Protein AF-E9F6F6-F1 (afdb_monomer_lite)

pLDDT: mean 88.14, std 13.88, range [38.22, 98.81]

Radius of gyration: 23.33 Å; chains: 1; bounding box: 55×61×56 Å

InterPro domains:
  IPR054550 Mal s 1 allergenic protein-like [PF22701] (100-349)
  IPR054550 Mal s 1 allergenic protein-like [cd12811] (97-408)

Structure (mmCIF, N/CA/C/O backbone):
data_AF-E9F6F6-F1
#
_entry.id   AF-E9F6F6-F1
#
loop_
_atom_site.group_PDB
_atom_site.id
_atom_site.type_symbol
_atom_site.label_atom_id
_atom_site.label_alt_id
_atom_site.label_comp_id
_atom_site.label_asym_id
_atom_site.label_entity_id
_atom_site.label_seq_id
_atom_site.pdbx_PDB_ins_code
_atom_site.Cartn_x
_atom_site.Cartn_y
_atom_site.Cartn_z
_atom_site.occupancy
_atom_site.B_iso_or_equiv
_atom_site.auth_seq_id
_atom_site.auth_comp_id
_atom_site.auth_asym_id
_atom_site.auth_atom_id
_atom_site.pdbx_PDB_model_num
ATOM 1 N N . MET A 1 1 ? -12.227 -16.587 33.122 1.00 48.75 1 MET A N 1
ATOM 2 C CA . MET A 1 1 ? -13.178 -16.520 31.991 1.00 48.75 1 MET A CA 1
ATOM 3 C C . MET A 1 1 ? -14.095 -17.725 32.074 1.00 48.75 1 MET A C 1
ATOM 5 O O . MET A 1 1 ? -13.580 -18.833 32.128 1.00 48.75 1 MET A O 1
ATOM 9 N N . LEU A 1 2 ? -15.411 -17.518 32.134 1.00 44.22 2 LEU A N 1
ATOM 10 C CA . LEU A 1 2 ? -16.389 -18.607 32.111 1.00 44.22 2 LEU A CA 1
ATOM 11 C C . LEU A 1 2 ? -16.631 -19.002 30.642 1.00 44.22 2 LEU A C 1
ATOM 13 O O . LEU A 1 2 ? -17.035 -18.156 29.843 1.00 44.22 2 LEU A O 1
ATOM 17 N N . ARG A 1 3 ? -16.328 -20.250 30.279 1.00 57.50 3 ARG A N 1
ATOM 18 C CA . ARG A 1 3 ? -16.608 -20.839 28.959 1.00 57.50 3 ARG A CA 1
ATOM 19 C C . ARG A 1 3 ? -17.615 -21.967 29.154 1.00 57.50 3 ARG A C 1
ATOM 21 O O . ARG A 1 3 ? -17.467 -22.725 30.111 1.00 57.50 3 ARG A O 1
ATOM 28 N N . ALA A 1 4 ? -18.608 -22.067 28.277 1.00 67.06 4 ALA A N 1
ATOM 29 C CA . ALA A 1 4 ? -19.555 -23.178 28.274 1.00 67.06 4 ALA A CA 1
ATOM 30 C C . ALA A 1 4 ? -19.353 -24.004 27.000 1.00 67.06 4 ALA A C 1
ATOM 32 O O . ALA A 1 4 ? -19.389 -23.461 25.896 1.00 67.06 4 ALA A O 1
ATOM 33 N N . ALA A 1 5 ? -19.130 -25.305 27.164 1.00 62.62 5 ALA A N 1
ATOM 34 C CA . ALA A 1 5 ? -19.071 -26.270 26.075 1.00 62.62 5 ALA A CA 1
ATOM 35 C C . ALA A 1 5 ? -19.982 -27.442 26.438 1.00 62.62 5 ALA A C 1
ATOM 37 O O . ALA A 1 5 ? -19.839 -28.018 27.519 1.00 62.62 5 ALA A O 1
ATOM 38 N N . VAL A 1 6 ? -20.927 -27.762 25.557 1.00 67.50 6 VAL A N 1
ATOM 39 C CA . VAL A 1 6 ? -21.839 -28.897 25.728 1.00 67.50 6 VAL A CA 1
ATOM 40 C C . VAL A 1 6 ? -21.696 -29.817 24.521 1.00 67.50 6 VAL A C 1
ATOM 42 O O . VAL A 1 6 ? -21.694 -29.369 23.3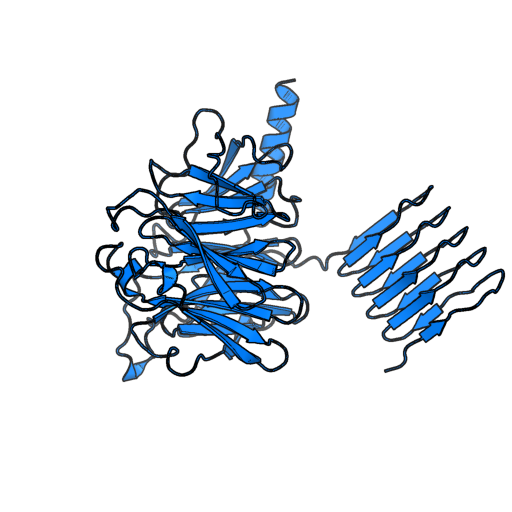77 1.00 67.50 6 VAL A O 1
ATOM 45 N N . THR A 1 7 ? -21.552 -31.113 24.784 1.00 54.53 7 THR A N 1
ATOM 46 C CA . THR A 1 7 ? -21.466 -32.161 23.761 1.00 54.53 7 THR A CA 1
ATOM 47 C C . THR A 1 7 ? -22.188 -33.383 24.310 1.00 54.53 7 THR A C 1
ATOM 49 O O . THR A 1 7 ? -21.662 -34.012 25.224 1.00 54.53 7 THR A O 1
ATOM 52 N N . LEU A 1 8 ? -23.407 -33.683 23.847 1.00 51.84 8 LEU A N 1
ATOM 53 C CA . LEU A 1 8 ? -24.226 -34.787 24.377 1.00 51.84 8 LEU A CA 1
ATOM 54 C C . LEU A 1 8 ? -25.329 -35.231 23.397 1.00 51.84 8 LEU A C 1
ATOM 56 O O . LEU A 1 8 ? -25.921 -34.413 22.704 1.00 51.84 8 LEU A O 1
ATOM 60 N N . LEU A 1 9 ? -25.636 -36.535 23.425 1.00 49.38 9 LEU A N 1
ATOM 61 C CA . LEU A 1 9 ? -26.729 -37.232 22.722 1.00 49.38 9 LEU A CA 1
ATOM 62 C C . LEU A 1 9 ? -28.098 -37.019 23.415 1.00 49.38 9 LEU A C 1
ATOM 64 O O . LEU A 1 9 ? -28.774 -37.990 23.765 1.00 49.38 9 LEU A O 1
ATOM 68 N N . SER A 1 10 ? -28.499 -35.778 23.708 1.00 56.69 10 SER A N 1
ATOM 69 C CA . SER A 1 10 ? -29.866 -35.498 24.179 1.00 56.69 10 SER A CA 1
ATOM 70 C C . SER A 1 10 ? -30.781 -35.153 23.005 1.00 56.69 10 SER A C 1
ATOM 72 O O . SER A 1 10 ? -30.360 -34.519 22.044 1.00 56.69 10 SER A O 1
ATOM 74 N N . ALA A 1 11 ? -32.048 -35.577 23.077 1.00 63.53 11 ALA A N 1
ATOM 75 C CA . ALA A 1 11 ? -33.022 -35.333 22.011 1.00 63.53 11 ALA A CA 1
ATOM 76 C C . ALA A 1 11 ? -33.283 -33.833 21.780 1.00 63.53 11 ALA A C 1
ATOM 78 O O . ALA A 1 11 ? -33.572 -33.442 20.659 1.00 63.53 11 ALA A O 1
ATOM 79 N N . SER A 1 12 ? -33.133 -32.996 22.808 1.00 75.12 12 SER A N 1
ATOM 80 C CA . SER A 1 12 ? -33.189 -31.538 22.704 1.00 75.12 12 SER A CA 1
ATOM 81 C C . SER A 1 12 ? -32.145 -30.890 23.615 1.00 75.12 12 SER A C 1
ATOM 83 O O . SER A 1 12 ? -31.816 -31.425 24.684 1.00 75.12 12 SER A O 1
ATOM 85 N N . LEU A 1 13 ? -31.603 -29.751 23.185 1.00 75.25 13 LEU A N 1
ATOM 86 C CA . LEU A 1 13 ? -30.800 -28.848 24.006 1.00 75.25 13 LEU A CA 1
ATOM 87 C C . LEU A 1 13 ? -31.536 -27.512 24.145 1.00 75.25 13 LEU A C 1
ATOM 89 O O . LEU A 1 13 ? -31.931 -26.908 23.155 1.00 75.25 13 LEU A O 1
ATOM 93 N N . GLY A 1 14 ? -31.672 -27.035 25.383 1.00 80.00 14 GLY A N 1
ATOM 94 C CA . GLY A 1 14 ? -32.138 -25.672 25.640 1.00 80.00 14 GLY A CA 1
ATOM 95 C C . GLY A 1 14 ? -31.056 -24.622 25.360 1.00 80.00 14 GLY A C 1
ATOM 96 O O . GLY A 1 14 ? -29.954 -24.939 24.908 1.00 80.00 14 GLY A O 1
ATOM 97 N N . ALA A 1 15 ? -31.348 -23.365 25.698 1.00 84.25 15 ALA A N 1
ATOM 98 C CA . ALA A 1 15 ? -30.427 -22.251 25.480 1.00 84.25 15 ALA A CA 1
ATOM 99 C C . ALA A 1 15 ? -29.072 -22.416 26.205 1.00 84.25 15 ALA A C 1
ATOM 101 O O . ALA A 1 15 ? -29.011 -22.639 27.419 1.00 84.25 15 ALA A O 1
ATOM 102 N N . ILE A 1 16 ? -27.975 -22.233 25.467 1.00 82.12 16 ILE A N 1
ATOM 103 C CA . ILE A 1 16 ? -26.608 -22.180 25.990 1.00 82.12 16 ILE A CA 1
ATOM 104 C C . ILE A 1 16 ? -26.165 -20.722 26.057 1.00 82.12 16 ILE A C 1
ATOM 106 O O . ILE A 1 16 ? -26.031 -20.056 25.031 1.00 82.12 16 ILE A O 1
ATOM 110 N N . THR A 1 17 ? -25.850 -20.248 27.261 1.00 83.44 17 THR A N 1
ATOM 111 C CA . THR A 1 17 ? -25.396 -18.870 27.481 1.00 83.44 17 THR A CA 1
ATOM 112 C C . THR A 1 17 ? -24.042 -18.852 28.174 1.00 83.44 17 THR A C 1
ATOM 114 O O . THR A 1 17 ? -23.860 -19.481 29.218 1.00 83.44 17 THR A O 1
ATOM 117 N N . ALA A 1 18 ? -23.089 -18.094 27.631 1.00 79.69 18 ALA A N 1
ATOM 118 C CA . ALA A 1 18 ? -21.776 -17.903 28.242 1.00 79.69 18 ALA A CA 1
ATOM 119 C C . ALA A 1 18 ? -21.298 -16.453 28.150 1.00 79.69 18 ALA A C 1
ATOM 121 O O . ALA A 1 18 ? -21.588 -15.728 27.207 1.00 79.69 18 ALA A O 1
ATOM 122 N N . THR A 1 19 ? -20.485 -16.021 29.113 1.00 75.94 19 THR A N 1
ATOM 123 C CA . THR A 1 19 ? -19.996 -14.633 29.156 1.00 75.94 19 THR A CA 1
ATOM 124 C C . THR A 1 19 ? -18.895 -14.347 28.129 1.00 75.94 19 THR A C 1
ATOM 126 O O . THR A 1 19 ? -18.644 -13.188 27.825 1.00 75.94 19 THR A O 1
ATOM 129 N N . ALA A 1 20 ? -18.217 -15.367 27.598 1.00 78.31 20 ALA A N 1
ATOM 130 C CA . ALA A 1 20 ? -17.134 -15.190 26.627 1.00 78.31 20 ALA A CA 1
ATOM 131 C C . ALA A 1 20 ? -17.331 -16.066 25.388 1.00 78.31 20 ALA A C 1
ATOM 133 O O . ALA A 1 20 ? -17.474 -15.541 24.289 1.00 78.31 20 ALA A O 1
ATOM 134 N N . GLN A 1 21 ? -17.366 -17.386 25.572 1.00 85.69 21 GLN A N 1
ATOM 135 C CA . GLN A 1 21 ? -17.502 -18.350 24.482 1.00 85.69 21 GLN A CA 1
ATOM 136 C C . GLN A 1 21 ? -18.554 -19.399 24.829 1.00 85.69 21 GLN A C 1
ATOM 138 O O . GLN A 1 21 ? -18.494 -19.980 25.921 1.00 85.69 21 GLN A O 1
ATOM 143 N N . ALA A 1 22 ? -19.478 -19.631 23.900 1.00 84.12 22 ALA A N 1
ATOM 144 C CA . ALA A 1 22 ? -20.459 -20.706 23.959 1.00 84.12 22 ALA A CA 1
ATOM 145 C C . ALA A 1 22 ? -20.315 -21.586 22.716 1.00 84.12 22 ALA A C 1
ATOM 147 O O . ALA A 1 22 ? -20.350 -21.089 21.589 1.00 84.12 22 ALA A O 1
ATOM 148 N N . THR A 1 23 ? -20.164 -22.889 22.931 1.00 83.00 23 THR A N 1
ATOM 149 C CA . THR A 1 23 ? -20.076 -23.866 21.845 1.00 83.00 23 THR A CA 1
ATOM 150 C C . THR A 1 23 ? -21.035 -25.020 22.102 1.00 83.00 23 THR A C 1
ATOM 152 O O . THR A 1 23 ? -20.982 -25.645 23.166 1.00 83.00 23 THR A O 1
ATOM 155 N N . ALA A 1 24 ? -21.887 -25.308 21.120 1.00 79.12 24 ALA A N 1
ATOM 156 C CA . ALA A 1 24 ? -22.664 -26.540 21.048 1.00 79.12 24 ALA A CA 1
ATOM 157 C C . ALA A 1 24 ? -22.054 -27.454 19.983 1.00 79.12 24 ALA A C 1
ATOM 159 O O . ALA A 1 24 ? -21.703 -26.978 18.905 1.00 79.12 24 ALA A O 1
ATOM 160 N N . GLY A 1 25 ? -21.927 -28.744 20.285 1.00 73.06 25 GLY A N 1
ATOM 161 C CA . GLY A 1 25 ? -21.537 -29.769 19.318 1.00 73.06 25 GLY A CA 1
ATOM 162 C C . GLY A 1 25 ? -22.438 -31.002 19.406 1.00 73.06 25 GLY A C 1
ATOM 163 O O . GLY A 1 25 ? -22.877 -31.357 20.504 1.00 73.06 25 GLY A O 1
ATOM 164 N N . GLY A 1 26 ? -22.649 -31.675 18.273 1.00 71.81 26 GLY A N 1
ATOM 165 C CA . GLY A 1 26 ? -23.478 -32.882 18.134 1.00 71.81 26 GLY A CA 1
ATOM 166 C C . GLY A 1 26 ? -24.773 -32.622 17.357 1.00 71.81 26 GLY A C 1
ATOM 167 O O . GLY A 1 26 ? -25.033 -31.486 16.979 1.00 71.81 26 GLY A O 1
ATOM 168 N N . ASP A 1 27 ? -25.588 -33.666 17.168 1.00 77.12 27 ASP A N 1
ATOM 169 C CA . ASP A 1 27 ? -26.780 -33.634 16.298 1.00 77.12 27 ASP A CA 1
ATOM 170 C C . ASP A 1 27 ? -28.083 -33.807 17.118 1.00 77.12 27 ASP A C 1
ATOM 172 O O . ASP A 1 27 ? -28.735 -34.857 17.050 1.00 77.12 27 ASP A O 1
ATOM 176 N N . PRO A 1 28 ? -28.457 -32.848 17.992 1.00 75.50 28 PRO A N 1
ATOM 177 C CA . PRO A 1 28 ? -29.723 -32.919 18.716 1.00 75.50 28 PRO A CA 1
ATOM 178 C C . PRO A 1 28 ? -30.908 -32.728 17.758 1.00 75.50 28 PRO A C 1
ATOM 180 O O . PRO A 1 28 ? -30.782 -32.112 16.703 1.00 75.50 28 PRO A O 1
ATOM 183 N N . ALA A 1 29 ? -32.103 -33.196 18.133 1.00 77.81 29 ALA A N 1
ATOM 184 C CA . ALA A 1 29 ? -33.287 -32.944 17.309 1.00 77.81 29 ALA A CA 1
ATOM 185 C C . ALA A 1 29 ? -33.685 -31.456 17.316 1.00 77.81 29 ALA A C 1
ATOM 187 O O . ALA A 1 29 ? -34.233 -30.979 16.331 1.00 77.81 29 ALA A O 1
ATOM 188 N N . SER A 1 30 ? -33.389 -30.720 18.392 1.00 80.56 30 SER A N 1
ATOM 189 C CA . SER A 1 30 ? -33.552 -29.263 18.444 1.00 80.56 30 SER A CA 1
ATOM 190 C C . SER A 1 30 ? -32.517 -28.596 19.351 1.00 80.56 30 SER A C 1
ATOM 192 O O . SER A 1 30 ? -32.107 -29.169 20.370 1.00 80.56 30 SER A O 1
ATOM 194 N N . LEU A 1 31 ? -32.125 -27.372 18.994 1.00 80.06 31 LEU A N 1
ATOM 195 C CA . LEU A 1 31 ? -31.310 -26.476 19.811 1.00 80.06 31 LEU A CA 1
ATOM 196 C C . LEU A 1 31 ? -31.924 -25.067 19.812 1.00 80.06 31 LEU A C 1
ATOM 198 O O . LEU A 1 31 ? -31.931 -24.411 18.779 1.00 80.06 31 LEU A O 1
ATOM 202 N N . ASP A 1 32 ? -32.391 -24.595 20.972 1.00 84.25 32 ASP A N 1
ATOM 203 C CA . ASP A 1 32 ? -33.121 -23.317 21.059 1.00 84.25 32 ASP A CA 1
ATOM 204 C C . ASP A 1 32 ? -32.215 -22.116 20.709 1.00 84.25 32 ASP A C 1
ATOM 206 O O . ASP A 1 32 ? -32.428 -21.404 19.736 1.00 84.25 32 ASP A O 1
ATOM 210 N N . ALA A 1 33 ? -31.158 -21.862 21.491 1.00 84.44 33 ALA A N 1
ATOM 211 C CA . ALA A 1 33 ? -30.282 -20.717 21.239 1.00 84.44 33 ALA A CA 1
ATOM 212 C C . ALA A 1 33 ? -28.857 -20.905 21.762 1.00 84.44 33 ALA A C 1
ATOM 214 O O . ALA A 1 33 ? -28.635 -21.500 22.817 1.00 84.44 33 ALA A O 1
ATOM 215 N N . ILE A 1 34 ? -27.885 -20.298 21.082 1.00 82.94 34 ILE A N 1
ATOM 216 C CA . ILE A 1 34 ? -26.521 -20.114 21.591 1.00 82.94 34 ILE A CA 1
ATOM 217 C C . ILE A 1 34 ? -26.243 -18.621 21.708 1.00 82.94 34 ILE A C 1
ATOM 219 O O . ILE A 1 34 ? -26.286 -17.898 20.716 1.00 82.94 34 ILE A O 1
ATOM 223 N N . THR A 1 35 ? -25.924 -18.153 22.913 1.00 84.06 35 THR A N 1
ATOM 224 C CA . THR A 1 35 ? -25.607 -16.745 23.171 1.00 84.06 35 THR A CA 1
ATOM 225 C C . THR A 1 35 ? -24.263 -16.598 23.872 1.00 84.06 35 THR A C 1
ATOM 227 O O . THR A 1 35 ? -24.026 -17.182 24.934 1.00 84.06 35 THR A O 1
ATOM 230 N N . ALA A 1 36 ? -23.380 -15.769 23.317 1.00 83.31 36 ALA A N 1
ATOM 231 C CA . ALA A 1 36 ? -22.125 -15.414 23.970 1.00 83.31 36 ALA A CA 1
ATOM 232 C C . ALA A 1 36 ? -21.677 -13.989 23.669 1.00 83.31 36 ALA A C 1
ATOM 234 O O . ALA A 1 36 ? -21.892 -13.479 22.582 1.00 83.31 36 ALA A O 1
ATOM 235 N N . THR A 1 37 ? -20.980 -13.340 24.600 1.00 79.81 37 THR A N 1
ATOM 236 C CA . THR A 1 37 ? -20.514 -11.966 24.354 1.00 79.81 37 THR A CA 1
ATOM 237 C C . THR A 1 37 ? -19.426 -11.905 23.274 1.00 79.81 37 THR A C 1
ATOM 239 O O . THR A 1 37 ? -19.459 -11.010 22.444 1.00 79.81 37 THR A O 1
ATOM 242 N N . ALA A 1 38 ? -18.469 -12.842 23.227 1.00 79.12 38 ALA A N 1
ATOM 243 C CA . ALA A 1 38 ? -17.412 -12.811 22.207 1.00 79.12 38 ALA A CA 1
ATOM 244 C C . ALA A 1 38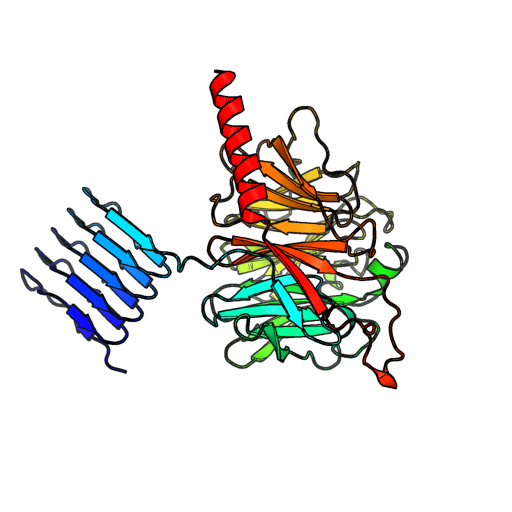 ? -17.712 -13.755 21.038 1.00 79.12 38 ALA A C 1
ATOM 246 O O . ALA A 1 38 ? -17.857 -13.289 19.912 1.00 79.12 38 ALA A O 1
ATOM 247 N N . GLN A 1 39 ? -17.822 -15.063 21.288 1.00 84.00 39 GLN A N 1
ATOM 248 C CA . GLN A 1 39 ? -18.003 -16.050 20.217 1.00 84.00 39 GLN A CA 1
ATOM 249 C C . GLN A 1 39 ? -19.086 -17.076 20.553 1.00 84.00 39 GLN A C 1
ATOM 251 O O . GLN A 1 39 ? -19.024 -17.724 21.601 1.00 84.00 39 GLN A O 1
ATOM 256 N N . ALA A 1 40 ? -20.044 -17.244 19.644 1.00 83.75 40 ALA A N 1
ATOM 257 C CA . ALA A 1 40 ? -21.061 -18.287 19.699 1.00 83.75 40 ALA A CA 1
ATOM 258 C C . ALA A 1 40 ? -20.912 -19.207 18.485 1.00 83.75 40 ALA A C 1
ATOM 260 O O . ALA A 1 40 ? -20.908 -18.744 17.343 1.00 83.75 40 ALA A O 1
ATOM 261 N N . THR A 1 41 ? -20.788 -20.509 18.731 1.00 83.75 41 THR A N 1
ATOM 262 C CA . THR A 1 41 ? -20.594 -21.502 17.671 1.00 83.75 41 THR A CA 1
ATOM 263 C C . THR A 1 41 ? -21.536 -22.682 17.859 1.00 83.75 41 THR A C 1
ATOM 265 O O . THR A 1 41 ? -21.500 -23.339 18.900 1.00 83.75 41 THR A O 1
ATOM 268 N N . ALA A 1 42 ? -22.340 -22.973 16.840 1.00 78.12 42 ALA A N 1
ATOM 269 C CA . ALA A 1 42 ? -23.050 -24.242 16.713 1.00 78.12 42 ALA A CA 1
ATOM 270 C C . ALA A 1 42 ? -22.290 -25.129 15.722 1.00 78.12 42 ALA A C 1
ATOM 272 O O . ALA A 1 42 ? -22.065 -24.719 14.585 1.00 78.12 42 ALA A O 1
ATOM 273 N N . GLY A 1 43 ? -21.875 -26.319 16.146 1.00 70.50 43 GLY A N 1
ATOM 274 C CA . GLY A 1 43 ? -21.383 -27.378 15.265 1.00 70.50 43 GLY A CA 1
ATOM 275 C C . GLY A 1 43 ? -22.277 -28.618 15.343 1.00 70.50 43 GLY A C 1
ATOM 276 O O . GLY A 1 43 ? -22.901 -28.848 16.378 1.00 70.50 43 GLY A O 1
ATOM 277 N N . GLY A 1 44 ? -22.290 -29.422 14.277 1.00 71.19 44 GLY A N 1
ATOM 278 C CA . GLY A 1 44 ? -23.211 -30.557 14.099 1.00 71.19 44 GLY A CA 1
ATOM 279 C C . GLY A 1 44 ? -24.463 -30.183 13.299 1.00 71.19 44 GLY A C 1
ATOM 280 O O . GLY A 1 44 ? -24.642 -29.013 12.958 1.00 71.19 44 GLY A O 1
ATOM 281 N N . ASP A 1 45 ? -25.316 -31.171 13.030 1.00 73.94 45 ASP A N 1
ATOM 282 C CA . ASP A 1 45 ? -26.448 -31.085 12.096 1.00 73.94 45 ASP A CA 1
ATOM 283 C C . ASP A 1 45 ? -27.793 -31.242 12.837 1.00 73.94 45 ASP A C 1
ATOM 285 O O . ASP A 1 45 ? -28.473 -32.268 12.707 1.00 73.94 45 ASP A O 1
ATOM 289 N N . PRO A 1 46 ? -28.200 -30.273 13.682 1.00 72.06 46 PRO A N 1
ATOM 290 C CA . PRO A 1 46 ? -29.476 -30.368 14.371 1.00 72.06 46 PRO A CA 1
ATOM 291 C C . PRO A 1 46 ? -30.643 -30.253 13.386 1.00 72.06 46 PRO A C 1
ATOM 293 O O . PRO A 1 46 ? -30.579 -29.516 12.402 1.00 72.06 46 PRO A O 1
ATOM 296 N N . ALA A 1 47 ? -31.761 -30.925 13.665 1.00 76.12 47 ALA A N 1
ATOM 297 C CA . ALA A 1 47 ? -32.932 -30.790 12.794 1.00 76.12 47 ALA A CA 1
ATOM 298 C C . ALA A 1 47 ? -33.538 -29.369 12.849 1.00 76.12 47 ALA A C 1
ATOM 300 O O . ALA A 1 47 ? -34.057 -28.896 11.840 1.00 76.12 47 ALA A O 1
ATOM 301 N N . SER A 1 48 ? -33.430 -28.665 13.982 1.00 78.94 48 SER A N 1
ATOM 302 C CA . SER A 1 48 ? -33.745 -27.234 14.080 1.00 78.94 48 SER A CA 1
ATOM 303 C C . SER A 1 48 ? -32.791 -26.483 15.012 1.00 78.94 48 SER A C 1
ATOM 305 O O . SER A 1 48 ? -32.405 -26.994 16.070 1.00 78.94 48 SER A O 1
ATOM 307 N N . LEU A 1 49 ? -32.443 -25.257 14.621 1.00 77.94 49 LEU A N 1
ATOM 308 C CA . LEU A 1 49 ? -31.678 -24.303 15.419 1.00 77.94 49 LEU A CA 1
ATOM 309 C C . LEU A 1 49 ? -32.333 -22.917 15.350 1.00 77.94 49 LEU A C 1
ATOM 311 O O . LEU A 1 49 ? -32.322 -22.311 14.282 1.00 77.94 49 LEU A O 1
ATOM 315 N N . ASP A 1 50 ? -32.852 -22.389 16.463 1.00 84.31 50 ASP A N 1
ATOM 316 C CA . ASP A 1 50 ? -33.591 -21.117 16.394 1.00 84.31 50 ASP A CA 1
ATOM 317 C C . ASP A 1 50 ? -32.616 -19.931 16.261 1.00 84.31 50 ASP A C 1
ATOM 319 O O . ASP A 1 50 ? -32.704 -19.150 15.318 1.00 84.31 50 ASP A O 1
ATOM 323 N N . ALA A 1 51 ? -31.632 -19.774 17.161 1.00 83.31 51 ALA A N 1
ATOM 324 C CA . ALA A 1 51 ? -30.742 -18.605 17.096 1.00 83.31 51 ALA A CA 1
ATOM 325 C C . ALA A 1 51 ? -29.287 -18.821 17.540 1.00 83.31 51 ALA A C 1
ATOM 327 O O . ALA A 1 51 ? -28.995 -19.413 18.580 1.00 83.31 51 ALA A O 1
ATOM 328 N N . ILE A 1 52 ? -28.351 -18.193 16.820 1.00 80.62 52 ILE A N 1
ATOM 329 C CA . ILE A 1 52 ? -26.969 -17.975 17.274 1.00 80.62 52 ILE A CA 1
ATOM 330 C C . ILE A 1 52 ? -26.725 -16.475 17.402 1.00 80.62 52 ILE A C 1
ATOM 332 O O . ILE A 1 52 ? -26.801 -15.744 16.419 1.00 80.62 52 ILE A O 1
ATOM 336 N N . THR A 1 53 ? -26.393 -16.007 18.604 1.00 81.69 53 THR A N 1
ATOM 337 C CA . THR A 1 53 ? -26.134 -14.589 18.875 1.00 81.69 53 THR A CA 1
ATOM 338 C C . THR A 1 53 ? -24.778 -14.387 19.539 1.00 81.69 53 THR A C 1
ATOM 340 O O . THR A 1 53 ? -24.496 -14.963 20.593 1.00 81.69 53 THR A O 1
ATOM 343 N N . ALA A 1 54 ? -23.949 -13.512 18.970 1.00 80.69 54 ALA A N 1
ATOM 344 C CA . ALA A 1 54 ? -22.753 -13.034 19.653 1.00 80.69 54 ALA A CA 1
ATOM 345 C C . ALA A 1 54 ? -22.408 -11.583 19.345 1.00 80.69 54 ALA A C 1
ATOM 347 O O . ALA A 1 54 ? -22.726 -11.088 18.277 1.00 80.69 54 ALA A O 1
ATOM 348 N N . THR A 1 55 ? -21.717 -10.878 20.242 1.00 76.06 55 THR A N 1
ATOM 349 C CA . THR A 1 55 ? -21.290 -9.506 19.920 1.00 76.06 55 THR A CA 1
ATOM 350 C C . THR A 1 55 ? -20.167 -9.515 18.879 1.00 76.06 55 THR A C 1
ATOM 352 O O . THR A 1 55 ? -20.274 -8.811 17.884 1.00 76.06 55 THR A O 1
ATOM 355 N N . ALA A 1 56 ? -19.116 -10.333 19.023 1.00 73.31 56 ALA A N 1
ATOM 356 C CA . ALA A 1 56 ? -18.044 -10.357 18.019 1.00 73.31 56 ALA A CA 1
ATOM 357 C C . ALA A 1 56 ? -18.346 -11.324 16.860 1.00 73.31 56 ALA A C 1
ATOM 359 O O . ALA A 1 56 ? -18.565 -10.869 15.739 1.00 73.31 56 ALA A O 1
ATOM 360 N N . GLN A 1 57 ? -18.389 -12.638 17.102 1.00 77.44 57 GLN A N 1
ATOM 361 C CA . GLN A 1 57 ? -18.552 -13.629 16.029 1.00 77.44 57 GLN A CA 1
ATOM 362 C C . GLN A 1 57 ? -19.615 -14.683 16.342 1.00 77.44 57 GLN A C 1
ATOM 364 O O . GLN A 1 57 ? -19.553 -15.351 17.375 1.00 77.44 57 GLN A O 1
ATOM 369 N N . ALA A 1 58 ? -20.551 -14.872 15.415 1.00 78.50 58 ALA A N 1
ATOM 370 C CA . ALA A 1 58 ? -21.528 -15.957 15.442 1.00 78.50 58 ALA A CA 1
ATOM 371 C C . ALA A 1 58 ? -21.302 -16.883 14.241 1.00 78.50 58 ALA A C 1
ATOM 373 O O . ALA A 1 58 ? -21.173 -16.419 13.104 1.00 78.50 58 ALA A O 1
ATOM 374 N N . THR A 1 59 ? -21.224 -18.191 14.482 1.00 80.00 59 THR A N 1
ATOM 375 C CA . THR A 1 59 ? -20.945 -19.183 13.434 1.00 80.00 59 THR A CA 1
ATOM 376 C C . THR A 1 59 ? -21.844 -20.406 13.566 1.00 80.00 59 THR A C 1
ATOM 378 O O . THR A 1 59 ? -21.845 -21.058 14.610 1.00 80.00 59 THR A O 1
ATOM 381 N N . ALA A 1 60 ? -22.558 -20.743 12.492 1.00 76.62 60 ALA A N 1
ATOM 382 C CA . ALA A 1 60 ? -23.194 -22.047 12.305 1.00 76.62 60 ALA A CA 1
ATOM 383 C C . ALA A 1 60 ? -22.300 -22.886 11.384 1.00 76.62 60 ALA A C 1
ATOM 385 O O . ALA A 1 60 ? -22.068 -22.490 10.247 1.00 76.62 60 ALA A O 1
ATOM 386 N N . GLY A 1 61 ? -21.736 -23.985 11.882 1.00 65.62 61 GLY A N 1
ATOM 387 C CA . GLY A 1 61 ? -20.741 -24.788 11.164 1.00 65.62 61 GLY A CA 1
ATOM 388 C C . GLY A 1 61 ? -21.232 -26.122 10.593 1.00 65.62 61 GLY A C 1
ATOM 389 O O . GLY A 1 61 ? -20.418 -26.802 9.979 1.00 65.62 61 GLY A O 1
ATOM 390 N N . GLY A 1 62 ? -22.487 -26.516 10.825 1.00 67.38 62 GLY A N 1
ATOM 391 C CA . GLY A 1 62 ? -23.099 -27.721 10.236 1.00 67.38 62 GLY A CA 1
ATOM 392 C C . GLY A 1 62 ? -24.281 -27.400 9.318 1.00 67.38 62 GLY A C 1
ATOM 393 O O . GLY A 1 62 ? -24.527 -26.223 9.041 1.00 67.38 62 GLY A O 1
ATOM 394 N N . ASP A 1 63 ? -25.005 -28.437 8.891 1.00 68.25 63 ASP A N 1
ATOM 395 C CA . ASP A 1 63 ? -26.128 -28.403 7.941 1.00 68.25 63 ASP A CA 1
ATOM 396 C C . ASP A 1 63 ? -27.476 -28.627 8.660 1.00 68.25 63 ASP A C 1
ATOM 398 O O . ASP A 1 63 ? -28.100 -29.687 8.520 1.00 68.25 63 ASP A O 1
ATOM 402 N N . PRO A 1 64 ? -27.967 -27.670 9.473 1.00 65.81 64 PRO A N 1
ATOM 403 C CA . PRO A 1 64 ? -29.263 -27.830 10.102 1.00 65.81 64 PRO A CA 1
ATOM 404 C C . PRO A 1 64 ? -30.377 -27.827 9.054 1.00 65.81 64 PRO A C 1
ATOM 406 O O . PRO A 1 64 ? -30.342 -27.069 8.083 1.00 65.81 64 PRO A O 1
ATOM 409 N N . ALA A 1 65 ? -31.421 -28.631 9.267 1.00 69.94 65 ALA A N 1
ATOM 410 C CA . ALA A 1 65 ? -32.561 -28.628 8.348 1.00 69.94 65 ALA A CA 1
ATOM 411 C C . ALA A 1 65 ? -33.342 -27.295 8.393 1.00 69.94 65 ALA A C 1
ATOM 413 O O . ALA A 1 65 ? -33.945 -26.912 7.392 1.00 69.94 65 ALA A O 1
ATOM 414 N N . SER A 1 66 ? -33.301 -26.575 9.521 1.00 72.81 66 SER A N 1
ATOM 415 C CA . SER A 1 66 ? -33.843 -25.218 9.673 1.00 72.81 66 SER A CA 1
ATOM 416 C C . SER A 1 66 ? -32.968 -24.373 10.596 1.00 72.81 66 SER A C 1
ATOM 418 O O . SER A 1 66 ? -32.604 -24.835 11.683 1.00 72.81 66 SER A O 1
ATOM 420 N N . LEU A 1 67 ? -32.671 -23.141 10.174 1.00 71.75 67 LEU A N 1
ATOM 421 C CA . LEU A 1 67 ? -31.964 -22.130 10.961 1.00 71.75 67 LEU A CA 1
ATOM 422 C C . LEU A 1 67 ? -32.693 -20.780 10.900 1.00 71.75 67 LEU A C 1
ATOM 424 O O . LEU A 1 67 ? -32.725 -20.159 9.837 1.00 71.75 67 LEU A O 1
ATOM 428 N N . ASP A 1 68 ? -33.225 -20.290 12.025 1.00 80.44 68 ASP A N 1
ATOM 429 C CA . ASP A 1 68 ? -34.022 -19.052 11.988 1.00 80.44 68 ASP A CA 1
ATOM 430 C C . ASP A 1 68 ? -33.115 -17.805 11.941 1.00 80.44 68 ASP A C 1
ATOM 432 O O . ASP A 1 68 ? -33.286 -16.937 11.083 1.00 80.44 68 ASP A O 1
ATOM 436 N N . ALA A 1 69 ? -32.109 -17.693 12.823 1.00 77.81 69 ALA A N 1
ATOM 437 C CA . ALA A 1 69 ? -31.252 -16.502 12.857 1.00 77.81 69 ALA A CA 1
ATOM 438 C C . ALA A 1 69 ? -29.779 -16.732 13.240 1.00 77.81 69 ALA A C 1
ATOM 440 O O . ALA A 1 69 ? -29.451 -17.372 14.242 1.00 77.81 69 ALA A O 1
ATOM 441 N N . ILE A 1 70 ? -28.873 -16.066 12.512 1.00 72.94 70 ILE A N 1
ATOM 442 C CA . ILE A 1 70 ? -27.501 -15.787 12.970 1.00 72.94 70 ILE A CA 1
ATOM 443 C C . ILE A 1 70 ? -27.330 -14.276 13.128 1.00 72.94 70 ILE A C 1
ATOM 445 O O . ILE A 1 70 ? -27.437 -13.529 12.152 1.00 72.94 70 ILE A O 1
ATOM 449 N N . THR A 1 71 ? -26.999 -13.828 14.338 1.00 76.50 71 THR A N 1
ATOM 450 C CA . THR A 1 71 ? -26.799 -12.411 14.651 1.00 76.50 71 THR A CA 1
ATOM 451 C C . THR A 1 71 ? -25.423 -12.159 15.254 1.00 76.50 71 THR A C 1
ATOM 453 O O . THR A 1 71 ? -25.066 -12.738 16.284 1.00 76.50 71 THR A O 1
ATOM 456 N N . ALA A 1 72 ? -24.658 -11.246 14.647 1.00 72.00 72 ALA A N 1
ATOM 457 C CA . ALA A 1 72 ? -23.438 -10.733 15.263 1.00 72.00 72 ALA A CA 1
ATOM 458 C C . ALA A 1 72 ? -23.134 -9.268 14.957 1.00 72.00 72 ALA A C 1
ATOM 460 O O . ALA A 1 72 ? -23.518 -8.745 13.918 1.00 72.00 72 ALA A O 1
ATOM 461 N N . THR A 1 73 ? -22.413 -8.583 15.846 1.00 66.31 73 THR A N 1
ATOM 462 C CA . THR A 1 73 ? -22.020 -7.184 15.601 1.00 66.31 73 THR A CA 1
ATOM 463 C C . THR A 1 73 ? -20.805 -7.087 14.675 1.00 66.31 73 THR A C 1
ATOM 465 O O . THR A 1 73 ? -20.773 -6.203 13.827 1.00 66.31 73 THR A O 1
ATOM 468 N N . ALA A 1 74 ? -19.819 -7.989 14.773 1.00 59.97 74 ALA A N 1
ATOM 469 C CA . ALA A 1 74 ? -18.658 -7.948 13.872 1.00 59.97 74 ALA A CA 1
ATOM 470 C C . ALA A 1 74 ? -18.790 -8.908 12.678 1.00 59.97 74 ALA A C 1
ATOM 472 O O . ALA A 1 74 ? -18.624 -8.482 11.538 1.00 59.97 74 ALA A O 1
ATOM 473 N N . GLN A 1 75 ? -19.105 -10.189 12.907 1.00 61.16 75 GLN A N 1
ATOM 474 C CA . GLN A 1 75 ? -19.164 -11.184 11.830 1.00 61.16 75 GLN A CA 1
ATOM 475 C C . GLN A 1 75 ? -20.165 -12.308 12.122 1.00 61.16 75 GLN A C 1
ATOM 477 O O . GLN A 1 75 ? -20.052 -13.015 13.123 1.00 61.16 75 GLN A O 1
ATOM 482 N N . ALA A 1 76 ? -21.116 -12.512 11.211 1.00 67.75 76 ALA A N 1
ATOM 483 C CA . ALA A 1 76 ? -22.055 -13.631 11.221 1.00 67.75 76 ALA A CA 1
ATOM 484 C C . ALA A 1 76 ? -21.751 -14.539 10.021 1.00 67.75 76 ALA A C 1
ATOM 486 O O . ALA A 1 76 ? -21.652 -14.049 8.899 1.00 67.75 76 ALA A O 1
ATOM 487 N N . THR A 1 77 ? -21.544 -15.837 10.252 1.00 69.06 77 THR A N 1
ATOM 488 C CA . THR A 1 77 ? -21.180 -16.803 9.198 1.00 69.06 77 THR A CA 1
ATOM 489 C C . THR A 1 77 ? -22.052 -18.054 9.291 1.00 69.06 77 THR A C 1
ATOM 491 O O . THR A 1 77 ? -22.129 -18.666 10.356 1.00 69.06 77 THR A O 1
ATOM 494 N N . ALA A 1 78 ? -22.660 -18.458 8.176 1.00 68.06 78 ALA A N 1
ATOM 495 C CA . ALA A 1 78 ? -23.225 -19.792 7.987 1.00 68.06 78 ALA A CA 1
ATOM 496 C C . ALA A 1 78 ? -22.258 -20.587 7.096 1.00 68.06 78 ALA A C 1
ATOM 498 O O . ALA A 1 78 ? -21.956 -20.157 5.986 1.00 68.06 78 ALA A O 1
ATOM 499 N N . GLY A 1 79 ? -21.696 -21.673 7.621 1.00 51.38 79 GLY A N 1
ATOM 500 C CA . GLY A 1 79 ? -20.719 -22.520 6.934 1.00 51.38 79 GLY A CA 1
ATOM 501 C C . GLY A 1 79 ? -21.310 -23.762 6.260 1.00 51.38 79 GLY A C 1
ATOM 502 O O . GLY A 1 79 ? -20.583 -24.406 5.509 1.00 51.38 79 GLY A O 1
ATOM 503 N N . GLY A 1 80 ? -22.580 -24.085 6.526 1.00 58.78 80 GLY A N 1
ATOM 504 C CA . GLY A 1 80 ? -23.322 -25.194 5.913 1.00 58.78 80 GLY A CA 1
ATOM 505 C C . GLY A 1 80 ? -24.364 -24.748 4.877 1.00 58.78 80 GLY A C 1
ATOM 506 O O . GLY A 1 80 ? -24.534 -23.548 4.649 1.00 58.78 80 GLY A O 1
ATOM 507 N N . ASP A 1 81 ? -25.067 -25.712 4.276 1.00 54.78 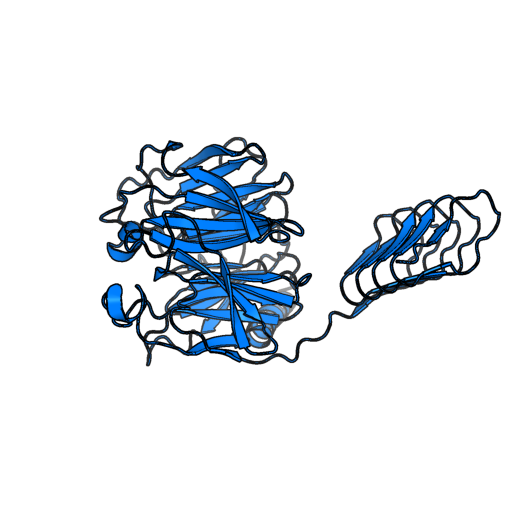81 ASP A N 1
ATOM 508 C CA . ASP A 1 81 ? -26.177 -25.545 3.319 1.00 54.78 81 ASP A CA 1
ATOM 509 C C . ASP A 1 81 ? -27.524 -25.897 3.989 1.00 54.78 81 ASP A C 1
ATOM 511 O O . ASP A 1 81 ? -28.082 -26.977 3.762 1.00 54.78 81 ASP A O 1
ATOM 515 N N . PRO A 1 82 ? -28.045 -25.041 4.893 1.00 57.97 82 PRO A N 1
ATOM 516 C CA . PRO A 1 82 ? -29.311 -25.313 5.553 1.00 57.97 82 PRO A CA 1
ATOM 517 C C . PRO A 1 82 ? -30.454 -25.314 4.536 1.00 57.97 82 PRO A C 1
ATOM 519 O O . PRO A 1 82 ? -30.555 -24.431 3.684 1.00 57.97 82 PRO A O 1
ATOM 522 N N . ALA A 1 83 ? -31.380 -26.267 4.671 1.00 59.44 83 ALA A N 1
ATOM 523 C CA . ALA A 1 83 ? -32.529 -26.360 3.767 1.00 59.44 83 ALA A CA 1
ATOM 524 C C . ALA A 1 83 ? -33.481 -25.147 3.875 1.00 59.44 83 ALA A C 1
ATOM 526 O O . ALA A 1 83 ? -34.234 -24.877 2.937 1.00 59.44 83 ALA A O 1
ATOM 527 N N . SER A 1 84 ? -33.445 -24.418 4.998 1.00 56.41 84 SER A N 1
ATOM 528 C CA . SER A 1 84 ? -34.157 -23.155 5.216 1.00 56.41 84 SER A CA 1
ATOM 529 C C . SER A 1 84 ? -33.354 -22.230 6.132 1.00 56.41 84 SER A C 1
ATOM 531 O O . SER A 1 84 ? -32.908 -22.656 7.200 1.00 56.41 84 SER A O 1
ATOM 533 N N . LEU A 1 85 ? -33.198 -20.968 5.720 1.00 50.38 85 LEU A N 1
ATOM 534 C CA . LEU A 1 85 ? -32.513 -19.913 6.468 1.00 50.38 85 LEU A CA 1
ATOM 535 C C . LEU A 1 85 ? -33.319 -18.611 6.399 1.00 50.38 85 LEU A C 1
ATOM 537 O O . LEU A 1 85 ? -33.457 -18.038 5.316 1.00 50.38 85 LEU A O 1
ATOM 541 N N . ASP A 1 86 ? -33.803 -18.130 7.547 1.00 67.12 86 ASP A N 1
ATOM 542 C CA . ASP A 1 86 ? -34.687 -16.956 7.596 1.00 67.12 86 ASP A CA 1
ATOM 543 C C . ASP A 1 86 ? -33.910 -15.627 7.634 1.00 67.12 86 ASP A C 1
ATOM 545 O O . ASP A 1 86 ? -34.260 -14.689 6.911 1.00 67.12 86 ASP A O 1
ATOM 549 N N . ALA A 1 87 ? -32.843 -15.513 8.442 1.00 56.44 87 ALA A N 1
ATOM 550 C CA . ALA A 1 87 ? -32.053 -14.280 8.521 1.00 56.44 87 ALA A CA 1
ATOM 551 C C . ALA A 1 87 ? -30.584 -14.465 8.954 1.00 56.44 87 ALA A C 1
ATOM 553 O O . ALA A 1 87 ? -30.273 -15.045 9.994 1.00 56.44 87 ALA A O 1
ATOM 554 N N . ILE A 1 88 ? -29.662 -13.825 8.226 1.00 52.66 88 ILE A N 1
ATOM 555 C CA . ILE A 1 88 ? -28.308 -13.517 8.716 1.00 52.66 88 ILE A CA 1
ATOM 556 C C . ILE A 1 88 ? -28.220 -12.008 8.892 1.00 52.66 88 ILE A C 1
ATOM 558 O O . ILE A 1 88 ? -28.317 -11.250 7.929 1.00 52.66 88 ILE A O 1
ATOM 562 N N . THR A 1 89 ? -28.036 -11.565 10.132 1.00 50.16 89 THR A N 1
ATOM 563 C CA . THR A 1 89 ? -27.928 -10.146 10.471 1.00 50.16 89 THR A CA 1
ATOM 564 C C . THR A 1 89 ? -26.574 -9.873 11.101 1.00 50.16 89 THR A C 1
ATOM 566 O O . THR A 1 89 ? -26.330 -10.173 12.268 1.00 50.16 89 THR A O 1
ATOM 569 N N . SER A 1 90 ? -25.674 -9.269 10.326 1.00 45.03 90 SER A N 1
ATOM 570 C CA . SER A 1 90 ? -24.580 -8.514 10.916 1.00 45.03 90 SER A CA 1
ATOM 571 C C . SER A 1 90 ? -25.005 -7.057 11.050 1.00 45.03 90 SER A C 1
ATOM 573 O O . SER A 1 90 ? -25.533 -6.467 10.109 1.00 45.03 90 SER A O 1
ATOM 575 N N . THR A 1 91 ? -24.809 -6.464 12.224 1.00 41.44 91 THR A N 1
ATOM 576 C CA . THR A 1 91 ? -24.857 -5.004 12.367 1.00 41.44 91 THR A CA 1
ATOM 577 C C . THR A 1 91 ? -23.420 -4.525 12.492 1.00 41.44 91 THR A C 1
ATOM 579 O O . THR A 1 91 ? -22.950 -4.419 13.630 1.00 41.44 91 THR A O 1
ATOM 582 N N . PRO A 1 92 ? -22.702 -4.255 11.378 1.00 46.59 92 PRO A N 1
ATOM 583 C CA . PRO A 1 92 ? -21.436 -3.547 11.465 1.00 46.59 92 PRO A CA 1
ATOM 584 C C . PRO A 1 92 ? -21.659 -2.334 12.356 1.00 46.59 92 PRO A C 1
ATOM 586 O O . PRO A 1 92 ? -22.664 -1.632 12.209 1.00 46.59 92 PRO A O 1
ATOM 589 N N . GLN A 1 93 ? -20.775 -2.127 13.325 1.00 39.78 93 GLN A N 1
ATOM 590 C CA . GLN A 1 93 ? -20.779 -0.907 14.112 1.00 39.78 93 GLN A CA 1
ATOM 591 C C . GLN A 1 93 ? -20.670 0.253 13.120 1.00 39.78 93 GLN A C 1
ATOM 593 O O . GLN A 1 93 ? -19.586 0.494 12.596 1.00 39.78 93 GLN A O 1
ATOM 598 N N . ALA A 1 94 ? -21.798 0.906 12.817 1.00 38.22 94 ALA A N 1
ATOM 599 C CA . ALA A 1 94 ? -21.851 2.027 11.895 1.00 38.22 94 ALA A CA 1
ATOM 600 C C . ALA A 1 94 ? -20.847 3.057 12.401 1.00 38.22 94 ALA A C 1
ATOM 602 O O . ALA A 1 94 ? -21.027 3.650 13.472 1.00 38.22 94 ALA A O 1
ATOM 603 N N . THR A 1 95 ? -19.736 3.200 11.687 1.00 52.72 95 THR A N 1
ATOM 604 C CA . THR A 1 95 ? -18.790 4.252 12.017 1.00 52.72 95 THR A CA 1
ATOM 605 C C . THR A 1 95 ? -19.456 5.559 11.614 1.00 52.72 95 THR A C 1
ATOM 607 O O . THR A 1 95 ? -20.032 5.675 10.534 1.00 52.72 95 THR A O 1
ATOM 610 N N . THR A 1 96 ? -19.466 6.550 12.507 1.00 55.59 96 THR A N 1
ATOM 611 C CA . THR A 1 96 ? -19.872 7.899 12.111 1.00 55.59 96 THR A CA 1
ATOM 612 C C . THR A 1 96 ? -18.868 8.352 11.058 1.00 55.59 96 THR A C 1
ATOM 614 O O . THR A 1 96 ? -17.716 8.624 11.402 1.00 55.59 96 THR A O 1
ATOM 617 N N . GLY A 1 97 ? -19.284 8.327 9.791 1.00 70.19 97 GLY A N 1
ATOM 618 C CA . GLY A 1 97 ? -18.461 8.746 8.666 1.00 70.19 97 GLY A CA 1
ATOM 619 C C . GLY A 1 97 ? -17.997 10.195 8.800 1.00 70.19 97 GLY A C 1
ATOM 620 O O . GLY A 1 97 ? -18.489 10.957 9.638 1.00 70.19 97 GLY A O 1
ATOM 621 N N . GLY A 1 98 ? -17.051 10.567 7.951 1.00 86.69 98 GLY A N 1
ATOM 622 C CA . GLY A 1 98 ? -16.486 11.905 7.870 1.00 86.69 98 GLY A CA 1
ATOM 623 C C . GLY A 1 98 ? -14.972 11.922 8.012 1.00 86.69 98 GLY A C 1
ATOM 624 O O . GLY A 1 98 ? -14.359 11.012 8.580 1.00 86.69 98 GLY A O 1
ATOM 625 N N . ASP A 1 99 ? -14.395 12.994 7.484 1.00 92.38 99 ASP A N 1
ATOM 626 C CA . ASP A 1 99 ? -12.962 13.244 7.490 1.00 92.38 99 ASP A CA 1
ATOM 627 C C . ASP A 1 99 ? -12.417 13.315 8.922 1.00 92.38 99 ASP A C 1
ATOM 629 O O . ASP A 1 99 ? -13.096 13.725 9.875 1.00 92.38 99 ASP A O 1
ATOM 633 N N . PHE A 1 100 ? -11.157 12.934 9.085 1.00 92.12 100 PHE A N 1
ATOM 634 C CA . PHE A 1 100 ? -10.460 13.088 10.349 1.00 92.12 100 PHE A CA 1
ATOM 635 C C . PHE A 1 100 ? -8.988 13.401 10.138 1.00 92.12 100 PHE A C 1
ATOM 637 O O . PHE A 1 100 ? -8.373 12.942 9.186 1.00 92.12 100 PHE A O 1
ATOM 644 N N . ASP A 1 101 ? -8.411 14.115 11.095 1.00 94.19 101 ASP A N 1
ATOM 645 C CA . ASP A 1 101 ? -6.981 14.385 11.112 1.00 94.19 101 ASP A CA 1
ATOM 646 C C . ASP A 1 101 ? -6.303 13.532 12.171 1.00 94.19 101 ASP A C 1
ATOM 648 O O . ASP A 1 101 ? -6.820 13.403 13.284 1.00 94.19 101 ASP A O 1
ATOM 652 N N . ILE A 1 102 ? -5.123 13.009 11.855 1.00 95.00 102 ILE A N 1
ATOM 653 C CA . ILE A 1 102 ? -4.213 12.447 12.848 1.00 95.00 102 ILE A CA 1
ATOM 654 C C . ILE A 1 102 ? -3.181 13.499 13.218 1.00 95.00 102 ILE A C 1
ATOM 656 O O . ILE A 1 102 ? -2.510 14.068 12.355 1.00 95.00 102 ILE A O 1
ATOM 660 N N . THR A 1 103 ? -3.044 13.743 14.522 1.00 89.94 103 THR A N 1
ATOM 661 C CA . THR A 1 103 ? -1.979 14.595 15.051 1.00 89.94 103 THR A CA 1
ATOM 662 C C . THR A 1 103 ? -0.796 13.731 15.476 1.00 89.94 103 THR A C 1
ATOM 664 O O . THR A 1 103 ? -0.900 12.915 16.395 1.00 89.94 103 THR A O 1
ATOM 667 N N . GLY A 1 104 ? 0.339 13.923 14.815 1.00 84.31 104 GLY A N 1
ATOM 668 C CA . GLY A 1 104 ? 1.579 13.202 15.068 1.00 84.31 104 GLY A CA 1
ATOM 669 C C . GLY A 1 104 ? 2.723 13.855 14.309 1.00 84.31 104 GLY A C 1
ATOM 670 O O . GLY A 1 104 ? 2.644 14.020 13.096 1.00 84.31 104 GLY A O 1
ATOM 671 N N . ALA A 1 105 ? 3.780 14.259 15.013 1.00 83.06 105 ALA A N 1
ATOM 672 C CA . ALA A 1 105 ? 5.012 14.644 14.333 1.00 83.06 105 ALA A CA 1
ATOM 673 C C . ALA A 1 105 ? 5.566 13.419 13.592 1.00 83.06 105 ALA A C 1
ATOM 675 O O . ALA A 1 105 ? 5.407 12.305 14.080 1.00 83.06 105 ALA A O 1
ATOM 676 N N . GLN A 1 106 ? 6.221 13.635 12.451 1.00 89.12 106 GLN A N 1
ATOM 677 C CA . GLN A 1 106 ? 6.920 12.581 11.700 1.00 89.12 106 GLN A CA 1
ATOM 678 C C . GLN A 1 106 ? 6.028 11.492 11.077 1.00 89.12 106 GLN A C 1
ATOM 680 O O . GLN A 1 106 ? 6.570 10.562 10.492 1.00 89.12 106 GLN A O 1
ATOM 685 N N . LEU A 1 107 ? 4.691 11.618 11.132 1.00 94.12 107 LEU A N 1
ATOM 686 C CA . LEU A 1 107 ? 3.811 10.547 10.660 1.00 94.12 107 LEU A CA 1
ATOM 687 C C . LEU A 1 107 ? 4.019 10.214 9.187 1.00 94.12 107 LEU A C 1
ATOM 689 O O . LEU A 1 107 ? 4.173 9.042 8.930 1.00 94.12 107 LEU A O 1
ATOM 693 N N . TYR A 1 108 ? 3.993 11.185 8.264 1.00 95.75 108 TYR A N 1
ATOM 694 C CA . TYR A 1 108 ? 4.237 10.976 6.822 1.00 95.75 108 TYR A CA 1
ATOM 695 C C . TYR A 1 108 ? 3.767 9.574 6.350 1.00 95.75 108 TYR A C 1
ATOM 697 O O . TYR A 1 108 ? 4.593 8.665 6.175 1.00 95.75 108 TYR A O 1
ATOM 705 N N . PRO A 1 109 ? 2.433 9.359 6.275 1.00 96.00 109 PRO A N 1
ATOM 706 C CA . PRO A 1 109 ? 1.867 8.041 6.049 1.00 96.00 109 PRO A CA 1
ATOM 707 C C . PRO A 1 109 ? 1.794 7.702 4.557 1.00 96.00 109 PRO A C 1
ATOM 709 O O . PRO A 1 109 ? 0.896 8.143 3.837 1.00 96.00 109 PRO A O 1
ATOM 712 N N . GLU A 1 110 ? 2.678 6.809 4.121 1.00 95.75 110 GLU A N 1
ATOM 713 C CA . GLU A 1 110 ? 2.600 6.211 2.783 1.00 95.75 110 GLU A CA 1
ATOM 714 C C . GLU A 1 110 ? 1.481 5.166 2.697 1.00 95.75 110 GLU A C 1
ATOM 716 O O . GLU A 1 110 ? 0.738 5.104 1.718 1.00 95.75 110 GLU A O 1
ATOM 721 N N . LYS A 1 111 ? 1.339 4.342 3.742 1.00 96.31 111 LYS A N 1
ATOM 722 C CA . LYS A 1 111 ? 0.396 3.223 3.774 1.00 96.31 111 LYS A CA 1
ATOM 723 C C . LYS A 1 111 ? -0.146 3.006 5.176 1.00 96.31 111 LYS A C 1
ATOM 725 O O . LYS A 1 111 ? 0.609 2.976 6.148 1.00 96.31 111 LYS A O 1
ATOM 730 N N . CYS A 1 112 ? -1.450 2.769 5.269 1.00 96.56 112 CYS A N 1
ATOM 731 C CA . CYS A 1 112 ? -2.135 2.461 6.517 1.00 96.56 112 CYS A CA 1
ATOM 732 C C . CYS A 1 112 ? -3.065 1.254 6.384 1.00 96.56 112 CYS A C 1
ATOM 734 O O . CYS A 1 112 ? -3.625 0.978 5.323 1.00 96.56 112 CYS A O 1
ATOM 736 N N . VAL A 1 113 ? -3.277 0.560 7.501 1.00 95.62 113 VAL A N 1
ATOM 737 C CA . VAL A 1 113 ? -4.251 -0.528 7.629 1.00 95.62 113 VAL A CA 1
ATOM 738 C C . VAL A 1 113 ? -4.961 -0.449 8.978 1.00 95.62 113 VAL A C 1
ATOM 740 O O . VAL A 1 113 ? -4.342 -0.157 10.004 1.00 95.62 113 VAL A O 1
ATOM 743 N N . PHE A 1 114 ? -6.269 -0.700 8.982 1.00 94.75 114 PHE A N 1
ATOM 744 C CA . PHE A 1 114 ? -7.077 -0.732 10.197 1.00 94.75 114 PHE A CA 1
ATOM 745 C C . PHE A 1 114 ? -7.139 -2.147 10.780 1.00 94.75 114 PHE A C 1
ATOM 747 O O . PHE A 1 114 ? -7.428 -3.109 10.071 1.00 94.75 114 PHE A O 1
ATOM 754 N N . ASP A 1 115 ? -6.898 -2.265 12.084 1.00 94.25 115 ASP A N 1
ATOM 755 C CA . ASP A 1 115 ? -7.069 -3.495 12.850 1.00 94.25 115 ASP A CA 1
ATOM 756 C C . ASP A 1 115 ? -8.371 -3.423 13.650 1.00 94.25 115 ASP A C 1
ATOM 758 O O . ASP A 1 115 ? -8.444 -2.776 14.697 1.00 94.25 115 ASP A O 1
ATOM 762 N N . SER A 1 116 ? -9.401 -4.128 13.187 1.00 88.94 116 SER A N 1
ATOM 763 C CA . SER A 1 116 ? -10.693 -4.181 13.873 1.00 88.94 116 SER A CA 1
ATOM 764 C C . SER A 1 116 ? -10.655 -4.947 15.199 1.00 88.94 116 SER A C 1
ATOM 766 O O . SER A 1 116 ? -11.488 -4.686 16.062 1.00 88.94 116 SER A O 1
ATOM 768 N N . LYS A 1 117 ? -9.713 -5.885 15.391 1.00 89.19 117 LYS A N 1
ATOM 769 C CA . LYS A 1 117 ? -9.559 -6.648 16.646 1.00 89.19 117 LYS A CA 1
ATOM 770 C C . LYS A 1 117 ? -9.034 -5.742 17.755 1.00 89.19 117 LYS A C 1
ATOM 772 O O . LYS A 1 117 ? -9.452 -5.872 18.905 1.00 89.19 117 LYS A O 1
ATOM 777 N N . ARG A 1 118 ? -8.111 -4.841 17.415 1.00 91.00 118 ARG A N 1
ATOM 778 C CA . ARG A 1 118 ? -7.452 -3.933 18.368 1.00 91.00 118 ARG A CA 1
ATOM 779 C C . ARG A 1 118 ? -8.024 -2.515 18.376 1.00 91.00 118 ARG A C 1
ATOM 781 O O . ARG A 1 118 ? -7.702 -1.768 19.293 1.00 91.00 118 ARG A O 1
ATOM 788 N N . ASP A 1 119 ? -8.868 -2.172 17.402 1.00 89.75 119 ASP A N 1
ATOM 789 C CA . ASP A 1 119 ? -9.441 -0.833 17.192 1.00 89.75 119 ASP A CA 1
ATOM 790 C C . ASP A 1 119 ? -8.355 0.253 17.066 1.00 89.75 119 ASP A C 1
ATOM 792 O O . ASP A 1 119 ? -8.440 1.335 17.646 1.00 89.75 119 ASP A O 1
ATOM 796 N N . VAL A 1 120 ? -7.300 -0.064 16.310 1.00 93.81 120 VAL A N 1
ATOM 797 C CA . VAL A 1 120 ? -6.178 0.840 16.015 1.00 93.81 120 VAL A CA 1
ATOM 798 C C . VAL A 1 120 ? -5.875 0.841 14.524 1.00 93.81 120 VAL A C 1
ATOM 800 O O . VAL A 1 120 ? -6.217 -0.092 13.798 1.00 93.81 120 VAL A O 1
ATOM 803 N N . MET A 1 121 ? -5.198 1.885 14.066 1.00 96.00 121 MET A N 1
ATOM 804 C CA . MET A 1 121 ? -4.637 1.953 12.723 1.00 96.00 121 MET A CA 1
ATOM 805 C C . MET A 1 121 ? -3.116 1.815 12.794 1.00 96.00 121 MET A C 1
ATOM 807 O O . MET A 1 121 ? -2.473 2.441 13.635 1.00 96.00 121 MET A O 1
ATOM 811 N N . TYR A 1 122 ? -2.547 1.000 11.911 1.00 97.69 122 TYR A N 1
ATOM 812 C CA . TYR A 1 122 ? -1.108 0.908 11.702 1.00 97.69 122 TYR A CA 1
ATOM 813 C C . TYR A 1 122 ? -0.762 1.681 10.440 1.00 97.69 122 TYR A C 1
ATOM 815 O O . TYR A 1 122 ? -1.229 1.307 9.367 1.00 97.69 122 TYR A O 1
ATOM 823 N N . CYS A 1 123 ? 0.039 2.732 10.563 1.00 97.75 123 CYS A N 1
ATOM 824 C CA . CYS A 1 123 ? 0.512 3.528 9.434 1.00 97.75 123 CYS A CA 1
ATOM 825 C C . CYS A 1 123 ? 2.027 3.477 9.360 1.00 97.75 123 CYS A C 1
ATOM 827 O O . CYS A 1 123 ? 2.688 3.454 10.397 1.00 97.75 123 CYS A O 1
ATOM 829 N N . SER A 1 124 ? 2.589 3.480 8.160 1.00 97.25 124 SER A N 1
ATOM 830 C CA . SER A 1 124 ? 4.012 3.743 8.020 1.00 97.25 124 SER A CA 1
ATOM 831 C C . SER A 1 124 ? 4.351 5.154 8.500 1.00 97.25 124 SER A C 1
ATOM 833 O O . SER A 1 124 ? 3.580 6.085 8.300 1.00 97.25 124 SER A O 1
ATOM 835 N N . GLU A 1 125 ? 5.511 5.285 9.141 1.00 96.69 125 GLU A N 1
ATOM 836 C CA . GLU A 1 125 ? 6.226 6.550 9.279 1.00 96.69 125 GLU A CA 1
ATOM 837 C C . GLU A 1 125 ? 7.320 6.561 8.223 1.00 96.69 125 GLU A C 1
ATOM 839 O O . GLU A 1 125 ? 8.406 6.013 8.454 1.00 96.69 125 GLU A O 1
ATOM 844 N N . LEU A 1 126 ? 7.000 7.099 7.039 1.00 96.25 126 LEU A N 1
ATOM 845 C CA . LEU A 1 126 ? 7.779 6.888 5.818 1.00 96.25 126 LEU A CA 1
ATOM 846 C C . LEU A 1 126 ? 9.264 7.151 6.052 1.00 96.25 126 LEU A C 1
ATOM 848 O O . LEU A 1 126 ? 10.072 6.250 5.857 1.00 96.25 126 LEU A O 1
ATOM 852 N N . TYR A 1 127 ? 9.617 8.349 6.517 1.00 95.25 127 TYR A N 1
ATOM 853 C CA . TYR A 1 127 ? 11.015 8.763 6.652 1.00 95.25 127 TYR A CA 1
ATOM 854 C C . TYR A 1 127 ? 11.695 8.273 7.928 1.00 95.25 127 TYR A C 1
ATOM 856 O O . TYR A 1 127 ? 12.917 8.207 7.966 1.00 95.25 127 TYR A O 1
ATOM 864 N N . GLU A 1 128 ? 10.943 7.924 8.974 1.00 94.75 128 GLU A N 1
ATOM 865 C CA . GLU A 1 128 ? 11.536 7.371 10.199 1.00 94.75 128 GLU A CA 1
ATOM 866 C C . GLU A 1 128 ? 11.786 5.862 10.091 1.00 94.75 128 GLU A C 1
ATOM 868 O O . GLU A 1 128 ? 12.460 5.290 10.952 1.00 94.75 128 GLU A O 1
ATOM 873 N N . SER A 1 129 ? 11.256 5.215 9.045 1.00 96.00 129 SER A N 1
ATOM 874 C CA . SER A 1 129 ? 11.320 3.770 8.835 1.00 96.00 129 SER A CA 1
ATOM 875 C C . SER A 1 129 ? 10.755 2.999 10.035 1.00 96.00 129 SER A C 1
ATOM 877 O O . SER A 1 129 ? 11.389 2.114 10.615 1.00 96.00 129 SER A O 1
ATOM 879 N N . LYS A 1 130 ? 9.553 3.398 10.463 1.00 95.88 130 LYS A N 1
ATOM 880 C CA . LYS A 1 130 ? 8.804 2.835 11.599 1.00 95.88 130 LYS A CA 1
ATOM 881 C C . LYS A 1 130 ? 7.352 2.610 11.211 1.00 95.88 130 LYS A C 1
ATOM 883 O O . LYS A 1 130 ? 6.905 3.069 10.163 1.00 95.88 130 LYS A O 1
ATOM 888 N N . ILE A 1 131 ? 6.606 1.934 12.082 1.00 97.62 131 ILE A N 1
ATOM 889 C CA . ILE A 1 131 ? 5.143 1.885 12.001 1.00 97.62 131 ILE A CA 1
ATOM 890 C C . ILE A 1 131 ? 4.537 2.623 13.194 1.00 97.62 131 ILE A C 1
ATOM 892 O O . ILE A 1 131 ? 4.750 2.222 14.341 1.00 97.62 131 ILE A O 1
ATOM 896 N N . ALA A 1 132 ? 3.737 3.649 12.931 1.00 97.31 132 ALA A N 1
ATOM 897 C CA . ALA A 1 132 ? 2.885 4.302 13.911 1.00 97.31 132 ALA A CA 1
ATOM 898 C C . ALA A 1 132 ? 1.676 3.421 14.251 1.00 97.31 132 ALA A C 1
ATOM 900 O O . ALA A 1 132 ? 0.989 2.906 13.369 1.00 97.31 132 ALA A O 1
ATOM 901 N N . VAL A 1 133 ? 1.381 3.291 15.542 1.00 97.00 133 VAL A N 1
ATOM 902 C CA . VAL A 1 133 ? 0.135 2.728 16.067 1.00 97.00 133 VAL A CA 1
ATOM 903 C C . VAL A 1 133 ? -0.738 3.890 16.513 1.00 97.00 133 VAL A C 1
ATOM 905 O O . VAL A 1 133 ? -0.376 4.629 17.431 1.00 97.00 133 VAL A O 1
ATOM 908 N N . ILE A 1 134 ? -1.879 4.059 15.858 1.00 96.12 134 ILE A N 1
ATOM 909 C CA . ILE A 1 134 ? -2.772 5.202 16.029 1.00 96.12 134 ILE A CA 1
ATOM 910 C C . ILE A 1 134 ? -4.069 4.736 16.682 1.00 96.12 134 ILE A C 1
ATOM 912 O O . ILE A 1 134 ? -4.748 3.843 16.175 1.00 96.12 134 ILE A O 1
ATOM 916 N N . ASP A 1 135 ? -4.432 5.385 17.785 1.00 91.69 135 ASP A N 1
ATOM 917 C CA . ASP A 1 135 ? -5.767 5.261 18.366 1.00 91.69 135 ASP A CA 1
ATOM 918 C C . ASP A 1 135 ? -6.704 6.237 17.644 1.00 91.69 135 ASP A C 1
ATOM 920 O O . ASP A 1 135 ? -6.512 7.454 17.684 1.00 91.69 135 ASP A O 1
ATOM 924 N N . LEU A 1 136 ? -7.724 5.710 16.964 1.00 86.06 136 LEU A N 1
ATOM 925 C CA . LEU A 1 136 ? -8.679 6.523 16.207 1.00 86.06 136 LEU A CA 1
ATOM 926 C C . LEU A 1 136 ? -9.676 7.279 17.099 1.00 86.06 136 LEU A C 1
ATOM 928 O O . LEU A 1 136 ? -10.318 8.217 16.625 1.00 86.06 136 LEU A O 1
ATOM 932 N N . LYS A 1 137 ? -9.812 6.917 18.382 1.00 86.19 137 LYS A N 1
ATOM 933 C CA . LYS A 1 137 ? -10.647 7.660 19.341 1.00 86.19 137 LYS A CA 1
ATOM 934 C C . LYS A 1 137 ? -9.977 8.962 19.743 1.00 86.19 137 LYS A C 1
ATOM 936 O O . LYS A 1 137 ? -10.635 9.998 19.793 1.00 86.19 137 LYS A O 1
ATOM 941 N N . THR A 1 138 ? -8.676 8.911 20.019 1.00 88.00 138 THR A N 1
ATOM 942 C CA . THR A 1 138 ? -7.889 10.097 20.384 1.00 88.00 138 THR A CA 1
ATOM 943 C C . THR A 1 138 ? -7.279 10.794 19.172 1.00 88.00 138 THR A C 1
ATOM 945 O O . THR A 1 138 ? -6.905 11.957 19.286 1.00 88.00 138 THR A O 1
ATOM 948 N N . LYS A 1 139 ? -7.219 10.116 18.018 1.00 90.12 139 LYS A N 1
ATOM 949 C CA . LYS A 1 139 ? -6.622 10.586 16.757 1.00 90.12 139 LYS A CA 1
ATOM 950 C C . LYS A 1 139 ? -5.136 10.937 16.892 1.00 90.12 139 LYS A C 1
ATOM 952 O O . LYS A 1 139 ? -4.645 11.911 16.319 1.00 90.12 139 LYS A O 1
ATOM 957 N N . THR A 1 140 ? -4.418 10.136 17.674 1.00 91.50 140 THR A N 1
ATOM 958 C CA . THR A 1 140 ? -3.002 10.352 18.001 1.00 91.50 140 THR A CA 1
ATOM 959 C C . THR A 1 140 ? -2.202 9.065 17.892 1.00 91.50 140 THR A C 1
ATOM 961 O O . THR A 1 140 ? -2.724 7.973 18.125 1.00 91.50 140 THR A O 1
ATOM 964 N N . ILE A 1 141 ? -0.905 9.204 17.627 1.00 94.50 141 ILE A N 1
ATOM 965 C CA . ILE A 1 141 ? 0.057 8.104 17.724 1.00 94.50 141 ILE A CA 1
ATOM 966 C C . ILE A 1 141 ? 0.219 7.731 19.203 1.00 94.50 141 ILE A C 1
ATOM 968 O O . ILE A 1 141 ? 0.605 8.564 20.022 1.00 94.50 141 ILE A O 1
ATOM 972 N N . VAL A 1 142 ? -0.094 6.484 19.555 1.00 94.50 142 VAL A N 1
ATOM 973 C CA . VAL A 1 142 ? 0.006 5.968 20.934 1.00 94.50 142 VAL A CA 1
ATOM 974 C C . VAL A 1 142 ? 1.263 5.132 21.162 1.00 94.50 142 VAL A C 1
ATOM 976 O O . VAL A 1 142 ? 1.682 4.942 22.304 1.00 94.50 142 VAL A O 1
ATOM 979 N N . LYS A 1 143 ? 1.868 4.620 20.086 1.00 94.19 143 LYS A N 1
ATOM 980 C CA . LYS A 1 143 ? 3.098 3.823 20.104 1.00 94.19 143 LYS A CA 1
ATOM 981 C C . LYS A 1 143 ? 3.708 3.777 18.701 1.00 94.19 143 LYS A C 1
ATOM 983 O O . LYS A 1 143 ? 2.975 3.870 17.725 1.00 94.19 143 LYS A O 1
ATOM 988 N N . THR A 1 144 ? 5.012 3.533 18.606 1.00 95.12 144 THR A N 1
ATOM 989 C CA . THR A 1 144 ? 5.682 3.119 17.365 1.00 95.12 144 THR A CA 1
ATOM 990 C C . THR A 1 144 ? 6.187 1.675 17.452 1.00 95.12 144 THR A C 1
ATOM 992 O O . THR A 1 144 ? 6.394 1.115 18.537 1.00 95.12 144 THR A O 1
ATOM 995 N N . ILE A 1 145 ? 6.354 1.043 16.294 1.00 96.44 145 ILE A N 1
ATOM 996 C CA . ILE A 1 145 ? 7.079 -0.215 16.120 1.00 96.44 145 ILE A CA 1
ATOM 997 C C . ILE A 1 145 ? 8.382 0.129 15.406 1.00 96.44 145 ILE A C 1
ATOM 999 O O . ILE A 1 145 ? 8.361 0.550 14.249 1.00 96.44 145 ILE A O 1
ATOM 1003 N N . ASP A 1 146 ? 9.491 -0.058 16.117 1.00 95.62 146 ASP A N 1
ATOM 1004 C CA . ASP A 1 146 ? 10.835 0.182 15.604 1.00 95.62 146 ASP A CA 1
ATOM 1005 C C . ASP A 1 146 ? 11.475 -1.123 15.110 1.00 95.62 146 ASP A C 1
ATOM 1007 O O . ASP A 1 146 ? 11.276 -2.204 15.674 1.00 95.62 146 ASP A O 1
ATOM 1011 N N . PHE A 1 147 ? 12.319 -0.997 14.094 1.00 96.38 147 PHE A N 1
ATOM 1012 C CA . PHE A 1 147 ? 13.066 -2.067 13.455 1.00 96.38 147 PHE A CA 1
ATOM 1013 C C . PHE A 1 147 ? 14.565 -1.845 13.682 1.00 96.38 147 PHE A C 1
ATOM 1015 O O . PHE A 1 147 ? 15.161 -0.949 13.074 1.00 96.38 147 PHE A O 1
ATOM 1022 N N . PRO A 1 148 ? 15.219 -2.639 14.551 1.00 95.12 148 PRO A N 1
ATOM 1023 C CA . PRO A 1 148 ? 16.627 -2.446 14.875 1.00 95.12 148 PRO A CA 1
ATOM 1024 C C . PRO A 1 148 ? 17.522 -2.411 13.630 1.00 95.12 148 PRO A C 1
ATOM 1026 O O . PRO A 1 148 ? 17.480 -3.319 12.790 1.00 95.12 148 PRO A O 1
ATOM 1029 N N . GLY A 1 149 ? 18.331 -1.351 13.539 1.00 94.94 149 GLY A N 1
ATOM 1030 C CA . GLY A 1 149 ? 19.249 -1.096 12.427 1.00 94.94 149 GLY A CA 1
ATOM 1031 C C . GLY A 1 149 ? 18.599 -0.575 11.142 1.00 94.94 149 GLY A C 1
ATOM 1032 O O . GLY A 1 149 ? 19.311 -0.478 10.153 1.00 94.94 149 GLY A O 1
ATOM 1033 N N . LEU A 1 150 ? 17.291 -0.288 11.142 1.00 96.69 150 LEU A N 1
ATOM 1034 C CA . LEU A 1 150 ? 16.566 0.302 10.006 1.00 96.69 150 LEU A CA 1
ATOM 1035 C C . LEU A 1 150 ? 15.821 1.581 10.419 1.00 96.69 150 LEU A C 1
ATOM 1037 O O . LEU A 1 150 ? 15.885 2.584 9.720 1.00 96.69 150 LEU A O 1
ATOM 1041 N N . SER A 1 151 ? 15.141 1.576 11.570 1.00 95.44 151 SER A N 1
ATOM 1042 C CA . SER A 1 151 ? 14.447 2.769 12.065 1.00 95.44 151 SER A CA 1
ATOM 1043 C C . SER A 1 151 ? 15.422 3.886 12.426 1.00 95.44 151 SER A C 1
ATOM 1045 O O . SER A 1 151 ? 16.390 3.661 13.157 1.00 95.44 151 SER A O 1
ATOM 1047 N N . GLY A 1 152 ? 15.131 5.098 11.952 1.00 92.50 152 GLY A N 1
ATOM 1048 C CA . GLY A 1 152 ? 15.990 6.275 12.100 1.00 92.50 152 GLY A CA 1
ATOM 1049 C C . GLY A 1 152 ? 17.233 6.277 11.203 1.00 92.50 152 GLY A C 1
ATOM 1050 O O . GLY A 1 152 ? 18.074 7.165 11.352 1.00 92.50 152 GLY A O 1
ATOM 1051 N N . ASP A 1 153 ? 17.368 5.310 10.292 1.00 93.56 153 ASP A N 1
ATOM 1052 C CA . ASP A 1 153 ? 18.395 5.318 9.253 1.00 93.56 153 ASP A CA 1
ATOM 1053 C C . ASP A 1 153 ? 17.865 6.073 8.013 1.00 93.56 153 ASP A C 1
ATOM 1055 O O . ASP A 1 153 ? 16.828 5.682 7.472 1.00 93.56 153 ASP A O 1
ATOM 1059 N N . PRO A 1 154 ? 18.544 7.147 7.558 1.00 92.31 154 PRO A N 1
ATOM 1060 C CA . PRO A 1 154 ? 18.089 7.973 6.438 1.00 92.31 154 PRO A CA 1
ATOM 1061 C C . PRO A 1 154 ? 18.012 7.242 5.096 1.00 92.31 154 PRO A C 1
ATOM 1063 O O . PRO A 1 154 ? 17.371 7.758 4.181 1.00 92.31 154 PRO A O 1
ATOM 1066 N N . ASP A 1 155 ? 18.656 6.082 4.950 1.00 94.44 155 ASP A N 1
ATOM 1067 C CA . ASP A 1 155 ? 18.617 5.325 3.700 1.00 94.44 155 ASP A CA 1
ATOM 1068 C C . ASP A 1 155 ? 17.297 4.561 3.524 1.00 94.44 155 ASP A C 1
ATOM 1070 O O . ASP A 1 155 ? 16.950 4.195 2.395 1.00 94.44 155 ASP A O 1
ATOM 1074 N N . TYR A 1 156 ? 16.563 4.301 4.611 1.00 97.06 156 TYR A N 1
ATOM 1075 C CA . TYR A 1 156 ? 15.385 3.440 4.595 1.00 97.06 156 TYR A CA 1
ATOM 1076 C C . TYR A 1 156 ? 14.082 4.208 4.748 1.00 97.06 156 TYR A C 1
ATOM 1078 O O . TYR A 1 156 ? 13.970 5.106 5.576 1.00 97.06 156 TYR A O 1
ATOM 1086 N N . HIS A 1 157 ? 13.059 3.764 4.021 1.00 97.19 157 HIS A N 1
ATOM 1087 C CA . HIS A 1 157 ? 11.687 4.195 4.226 1.00 97.19 157 HIS A CA 1
ATOM 1088 C C . HIS A 1 157 ? 10.768 3.035 4.616 1.00 97.19 157 HIS A C 1
ATOM 1090 O O . HIS A 1 157 ? 10.986 1.895 4.202 1.00 97.19 157 HIS A O 1
ATOM 1096 N N . ALA A 1 158 ? 9.698 3.338 5.353 1.00 97.44 158 ALA A N 1
ATOM 1097 C CA . ALA A 1 158 ? 8.563 2.434 5.537 1.00 97.44 158 ALA A CA 1
ATOM 1098 C C . ALA A 1 158 ? 7.470 2.738 4.503 1.00 97.44 158 ALA A C 1
ATOM 1100 O O . ALA A 1 158 ? 6.784 3.750 4.602 1.00 97.44 158 ALA A O 1
ATOM 1101 N N . SER A 1 159 ? 7.301 1.872 3.504 1.00 93.44 159 SER A N 1
ATOM 1102 C CA . SER A 1 159 ? 6.401 2.128 2.367 1.00 93.44 159 SER A CA 1
ATOM 1103 C C . SER A 1 159 ? 5.099 1.338 2.419 1.00 93.44 159 SER A C 1
ATOM 1105 O O . SER A 1 159 ? 4.049 1.856 2.063 1.00 93.44 159 SER A O 1
ATOM 1107 N N . GLY A 1 160 ? 5.151 0.087 2.880 1.00 92.88 160 GLY A N 1
ATOM 1108 C CA . GLY A 1 160 ? 4.012 -0.825 2.845 1.00 92.88 160 GLY A CA 1
ATOM 1109 C C . GLY A 1 160 ? 3.694 -1.428 4.207 1.00 92.88 160 GLY A C 1
ATOM 1110 O O . GLY A 1 160 ? 4.593 -1.740 4.988 1.00 92.88 160 GLY A O 1
ATOM 1111 N N . VAL A 1 161 ? 2.404 -1.637 4.470 1.00 96.62 161 VAL A N 1
ATOM 1112 C CA . VAL A 1 161 ? 1.835 -2.175 5.713 1.00 96.62 161 VAL A CA 1
ATOM 1113 C C . VAL A 1 161 ? 0.601 -3.022 5.379 1.00 96.62 161 VAL A C 1
ATOM 1115 O O . VAL A 1 161 ? -0.283 -2.572 4.650 1.00 96.62 161 VAL A O 1
ATOM 1118 N N . LEU A 1 162 ? 0.522 -4.240 5.920 1.00 95.69 162 LEU A N 1
ATOM 1119 C CA . LEU A 1 162 ? -0.651 -5.119 5.809 1.00 95.69 162 LEU A CA 1
ATOM 1120 C C . LEU A 1 162 ? -0.793 -5.969 7.068 1.00 95.69 162 LEU A C 1
ATOM 1122 O O . LEU A 1 162 ? 0.202 -6.436 7.623 1.00 95.69 162 LEU A O 1
ATOM 1126 N N . ILE A 1 163 ? -2.028 -6.250 7.468 1.00 95.00 163 ILE A N 1
ATOM 1127 C CA . ILE A 1 163 ? -2.331 -7.274 8.470 1.00 95.00 163 ILE A CA 1
ATOM 1128 C C . ILE A 1 163 ? -2.667 -8.583 7.748 1.00 95.00 163 ILE A C 1
ATOM 1130 O O . ILE A 1 163 ? -3.507 -8.605 6.852 1.00 95.00 163 ILE A O 1
ATOM 1134 N N . GLN A 1 164 ? -2.021 -9.681 8.142 1.00 91.94 164 GLN A N 1
ATOM 1135 C CA . GLN A 1 164 ? -2.321 -11.025 7.647 1.00 91.94 164 GLN A CA 1
ATOM 1136 C C . GLN A 1 164 ? -2.809 -11.914 8.798 1.00 91.94 164 GLN A C 1
ATOM 1138 O O . GLN A 1 164 ? -2.036 -12.294 9.674 1.00 91.94 164 GLN A O 1
ATOM 1143 N N . GLY A 1 165 ? -4.080 -12.310 8.777 1.00 88.12 165 GLY A N 1
ATOM 1144 C CA . GLY A 1 165 ? -4.678 -13.019 9.914 1.00 88.12 165 GLY A CA 1
ATOM 1145 C C . GLY A 1 165 ? -4.802 -12.109 11.141 1.00 88.12 165 GLY A C 1
ATOM 1146 O O . GLY A 1 165 ? -4.890 -10.896 11.001 1.00 88.12 165 GLY A O 1
ATOM 1147 N N . GLU A 1 166 ? -4.830 -12.676 12.348 1.00 86.31 166 GLU A N 1
ATOM 1148 C CA . GLU A 1 166 ? -5.175 -11.892 13.545 1.00 86.31 166 GLU A CA 1
ATOM 1149 C C . GLU A 1 166 ? -4.020 -11.075 14.142 1.00 86.31 166 GLU A C 1
ATOM 1151 O O . GLU A 1 166 ? -4.244 -10.003 14.707 1.00 86.31 166 GLU A O 1
ATOM 1156 N N . ASP A 1 167 ? -2.789 -11.590 14.069 1.00 93.81 167 ASP A N 1
ATOM 1157 C CA . ASP A 1 167 ? -1.687 -11.110 14.917 1.00 93.81 167 ASP A CA 1
ATOM 1158 C C . ASP A 1 167 ? -0.367 -10.919 14.157 1.00 93.81 167 ASP A C 1
ATOM 1160 O O . ASP A 1 167 ? 0.708 -10.872 14.761 1.00 93.81 167 ASP A O 1
ATOM 1164 N N . ARG A 1 168 ? -0.422 -10.823 12.825 1.00 95.62 168 ARG A N 1
ATOM 1165 C CA . ARG A 1 168 ? 0.763 -10.656 11.979 1.00 95.62 168 ARG A CA 1
ATOM 1166 C C . ARG A 1 168 ? 0.666 -9.365 11.180 1.00 95.62 168 ARG A C 1
ATOM 1168 O O . ARG A 1 168 ? -0.155 -9.252 10.276 1.00 95.62 168 ARG A O 1
ATOM 1175 N N . LEU A 1 169 ? 1.564 -8.435 11.478 1.00 97.81 169 LEU A N 1
ATOM 1176 C CA . LEU A 1 169 ? 1.784 -7.236 10.681 1.00 97.81 169 LEU A CA 1
ATOM 1177 C C . LEU A 1 169 ? 2.960 -7.478 9.740 1.00 97.81 169 LEU A C 1
ATOM 1179 O O . LEU A 1 169 ? 4.024 -7.923 10.170 1.00 97.81 169 LEU A O 1
ATOM 1183 N N . ILE A 1 170 ? 2.764 -7.205 8.461 1.00 98.06 170 ILE A N 1
ATOM 1184 C CA . ILE A 1 170 ? 3.808 -7.242 7.444 1.00 98.06 170 ILE A CA 1
ATOM 1185 C C . ILE A 1 170 ? 4.163 -5.795 7.109 1.00 98.06 170 ILE A C 1
ATOM 1187 O O . ILE A 1 170 ? 3.265 -4.969 6.939 1.00 98.06 170 ILE A O 1
ATOM 1191 N N . SER A 1 171 ? 5.457 -5.500 7.019 1.00 98.00 171 SER A N 1
ATOM 1192 C CA . SER A 1 171 ? 5.971 -4.170 6.688 1.00 98.00 171 SER A CA 1
ATOM 1193 C C . SER A 1 171 ? 7.020 -4.264 5.586 1.00 98.00 171 SER A C 1
ATOM 1195 O O . SER A 1 171 ? 7.905 -5.117 5.665 1.00 98.00 171 SER A O 1
ATOM 1197 N N . SER A 1 172 ? 6.939 -3.386 4.586 1.00 97.62 172 SER A N 1
ATOM 1198 C CA . SER A 1 172 ? 8.022 -3.194 3.615 1.00 97.62 172 SER A CA 1
ATOM 1199 C C . SER A 1 172 ? 8.899 -2.042 4.073 1.00 97.62 172 SER A C 1
ATOM 1201 O O . SER A 1 172 ? 8.413 -0.930 4.295 1.00 97.62 172 SER A O 1
ATOM 1203 N N . ILE A 1 173 ? 10.184 -2.341 4.248 1.00 98.00 173 ILE A N 1
ATOM 1204 C CA . ILE A 1 173 ? 11.222 -1.376 4.584 1.00 98.00 173 ILE A CA 1
ATOM 1205 C C . ILE A 1 173 ? 12.201 -1.341 3.421 1.00 98.00 173 ILE A C 1
ATOM 1207 O O . ILE A 1 173 ? 12.987 -2.271 3.212 1.00 98.00 173 ILE A O 1
ATOM 1211 N N . ASN A 1 174 ? 12.116 -0.283 2.628 1.00 97.38 174 ASN A N 1
ATOM 1212 C CA . ASN A 1 174 ? 12.811 -0.171 1.356 1.00 97.38 174 ASN A CA 1
ATOM 1213 C C . ASN A 1 174 ? 13.926 0.871 1.412 1.00 97.38 174 ASN A C 1
ATOM 1215 O O . ASN A 1 174 ? 13.960 1.702 2.311 1.00 97.38 174 ASN A O 1
ATOM 1219 N N . THR A 1 175 ? 14.856 0.823 0.462 1.00 97.00 175 THR A N 1
ATOM 1220 C CA . THR A 1 175 ? 15.830 1.902 0.289 1.00 97.00 175 THR A CA 1
ATOM 1221 C C . THR A 1 175 ? 15.158 3.075 -0.427 1.00 97.00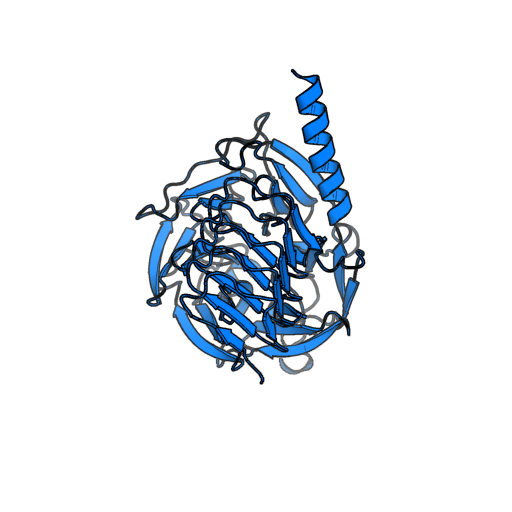 175 THR A C 1
ATOM 1223 O O . THR A 1 175 ? 14.734 2.948 -1.581 1.00 97.00 175 THR A O 1
ATOM 1226 N N . GLY A 1 176 ? 15.102 4.235 0.231 1.00 95.69 176 GLY A N 1
ATOM 1227 C CA . GLY A 1 176 ? 14.382 5.417 -0.249 1.00 95.69 176 GLY A CA 1
ATOM 1228 C C . GLY A 1 176 ? 14.903 5.973 -1.577 1.00 95.69 176 GLY A C 1
ATOM 1229 O O . GLY A 1 176 ? 14.139 6.532 -2.370 1.00 95.69 176 GLY A O 1
ATOM 1230 N N . ALA A 1 177 ? 16.183 5.733 -1.877 1.00 96.81 177 ALA A N 1
ATOM 1231 C CA . ALA A 1 177 ? 16.862 6.209 -3.080 1.00 96.81 177 ALA A CA 1
ATOM 1232 C C . ALA A 1 177 ? 16.124 5.874 -4.390 1.00 96.81 177 ALA A C 1
ATOM 1234 O O . ALA A 1 177 ? 16.157 6.680 -5.325 1.00 96.81 177 ALA A O 1
ATOM 1235 N N . ALA A 1 178 ? 15.421 4.736 -4.465 1.00 97.44 178 ALA A N 1
ATOM 1236 C CA . ALA A 1 178 ? 14.644 4.359 -5.648 1.00 97.44 178 ALA A CA 1
ATOM 1237 C C . ALA A 1 178 ? 13.544 5.384 -5.966 1.00 97.44 178 ALA A C 1
ATOM 1239 O O . ALA A 1 178 ? 13.362 5.755 -7.126 1.00 97.44 178 ALA A O 1
ATOM 1240 N N . PHE A 1 179 ? 12.863 5.899 -4.943 1.00 95.81 179 PHE A N 1
ATOM 1241 C CA . PHE A 1 179 ? 11.773 6.863 -5.089 1.00 95.81 179 PHE A CA 1
ATOM 1242 C C . PHE A 1 179 ? 12.293 8.292 -5.227 1.00 95.81 179 PHE A C 1
ATOM 1244 O O . PHE A 1 179 ? 11.874 9.015 -6.127 1.00 95.81 179 PHE A O 1
ATOM 1251 N N . GLU A 1 180 ? 13.280 8.676 -4.417 1.00 94.44 180 GLU A N 1
ATOM 1252 C CA . GLU A 1 180 ? 13.867 10.023 -4.455 1.00 94.44 180 GLU A CA 1
ATOM 1253 C C . GLU A 1 180 ? 14.560 10.334 -5.790 1.00 94.44 180 GLU A C 1
ATOM 1255 O O . GLU A 1 180 ? 14.601 11.478 -6.248 1.00 94.44 180 GLU A O 1
ATOM 1260 N N . SER A 1 181 ? 15.104 9.301 -6.435 1.00 96.94 181 SER A N 1
ATOM 1261 C CA . SER A 1 181 ? 15.795 9.417 -7.717 1.00 96.94 181 SER A CA 1
ATOM 1262 C C . SER A 1 181 ? 14.915 9.095 -8.928 1.00 96.94 181 SER A C 1
ATOM 1264 O O . SER A 1 181 ? 15.406 9.176 -10.059 1.00 96.94 181 SER A O 1
ATOM 1266 N N . TYR A 1 182 ? 13.640 8.742 -8.718 1.00 95.81 182 TYR A N 1
ATOM 1267 C CA . TYR A 1 182 ? 12.714 8.280 -9.759 1.00 95.81 182 TYR A CA 1
ATOM 1268 C C . TYR A 1 182 ? 13.295 7.115 -10.583 1.00 95.81 182 TYR A C 1
ATOM 1270 O O . TYR A 1 182 ? 13.367 7.163 -11.814 1.00 95.81 182 TYR A O 1
ATOM 1278 N N . GLY A 1 183 ? 13.799 6.095 -9.888 1.00 97.19 183 GLY A N 1
ATOM 1279 C CA . GLY A 1 183 ? 14.362 4.880 -10.474 1.00 97.19 183 GLY A CA 1
ATOM 1280 C C . GLY A 1 183 ? 15.771 5.022 -11.056 1.00 97.19 183 GLY A C 1
ATOM 1281 O O . GLY A 1 183 ? 16.305 4.054 -11.596 1.00 97.19 183 GLY A O 1
ATOM 1282 N N . LYS A 1 184 ? 16.420 6.193 -10.962 1.00 98.25 184 LYS A N 1
ATOM 1283 C CA . LYS A 1 184 ? 17.814 6.365 -11.428 1.00 98.25 184 LYS A CA 1
ATOM 1284 C C . LYS A 1 184 ? 18.824 5.653 -10.529 1.00 98.25 184 LYS A C 1
ATOM 1286 O O . LYS A 1 184 ? 19.870 5.226 -11.006 1.00 98.25 184 LYS A O 1
ATOM 1291 N N . ASN A 1 185 ? 18.519 5.547 -9.242 1.00 98.00 185 ASN A N 1
ATOM 1292 C CA . ASN A 1 185 ? 19.284 4.813 -8.251 1.00 98.00 185 ASN A CA 1
ATOM 1293 C C . ASN A 1 185 ? 18.366 3.804 -7.560 1.00 98.00 185 ASN A C 1
ATOM 1295 O O . ASN A 1 185 ? 17.642 4.157 -6.639 1.00 98.00 185 ASN A O 1
ATOM 1299 N N . ILE A 1 186 ? 18.425 2.551 -8.003 1.00 97.25 186 ILE A N 1
ATOM 1300 C CA . ILE A 1 186 ? 17.704 1.425 -7.391 1.00 97.25 186 ILE A CA 1
ATOM 1301 C C . ILE A 1 186 ? 18.615 0.542 -6.526 1.00 97.25 186 ILE A C 1
ATOM 1303 O O . ILE A 1 186 ? 18.271 -0.596 -6.219 1.00 97.25 186 ILE A O 1
ATOM 1307 N N . THR A 1 187 ? 19.806 1.037 -6.175 1.00 95.75 187 THR A N 1
ATOM 1308 C CA . THR A 1 187 ? 20.729 0.306 -5.300 1.00 95.75 187 THR A CA 1
ATOM 1309 C C . THR A 1 187 ? 20.225 0.301 -3.858 1.00 95.75 187 THR A C 1
ATOM 1311 O O . THR A 1 187 ? 19.434 1.156 -3.465 1.00 95.75 187 THR A O 1
ATOM 1314 N N . GLY A 1 188 ? 20.696 -0.667 -3.072 1.00 95.81 188 GLY A N 1
ATOM 1315 C CA . GLY A 1 188 ? 20.299 -0.843 -1.678 1.00 95.81 188 GLY A CA 1
ATOM 1316 C C . GLY A 1 188 ? 19.615 -2.181 -1.427 1.00 95.81 188 GLY A C 1
ATOM 1317 O O . GLY A 1 188 ? 19.313 -2.947 -2.347 1.00 95.81 188 GLY A O 1
ATOM 1318 N N . ILE A 1 189 ? 19.436 -2.501 -0.152 1.00 97.62 189 ILE A N 1
ATOM 1319 C CA . ILE A 1 189 ? 18.777 -3.729 0.279 1.00 97.62 189 ILE A CA 1
ATOM 1320 C C . ILE A 1 189 ? 17.374 -3.359 0.736 1.00 97.62 189 ILE A C 1
ATOM 1322 O O . ILE A 1 189 ? 17.207 -2.435 1.516 1.00 97.62 189 ILE A O 1
ATOM 1326 N N . ASN A 1 190 ? 16.376 -4.102 0.276 1.00 98.19 190 ASN A N 1
ATOM 1327 C CA . ASN A 1 190 ? 14.999 -3.936 0.706 1.00 98.19 190 ASN A CA 1
ATOM 1328 C C . ASN A 1 190 ? 14.593 -5.146 1.540 1.00 98.19 190 ASN A C 1
ATOM 1330 O O . ASN A 1 190 ? 15.002 -6.283 1.254 1.00 98.19 190 ASN A O 1
ATOM 1334 N N . TYR A 1 191 ? 13.791 -4.895 2.565 1.00 98.31 191 TYR A N 1
ATOM 1335 C CA . TYR A 1 191 ? 13.372 -5.900 3.517 1.00 98.31 191 TYR A CA 1
ATOM 1336 C C . TYR A 1 191 ? 11.858 -5.980 3.617 1.00 98.31 191 TYR A C 1
ATOM 1338 O O . TYR A 1 191 ? 11.174 -4.974 3.764 1.00 98.31 191 TYR A O 1
ATOM 1346 N N . LEU A 1 192 ? 11.366 -7.212 3.662 1.00 98.19 192 LEU A N 1
ATOM 1347 C CA . LEU A 1 192 ? 10.036 -7.521 4.152 1.00 98.19 192 LEU A CA 1
ATOM 1348 C C . LEU A 1 192 ? 10.163 -7.992 5.601 1.00 98.19 192 LEU A C 1
ATOM 1350 O O . LEU A 1 192 ? 10.888 -8.950 5.896 1.00 98.19 192 LEU A O 1
ATOM 1354 N N . LEU A 1 193 ? 9.478 -7.307 6.511 1.00 98.12 193 LEU A N 1
ATOM 1355 C CA . LEU A 1 193 ? 9.481 -7.598 7.938 1.00 98.12 193 LEU A CA 1
ATOM 1356 C C . LEU A 1 193 ? 8.127 -8.145 8.362 1.00 98.12 193 LEU A C 1
ATOM 1358 O O . LEU A 1 193 ? 7.081 -7.778 7.833 1.00 98.12 193 LEU A O 1
ATOM 1362 N N . ILE A 1 194 ? 8.162 -9.052 9.331 1.00 97.75 194 ILE A N 1
ATOM 1363 C CA . ILE A 1 194 ? 6.982 -9.660 9.927 1.00 97.75 194 ILE A CA 1
ATOM 1364 C C . ILE A 1 194 ? 7.045 -9.405 11.423 1.00 97.75 194 ILE A C 1
ATOM 1366 O O . ILE A 1 194 ? 7.945 -9.904 12.098 1.00 97.75 194 ILE A O 1
ATOM 1370 N N . THR A 1 195 ? 6.062 -8.680 11.937 1.00 98.12 195 THR A N 1
ATOM 1371 C CA . THR A 1 195 ? 5.913 -8.344 13.351 1.00 98.12 195 THR A CA 1
ATOM 1372 C C . THR A 1 195 ? 4.739 -9.107 13.944 1.00 98.12 195 THR A C 1
ATOM 1374 O O . THR A 1 195 ? 3.662 -9.199 13.356 1.00 98.12 195 THR A O 1
ATOM 1377 N N . ASP A 1 196 ? 4.954 -9.660 15.130 1.00 96.38 196 ASP A N 1
ATOM 1378 C CA . ASP A 1 196 ? 3.893 -10.210 15.963 1.00 96.38 196 ASP A CA 1
ATOM 1379 C C . ASP A 1 196 ? 3.188 -9.076 16.708 1.00 96.38 196 ASP A C 1
ATOM 1381 O O . ASP A 1 196 ? 3.821 -8.346 17.471 1.00 96.38 196 ASP A O 1
ATOM 1385 N N . LEU A 1 197 ? 1.886 -8.919 16.484 1.00 95.19 197 LEU A N 1
ATOM 1386 C CA . LEU A 1 197 ? 1.095 -7.833 17.061 1.00 95.19 197 LEU A CA 1
ATOM 1387 C C . LEU A 1 197 ? 0.690 -8.063 18.524 1.00 95.19 197 LEU A C 1
ATOM 1389 O O . LEU A 1 197 ? 0.268 -7.112 19.180 1.00 95.19 197 LEU A O 1
ATOM 1393 N N . GLU A 1 198 ? 0.799 -9.280 19.063 1.00 90.94 198 GLU A N 1
ATOM 1394 C CA . GLU A 1 198 ? 0.570 -9.528 20.495 1.00 90.94 198 GLU A CA 1
ATOM 1395 C C . GLU A 1 198 ? 1.761 -9.053 21.331 1.00 90.94 198 GLU A C 1
ATOM 1397 O O . GLU A 1 198 ? 1.611 -8.422 22.375 1.00 90.94 198 GLU A O 1
ATOM 1402 N N . THR A 1 199 ? 2.967 -9.341 20.852 1.00 90.56 199 THR A N 1
ATOM 1403 C CA . THR A 1 199 ? 4.227 -9.048 21.542 1.00 90.56 199 THR A CA 1
ATOM 1404 C C . THR A 1 199 ? 4.861 -7.735 21.087 1.00 90.56 199 THR A C 1
ATOM 1406 O O . THR A 1 199 ? 5.700 -7.178 21.798 1.00 90.56 199 THR A O 1
ATOM 1409 N N . GLY A 1 200 ? 4.486 -7.240 19.906 1.00 88.06 200 GLY A N 1
ATOM 1410 C CA . GLY A 1 200 ? 5.100 -6.095 19.240 1.00 88.06 200 GLY A CA 1
ATOM 1411 C C . GLY A 1 200 ? 6.538 -6.343 18.781 1.00 88.06 200 GLY A C 1
ATOM 1412 O O . GLY A 1 200 ? 7.291 -5.381 18.661 1.00 88.06 200 GLY A O 1
ATOM 1413 N N . LYS A 1 201 ? 6.949 -7.606 18.600 1.00 92.75 201 LYS A N 1
ATOM 1414 C CA . LYS A 1 201 ? 8.327 -7.982 18.250 1.00 92.75 201 LYS A CA 1
ATOM 1415 C C . LYS A 1 201 ? 8.448 -8.428 16.798 1.00 92.75 201 LYS A C 1
ATOM 1417 O O . LYS A 1 201 ? 7.583 -9.137 16.282 1.00 92.75 201 LYS A O 1
ATOM 1422 N N . GLU A 1 202 ? 9.574 -8.083 16.180 1.00 96.00 202 GLU A N 1
ATOM 1423 C CA . GLU A 1 202 ? 9.982 -8.627 14.885 1.00 96.00 202 GLU A CA 1
ATOM 1424 C C . GLU A 1 202 ? 10.158 -10.153 14.999 1.00 96.00 202 GLU A C 1
ATOM 1426 O O . GLU A 1 202 ? 10.973 -10.646 15.781 1.00 96.00 202 GLU A O 1
ATOM 1431 N N . LYS A 1 203 ? 9.365 -10.905 14.232 1.00 96.25 203 LYS A N 1
ATOM 1432 C CA . LYS A 1 203 ? 9.448 -12.367 14.105 1.00 96.25 203 LYS A CA 1
ATOM 1433 C C . LYS A 1 203 ? 10.372 -12.797 12.979 1.00 96.25 203 LYS A C 1
ATOM 1435 O O . LYS A 1 203 ? 11.005 -13.845 13.079 1.00 96.25 203 LYS A O 1
ATOM 1440 N N . ALA A 1 204 ? 10.399 -12.036 11.890 1.00 97.38 204 ALA A N 1
ATOM 1441 C CA . ALA A 1 204 ? 11.213 -12.358 10.732 1.00 97.38 204 ALA A CA 1
ATOM 1442 C C . ALA A 1 204 ? 11.535 -11.116 9.905 1.00 97.38 204 ALA A C 1
ATOM 1444 O O . ALA A 1 204 ? 10.749 -10.171 9.840 1.00 97.38 204 ALA A O 1
ATOM 1445 N N . ARG A 1 205 ? 12.678 -11.188 9.224 1.00 98.00 205 ARG A N 1
ATOM 1446 C CA . ARG A 1 205 ? 13.183 -10.196 8.281 1.00 98.00 205 ARG A CA 1
ATOM 1447 C C . ARG A 1 205 ? 13.732 -10.918 7.065 1.00 98.00 205 ARG A C 1
ATOM 1449 O O . ARG A 1 205 ? 14.523 -11.852 7.198 1.00 98.00 205 ARG A O 1
ATOM 1456 N N . VAL A 1 206 ? 13.300 -10.492 5.888 1.00 98.06 206 VAL A N 1
ATOM 1457 C CA . VAL A 1 206 ? 13.587 -11.161 4.621 1.00 98.06 206 VAL A CA 1
ATOM 1458 C C . VAL A 1 206 ? 14.184 -10.151 3.653 1.00 98.06 206 VAL A C 1
ATOM 1460 O O . VAL A 1 206 ? 13.553 -9.145 3.361 1.00 98.06 206 VAL A O 1
ATOM 1463 N N . ASN A 1 207 ? 15.389 -10.413 3.143 1.00 98.31 207 ASN A N 1
ATOM 1464 C CA . ASN A 1 207 ? 15.982 -9.613 2.069 1.00 98.31 207 ASN A CA 1
ATOM 1465 C C . ASN A 1 207 ? 15.330 -9.998 0.734 1.00 98.31 207 ASN A C 1
ATOM 1467 O O . ASN A 1 207 ? 15.585 -11.082 0.204 1.00 98.31 207 ASN A O 1
ATOM 1471 N N . VAL A 1 208 ? 14.505 -9.103 0.199 1.00 97.94 208 VAL A N 1
ATOM 1472 C CA . VAL A 1 208 ? 13.759 -9.321 -1.049 1.00 97.94 208 VAL A CA 1
ATOM 1473 C C . VAL A 1 208 ? 14.533 -8.871 -2.294 1.00 97.94 208 VAL A C 1
ATOM 1475 O O . VAL A 1 208 ? 14.202 -9.283 -3.402 1.00 97.94 208 VAL A O 1
ATOM 1478 N N . THR A 1 209 ? 15.628 -8.120 -2.127 1.00 97.56 209 THR A N 1
ATOM 1479 C CA . THR A 1 209 ? 16.525 -7.705 -3.223 1.00 97.56 209 THR A CA 1
ATOM 1480 C C . THR A 1 209 ? 17.427 -8.845 -3.708 1.00 97.56 209 THR A C 1
ATOM 1482 O O . THR A 1 209 ? 17.772 -8.922 -4.889 1.00 97.56 209 THR A O 1
ATOM 1485 N N . ALA A 1 210 ? 17.842 -9.739 -2.806 1.00 96.19 210 ALA A N 1
ATOM 1486 C CA . ALA A 1 210 ? 18.887 -10.727 -3.085 1.00 96.19 210 ALA A CA 1
ATOM 1487 C C . ALA A 1 210 ? 18.562 -11.648 -4.275 1.00 96.19 210 ALA A C 1
ATOM 1489 O O . ALA A 1 210 ? 19.455 -12.009 -5.035 1.00 96.19 210 ALA A O 1
ATOM 1490 N N . VAL A 1 211 ? 17.289 -12.003 -4.472 1.00 97.38 211 VAL A N 1
ATOM 1491 C CA . VAL A 1 211 ? 16.876 -12.948 -5.525 1.00 97.38 211 VAL A CA 1
ATOM 1492 C C . VAL A 1 211 ? 16.929 -12.376 -6.940 1.00 97.38 211 VAL A C 1
ATOM 1494 O O . VAL A 1 211 ? 16.902 -13.143 -7.901 1.00 97.38 211 VAL A O 1
ATOM 1497 N N . THR A 1 212 ? 17.010 -11.053 -7.079 1.00 96.56 212 THR A N 1
ATOM 1498 C CA . THR A 1 212 ? 17.136 -10.369 -8.372 1.00 96.56 212 THR A CA 1
ATOM 1499 C C . THR A 1 212 ? 18.505 -9.728 -8.570 1.00 96.56 212 THR A C 1
ATOM 1501 O O . THR A 1 212 ? 18.725 -9.068 -9.584 1.00 96.56 212 THR A O 1
ATOM 1504 N N . ASN A 1 213 ? 19.432 -9.896 -7.618 1.00 95.69 213 ASN A N 1
ATOM 1505 C CA . ASN A 1 213 ? 20.729 -9.215 -7.597 1.00 95.69 213 ASN A CA 1
ATOM 1506 C C . ASN A 1 213 ? 20.615 -7.684 -7.755 1.00 95.69 213 ASN A C 1
ATOM 1508 O O . ASN A 1 213 ? 21.478 -7.059 -8.367 1.00 95.69 213 ASN A O 1
ATOM 1512 N N . GLY A 1 214 ? 19.539 -7.080 -7.235 1.00 94.81 214 GLY A N 1
ATOM 1513 C CA . GLY A 1 214 ? 19.324 -5.631 -7.314 1.00 94.81 214 GLY A CA 1
ATOM 1514 C C . GLY A 1 214 ? 18.911 -5.104 -8.690 1.00 94.81 214 GLY A C 1
ATOM 1515 O O . GLY A 1 214 ? 18.974 -3.900 -8.913 1.00 94.81 214 GLY A O 1
ATOM 1516 N N . ALA A 1 215 ? 18.479 -5.968 -9.615 1.00 96.94 215 ALA A N 1
ATOM 1517 C CA . ALA A 1 215 ? 17.985 -5.539 -10.928 1.00 96.94 215 ALA A CA 1
ATOM 1518 C C . ALA A 1 215 ? 16.623 -4.812 -10.871 1.00 96.94 215 ALA A C 1
ATOM 1520 O O . ALA A 1 215 ? 16.245 -4.146 -11.831 1.00 96.94 215 ALA A O 1
ATOM 1521 N N . TYR A 1 216 ? 15.904 -4.941 -9.752 1.00 97.75 216 TYR A N 1
ATOM 1522 C CA . TYR A 1 216 ? 14.610 -4.313 -9.489 1.00 97.75 216 TYR A CA 1
ATOM 1523 C C . TYR A 1 216 ? 14.658 -3.667 -8.105 1.00 97.75 216 TYR A C 1
ATOM 1525 O O . TYR A 1 216 ? 15.183 -4.267 -7.163 1.00 97.75 216 TYR A O 1
ATOM 1533 N N . GLY A 1 217 ? 14.100 -2.466 -7.976 1.00 96.88 217 GLY A N 1
ATOM 1534 C CA . GLY A 1 217 ? 14.050 -1.715 -6.726 1.00 96.88 217 GLY A CA 1
ATOM 1535 C C . GLY A 1 217 ? 12.721 -1.004 -6.503 1.00 96.88 217 GLY A C 1
ATOM 1536 O O . GLY A 1 217 ? 11.809 -1.052 -7.329 1.00 96.88 217 GLY A O 1
ATOM 1537 N N . GLY A 1 218 ? 12.633 -0.346 -5.350 1.00 96.62 218 GLY A N 1
ATOM 1538 C CA . GLY A 1 218 ? 11.430 0.340 -4.897 1.00 96.62 218 GLY A CA 1
ATOM 1539 C C . GLY A 1 218 ? 10.244 -0.597 -4.664 1.00 96.62 218 GLY A C 1
ATOM 1540 O O . GLY A 1 218 ? 9.234 -0.436 -5.345 1.00 96.62 218 GLY A O 1
ATOM 1541 N N . PRO A 1 219 ? 10.340 -1.580 -3.749 1.00 97.06 219 PRO A N 1
ATOM 1542 C CA . PRO A 1 219 ? 9.153 -2.273 -3.278 1.00 97.06 219 PRO A CA 1
ATOM 1543 C C . PRO A 1 219 ? 8.213 -1.290 -2.582 1.00 97.06 219 PRO A C 1
ATOM 1545 O O . PRO A 1 219 ? 8.629 -0.545 -1.690 1.00 97.06 219 PRO A O 1
ATOM 1548 N N . GLN A 1 220 ? 6.963 -1.262 -3.022 1.00 92.38 220 GLN A N 1
ATOM 1549 C CA . GLN A 1 220 ? 5.996 -0.240 -2.615 1.00 92.38 220 GLN A CA 1
ATOM 1550 C C . GLN A 1 220 ? 4.830 -0.856 -1.846 1.00 92.38 220 GLN A C 1
ATOM 1552 O O . GLN A 1 220 ? 4.449 -0.354 -0.793 1.00 92.38 220 GLN A O 1
ATOM 1557 N N . ASP A 1 221 ? 4.311 -1.985 -2.330 1.00 94.88 221 ASP A N 1
ATOM 1558 C CA . ASP A 1 221 ? 3.096 -2.591 -1.797 1.00 94.88 221 ASP A CA 1
ATOM 1559 C C . ASP A 1 221 ? 3.136 -4.127 -1.842 1.00 94.88 221 ASP A C 1
ATOM 1561 O O . ASP A 1 221 ? 3.942 -4.721 -2.559 1.00 94.88 221 ASP A O 1
ATOM 1565 N N . PHE A 1 222 ? 2.264 -4.796 -1.090 1.00 95.19 222 PHE A N 1
ATOM 1566 C CA . PHE A 1 222 ? 2.128 -6.245 -1.084 1.00 95.19 222 PHE A CA 1
ATOM 1567 C C . PHE A 1 222 ? 0.705 -6.722 -0.784 1.00 95.19 222 PHE A C 1
ATOM 1569 O O . PHE A 1 222 ? -0.040 -6.132 -0.006 1.00 95.19 222 PHE A O 1
ATOM 1576 N N . ALA A 1 223 ? 0.364 -7.871 -1.365 1.00 97.19 223 ALA A N 1
ATOM 1577 C CA . ALA A 1 223 ? -0.878 -8.595 -1.114 1.00 97.19 223 ALA A CA 1
ATOM 1578 C C . ALA A 1 223 ? -0.581 -10.041 -0.708 1.00 97.19 223 ALA A C 1
ATOM 1580 O O . ALA A 1 223 ? 0.545 -10.526 -0.843 1.00 97.19 223 ALA A O 1
ATOM 1581 N N . THR A 1 224 ? -1.595 -10.746 -0.206 1.00 96.94 224 THR A N 1
ATOM 1582 C CA . THR A 1 224 ? -1.445 -12.144 0.219 1.00 96.94 224 THR A CA 1
ATOM 1583 C C . THR A 1 224 ? -2.456 -13.055 -0.453 1.00 96.94 224 THR A C 1
ATOM 1585 O O . THR A 1 224 ? -3.548 -12.616 -0.805 1.00 96.94 224 THR A O 1
ATOM 1588 N N . ASP A 1 225 ? -2.075 -14.315 -0.652 1.00 96.00 225 ASP A N 1
ATOM 1589 C CA . ASP A 1 225 ? -2.972 -15.350 -1.171 1.00 96.00 225 ASP A CA 1
ATOM 1590 C C . ASP A 1 225 ? -3.576 -16.208 -0.050 1.00 96.00 225 ASP A C 1
ATOM 1592 O O . ASP A 1 225 ? -3.226 -16.069 1.127 1.00 96.00 225 ASP A O 1
ATOM 1596 N N . THR A 1 226 ? -4.464 -17.143 -0.404 1.00 95.38 226 THR A N 1
ATOM 1597 C CA . THR A 1 226 ? -5.142 -18.001 0.587 1.00 95.38 226 THR A CA 1
ATOM 1598 C C . THR A 1 226 ? -4.204 -18.990 1.282 1.00 95.38 226 THR A C 1
ATOM 1600 O O . THR A 1 226 ? -4.582 -19.608 2.272 1.00 95.38 226 THR A O 1
ATOM 1603 N N . CYS A 1 227 ? -2.984 -19.165 0.772 1.00 94.62 227 CYS A N 1
ATOM 1604 C CA . CYS A 1 227 ? -1.956 -20.028 1.349 1.00 94.62 227 CYS A CA 1
ATOM 1605 C C . CYS A 1 227 ? -0.986 -19.250 2.254 1.00 94.62 227 CYS A C 1
ATOM 1607 O O . CYS A 1 227 ? -0.014 -19.823 2.749 1.00 94.62 227 CYS A O 1
ATOM 1609 N N . GLY A 1 228 ? -1.213 -17.948 2.450 1.00 94.62 228 GLY A N 1
ATOM 1610 C CA . GLY A 1 228 ? -0.374 -17.086 3.272 1.00 94.62 228 GLY A CA 1
ATOM 1611 C C . GLY A 1 228 ? 0.942 -16.670 2.611 1.00 94.62 228 GLY A C 1
ATOM 1612 O O . GLY A 1 228 ? 1.820 -16.149 3.305 1.00 94.62 228 GLY A O 1
ATOM 1613 N N . ASN A 1 229 ? 1.106 -16.885 1.299 1.00 98.00 229 ASN A N 1
ATOM 1614 C CA . ASN A 1 229 ? 2.222 -16.286 0.570 1.00 98.00 229 ASN A CA 1
ATOM 1615 C C . ASN A 1 229 ? 2.012 -14.774 0.469 1.00 98.00 229 ASN A C 1
ATOM 1617 O O . ASN A 1 229 ? 0.879 -14.303 0.389 1.00 98.00 229 ASN A O 1
ATOM 1621 N N . ILE A 1 230 ? 3.112 -14.032 0.433 1.00 98.38 230 ILE A N 1
ATOM 1622 C CA . ILE A 1 230 ? 3.129 -12.582 0.258 1.00 98.38 230 ILE A CA 1
ATOM 1623 C C . ILE A 1 230 ? 3.684 -12.276 -1.131 1.00 98.38 230 ILE A C 1
ATOM 1625 O O . ILE A 1 230 ? 4.671 -12.888 -1.533 1.00 98.38 230 ILE A O 1
ATOM 1629 N N . TYR A 1 231 ? 3.058 -11.351 -1.849 1.00 98.62 231 TYR A N 1
ATOM 1630 C CA . TYR A 1 231 ? 3.447 -10.902 -3.184 1.00 98.62 231 TYR A CA 1
ATOM 1631 C C . TYR A 1 231 ? 3.732 -9.411 -3.116 1.00 98.62 231 TYR A C 1
ATOM 1633 O O . TYR A 1 231 ? 2.796 -8.622 -3.029 1.00 98.62 231 TYR A O 1
ATOM 1641 N N . GLU A 1 232 ? 5.007 -9.042 -3.121 1.00 98.31 232 GLU A N 1
ATOM 1642 C CA . GLU A 1 232 ? 5.465 -7.658 -3.028 1.00 98.31 232 GLU A CA 1
ATOM 1643 C C . GLU A 1 232 ? 5.782 -7.111 -4.415 1.00 98.31 232 GLU A C 1
ATOM 1645 O O . GLU A 1 232 ? 6.551 -7.717 -5.169 1.00 98.31 232 GLU A O 1
ATOM 1650 N N . VAL A 1 233 ? 5.166 -5.983 -4.759 1.00 98.19 233 VAL A N 1
ATOM 1651 C CA . VAL A 1 233 ? 5.386 -5.300 -6.031 1.00 98.19 233 VAL A CA 1
ATOM 1652 C C . VAL A 1 233 ? 6.555 -4.336 -5.933 1.00 98.19 233 VAL A C 1
ATOM 1654 O O . VAL A 1 233 ? 6.702 -3.608 -4.955 1.00 98.19 233 VAL A O 1
ATOM 1657 N N . PHE A 1 234 ? 7.370 -4.336 -6.981 1.00 98.00 234 PHE A N 1
ATOM 1658 C CA . PHE A 1 234 ? 8.498 -3.436 -7.177 1.00 98.00 234 PHE A CA 1
ATOM 1659 C C . PHE A 1 234 ? 8.182 -2.466 -8.309 1.00 98.00 234 PHE A C 1
ATOM 1661 O O . PHE A 1 234 ? 7.716 -2.883 -9.375 1.00 98.00 234 PHE A O 1
ATOM 1668 N N . THR A 1 235 ? 8.490 -1.190 -8.086 1.00 97.69 235 THR A N 1
ATOM 1669 C CA . THR A 1 235 ? 8.161 -0.106 -9.011 1.00 97.69 235 THR A CA 1
ATOM 1670 C C . THR A 1 235 ? 9.222 0.075 -10.097 1.00 97.69 235 THR A C 1
ATOM 1672 O O . THR A 1 235 ? 8.869 0.394 -11.230 1.00 97.69 235 THR A O 1
ATOM 1675 N N . TYR A 1 236 ? 10.513 -0.144 -9.823 1.00 97.88 236 TYR A N 1
ATOM 1676 C CA . TYR A 1 236 ? 11.603 0.274 -10.719 1.00 97.88 236 TYR A CA 1
ATOM 1677 C C . TYR A 1 236 ? 12.562 -0.862 -11.122 1.00 97.88 236 TYR A C 1
ATOM 1679 O O . TYR A 1 236 ? 13.519 -1.137 -10.395 1.00 97.88 236 TYR A O 1
ATOM 1687 N N . PRO A 1 237 ? 12.399 -1.469 -12.311 1.00 96.94 237 PRO A N 1
ATOM 1688 C CA . PRO A 1 237 ? 11.163 -1.542 -13.091 1.00 96.94 237 PRO A CA 1
ATOM 1689 C C . PRO A 1 237 ? 10.163 -2.514 -12.431 1.00 96.94 237 PRO A C 1
ATOM 1691 O O . PRO A 1 237 ? 10.384 -2.991 -11.320 1.00 96.94 237 PRO A O 1
ATOM 1694 N N . GLY A 1 238 ? 9.043 -2.799 -13.100 1.00 97.25 238 GLY A N 1
ATOM 1695 C CA . GLY A 1 238 ? 7.984 -3.662 -12.564 1.00 97.25 238 GLY A CA 1
ATOM 1696 C C . GLY A 1 238 ? 8.444 -5.091 -12.250 1.00 97.25 238 GLY A C 1
ATOM 1697 O O . GLY A 1 238 ? 8.893 -5.804 -13.145 1.00 97.25 238 GLY A O 1
ATOM 1698 N N . ALA A 1 239 ? 8.258 -5.549 -11.015 1.00 98.25 239 ALA A N 1
ATOM 1699 C CA . ALA A 1 239 ? 8.413 -6.958 -10.643 1.00 98.25 239 ALA A CA 1
ATOM 1700 C C . ALA A 1 239 ? 7.473 -7.346 -9.498 1.00 98.25 239 ALA A C 1
ATOM 1702 O O . ALA A 1 239 ? 6.933 -6.486 -8.810 1.00 98.25 239 ALA A O 1
ATOM 1703 N N . ILE A 1 240 ? 7.289 -8.652 -9.303 1.00 98.75 240 ILE A N 1
ATOM 1704 C CA . ILE A 1 240 ? 6.590 -9.226 -8.154 1.00 98.75 240 ILE A CA 1
ATOM 1705 C C . ILE A 1 240 ? 7.492 -10.276 -7.515 1.00 98.75 240 ILE A C 1
ATOM 1707 O O . ILE A 1 240 ? 7.824 -11.297 -8.131 1.00 98.75 240 ILE A O 1
ATOM 1711 N N . ILE A 1 241 ? 7.865 -10.038 -6.262 1.00 98.62 241 ILE A N 1
ATOM 1712 C CA . ILE A 1 241 ? 8.639 -10.971 -5.449 1.00 98.62 241 ILE A CA 1
ATOM 1713 C C . ILE A 1 241 ? 7.688 -11.695 -4.501 1.00 98.62 241 ILE A C 1
ATOM 1715 O O . ILE A 1 241 ? 6.940 -11.080 -3.746 1.00 98.62 241 ILE A O 1
ATOM 1719 N N . LYS A 1 242 ? 7.710 -13.028 -4.548 1.00 98.62 242 LYS A N 1
ATOM 1720 C CA . LYS A 1 242 ? 6.906 -13.890 -3.683 1.00 98.62 242 LYS A CA 1
ATOM 1721 C C . LYS A 1 242 ? 7.722 -14.325 -2.471 1.00 98.62 242 LYS A C 1
ATOM 1723 O O . LYS A 1 242 ? 8.811 -14.876 -2.628 1.00 98.62 242 LYS A O 1
ATOM 1728 N N . VAL A 1 243 ? 7.164 -14.162 -1.276 1.00 98.50 243 VAL A N 1
ATOM 1729 C CA . VAL A 1 243 ? 7.694 -14.711 -0.022 1.00 98.50 243 VAL A CA 1
ATOM 1730 C C . VAL A 1 243 ? 6.720 -15.761 0.507 1.00 98.50 243 VAL A C 1
ATOM 1732 O O . VAL A 1 243 ? 5.556 -15.469 0.771 1.00 98.50 243 VAL A O 1
ATOM 1735 N N . THR A 1 244 ? 7.173 -17.006 0.643 1.00 97.75 244 THR A N 1
ATOM 1736 C CA . THR A 1 244 ? 6.327 -18.101 1.149 1.00 97.75 244 THR A CA 1
ATOM 1737 C C . THR A 1 244 ? 6.143 -18.024 2.672 1.00 97.75 244 THR A C 1
ATOM 1739 O O . THR A 1 244 ? 6.933 -17.363 3.351 1.00 97.75 244 THR A O 1
ATOM 1742 N N . PRO A 1 245 ? 5.183 -18.762 3.267 1.00 96.00 245 PRO A N 1
ATOM 1743 C CA . PRO A 1 245 ? 5.079 -18.887 4.726 1.00 96.00 245 PRO A CA 1
ATOM 1744 C C . PRO A 1 245 ? 6.364 -19.385 5.405 1.00 96.00 245 PRO A C 1
ATOM 1746 O O . PRO A 1 245 ? 6.653 -19.010 6.536 1.00 96.00 245 PRO A O 1
ATOM 1749 N N . SER A 1 246 ? 7.169 -20.186 4.699 1.00 97.06 246 SER A N 1
ATOM 1750 C CA . SER A 1 246 ? 8.490 -20.646 5.150 1.00 97.06 246 SER A CA 1
ATOM 1751 C C . SER A 1 246 ? 9.616 -19.633 4.891 1.00 97.06 246 SER A C 1
ATOM 1753 O O . SER A 1 246 ? 10.785 -20.008 4.931 1.00 97.06 246 SER A O 1
ATOM 1755 N N . LEU A 1 247 ? 9.274 -18.386 4.550 1.00 97.56 247 LEU A N 1
ATOM 1756 C CA . LEU A 1 247 ? 10.185 -17.276 4.254 1.00 97.56 247 LEU A CA 1
ATOM 1757 C C . LEU A 1 247 ? 11.098 -17.497 3.038 1.00 97.56 247 LEU A C 1
ATOM 1759 O O . LEU A 1 247 ? 12.136 -16.851 2.903 1.00 97.56 247 LEU A O 1
ATOM 1763 N N . LYS A 1 248 ? 10.721 -18.396 2.121 1.00 98.06 248 LYS A N 1
ATOM 1764 C CA . LYS A 1 248 ? 11.455 -18.568 0.865 1.00 98.06 248 LYS A CA 1
ATOM 1765 C C . LYS A 1 248 ? 11.106 -17.422 -0.079 1.00 98.06 248 LYS A C 1
ATOM 1767 O O . LYS A 1 248 ? 9.933 -17.217 -0.374 1.00 98.06 248 LYS A O 1
ATOM 1772 N N . VAL A 1 249 ? 12.130 -16.748 -0.592 1.00 98.44 249 VAL A N 1
ATOM 1773 C CA . VAL A 1 249 ? 11.999 -15.651 -1.557 1.00 98.44 249 VAL A CA 1
ATOM 1774 C C . VAL A 1 249 ? 12.092 -16.194 -2.979 1.00 98.44 249 VAL A C 1
ATOM 1776 O O . VAL A 1 249 ? 12.966 -17.009 -3.285 1.00 98.44 249 VAL A O 1
ATOM 1779 N N . ILE A 1 250 ? 11.172 -15.778 -3.844 1.00 98.38 250 ILE A N 1
ATOM 1780 C CA . ILE A 1 250 ? 11.050 -16.248 -5.223 1.00 98.38 250 ILE A CA 1
ATOM 1781 C C . ILE A 1 250 ? 10.809 -15.031 -6.127 1.00 98.38 250 ILE A C 1
ATOM 1783 O O . ILE A 1 250 ? 9.832 -14.315 -5.903 1.00 98.38 250 ILE A O 1
ATOM 1787 N N . PRO A 1 251 ? 11.630 -14.801 -7.168 1.00 98.25 251 PRO A N 1
ATOM 1788 C CA . PRO A 1 251 ? 11.292 -13.841 -8.210 1.00 98.25 251 PRO A CA 1
ATOM 1789 C C . PRO A 1 251 ? 10.142 -14.433 -9.029 1.00 98.25 251 PRO A C 1
ATOM 1791 O O . PRO A 1 251 ? 10.346 -15.352 -9.822 1.00 98.25 251 PRO A O 1
ATOM 1794 N N . TRP A 1 252 ? 8.914 -14.002 -8.748 1.00 98.69 252 TRP A N 1
ATOM 1795 C CA . TRP A 1 252 ? 7.717 -14.674 -9.252 1.00 98.69 252 TRP A CA 1
ATOM 1796 C C . TRP A 1 252 ? 7.288 -14.126 -10.608 1.00 98.69 252 TRP A C 1
ATOM 1798 O O . TRP A 1 252 ? 6.984 -14.908 -11.505 1.00 98.69 252 TRP A O 1
ATOM 1808 N N . TYR A 1 253 ? 7.343 -12.806 -10.775 1.00 98.56 253 TYR A N 1
ATOM 1809 C CA . TYR A 1 253 ? 7.228 -12.133 -12.066 1.00 98.56 253 TYR A CA 1
ATOM 1810 C C . TYR A 1 253 ? 8.293 -11.048 -12.178 1.00 98.56 253 TYR A C 1
ATOM 1812 O O . TYR A 1 253 ? 8.500 -10.288 -11.235 1.00 98.56 253 TYR A O 1
ATOM 1820 N N . LEU A 1 254 ? 8.933 -10.953 -13.338 1.00 98.12 254 LEU A N 1
ATOM 1821 C CA . LEU A 1 254 ? 9.947 -9.955 -13.655 1.00 98.12 254 LEU A CA 1
ATOM 1822 C C . LEU A 1 254 ? 9.578 -9.333 -15.006 1.00 98.12 254 LEU A C 1
ATOM 1824 O O . LEU A 1 254 ? 9.381 -10.069 -15.969 1.00 98.12 254 LEU A O 1
ATOM 1828 N N . SER A 1 255 ? 9.437 -8.007 -15.076 1.00 96.44 255 SER A N 1
ATOM 1829 C CA . SER A 1 255 ? 9.199 -7.315 -16.349 1.00 96.44 255 SER A CA 1
ATOM 1830 C C . SER A 1 255 ? 10.439 -7.361 -17.242 1.00 96.44 255 SER A C 1
ATOM 1832 O O . SER A 1 255 ? 11.555 -7.218 -16.759 1.00 96.44 255 SER A O 1
ATOM 1834 N N . ASP A 1 256 ? 10.245 -7.454 -18.557 1.00 95.00 256 ASP A N 1
ATOM 1835 C CA . ASP A 1 256 ? 11.338 -7.350 -19.535 1.00 95.00 256 ASP A CA 1
ATOM 1836 C C . ASP A 1 256 ? 11.867 -5.907 -19.708 1.00 95.00 256 ASP A C 1
ATOM 1838 O O . ASP A 1 256 ? 12.816 -5.670 -20.458 1.00 95.00 256 ASP A O 1
ATOM 1842 N N . GLU A 1 257 ? 11.257 -4.912 -19.054 1.00 95.81 257 GLU A N 1
ATOM 1843 C CA . GLU A 1 257 ? 11.729 -3.528 -19.101 1.00 95.81 257 GLU A CA 1
ATOM 1844 C C . GLU A 1 257 ? 13.069 -3.382 -18.371 1.00 95.81 257 GLU A C 1
ATOM 1846 O O . GLU A 1 257 ? 13.163 -3.604 -17.170 1.00 95.81 257 GLU A O 1
ATOM 1851 N N . THR A 1 258 ? 14.105 -2.939 -19.083 1.00 93.94 258 THR A N 1
ATOM 1852 C CA . THR A 1 258 ? 15.452 -2.752 -18.520 1.00 93.94 258 THR A CA 1
ATOM 1853 C C . THR A 1 258 ? 15.737 -1.311 -18.107 1.00 93.94 258 THR A C 1
ATOM 1855 O O . THR A 1 258 ? 16.738 -1.042 -17.445 1.00 93.94 258 THR A O 1
ATOM 1858 N N . ASN A 1 259 ? 14.912 -0.348 -18.527 1.00 96.38 259 ASN A N 1
ATOM 1859 C CA . ASN A 1 259 ? 15.051 1.038 -18.107 1.00 96.38 259 ASN A CA 1
ATOM 1860 C C . ASN A 1 259 ? 14.386 1.243 -16.741 1.00 96.38 259 ASN A C 1
ATOM 1862 O O . ASN A 1 259 ? 13.175 1.434 -16.640 1.00 96.38 259 ASN A O 1
ATOM 1866 N N . THR A 1 260 ? 15.212 1.293 -15.701 1.00 96.81 260 THR A N 1
ATOM 1867 C CA . THR A 1 260 ? 14.797 1.440 -14.300 1.00 96.81 260 THR A CA 1
ATOM 1868 C C . THR A 1 260 ? 14.040 2.738 -14.011 1.00 96.81 260 THR A C 1
ATOM 1870 O O . THR A 1 260 ? 13.355 2.818 -13.004 1.00 96.81 260 THR A O 1
ATOM 1873 N N . THR A 1 261 ? 14.097 3.749 -14.887 1.00 96.81 261 THR A N 1
ATOM 1874 C CA . THR A 1 261 ? 13.326 5.002 -14.728 1.00 96.81 261 THR A CA 1
ATOM 1875 C C . THR A 1 261 ? 11.877 4.899 -15.211 1.00 96.81 261 THR A C 1
ATOM 1877 O O . THR A 1 261 ? 11.089 5.828 -15.029 1.00 96.81 261 THR A O 1
ATOM 1880 N N . LYS A 1 262 ? 11.492 3.774 -15.824 1.00 95.69 262 LYS A N 1
ATOM 1881 C CA . LYS A 1 262 ? 10.104 3.499 -16.196 1.00 95.69 262 LYS A CA 1
ATOM 1882 C C . LYS A 1 262 ? 9.417 2.699 -15.095 1.00 95.69 262 LYS A C 1
ATOM 1884 O O . LYS A 1 262 ? 9.528 1.475 -15.044 1.00 95.69 262 LYS A O 1
ATOM 1889 N N . ALA A 1 263 ? 8.676 3.417 -14.255 1.00 95.69 263 ALA A N 1
ATOM 1890 C CA . ALA A 1 263 ? 7.861 2.830 -13.200 1.00 95.69 263 ALA A CA 1
ATOM 1891 C C . ALA A 1 263 ? 6.895 1.763 -13.750 1.00 95.69 263 ALA A C 1
ATOM 1893 O O . ALA A 1 263 ? 6.211 1.999 -14.749 1.00 95.69 263 ALA A O 1
ATOM 1894 N N . GLY A 1 264 ? 6.873 0.608 -13.092 1.00 96.75 264 GLY A N 1
ATOM 1895 C CA . GLY A 1 264 ? 5.998 -0.530 -13.326 1.00 96.75 264 GLY A CA 1
ATOM 1896 C C . GLY A 1 264 ? 4.854 -0.570 -12.322 1.00 96.75 264 GLY A C 1
ATOM 1897 O O . GLY A 1 264 ? 3.985 0.300 -12.342 1.00 96.75 264 GLY A O 1
ATOM 1898 N N . PHE A 1 265 ? 4.843 -1.600 -11.479 1.00 97.94 265 PHE A N 1
ATOM 1899 C CA . PHE A 1 265 ? 3.766 -1.840 -10.524 1.00 97.94 265 PHE A CA 1
ATOM 1900 C C . PHE A 1 265 ? 3.864 -0.924 -9.310 1.00 97.94 265 PHE A C 1
ATOM 1902 O O . PHE A 1 265 ? 4.944 -0.814 -8.745 1.00 97.94 265 PHE A O 1
ATOM 1909 N N . THR A 1 266 ? 2.758 -0.296 -8.906 1.00 96.38 266 THR A N 1
ATOM 1910 C CA . THR A 1 266 ? 2.752 0.676 -7.792 1.00 96.38 266 THR A CA 1
ATOM 1911 C C . THR A 1 266 ? 1.899 0.226 -6.608 1.00 96.38 266 THR A C 1
ATOM 1913 O O . THR A 1 266 ? 2.252 0.490 -5.467 1.00 96.38 266 THR A O 1
ATOM 1916 N N . GLY A 1 267 ? 0.814 -0.511 -6.860 1.00 97.19 267 GLY A N 1
ATOM 1917 C CA . GLY A 1 267 ? -0.061 -1.070 -5.830 1.00 97.19 267 GLY A CA 1
ATOM 1918 C C . GLY A 1 267 ? -0.486 -2.496 -6.165 1.00 97.19 267 GLY A C 1
ATOM 1919 O O . GLY A 1 267 ? -0.497 -2.885 -7.339 1.00 97.19 267 GLY A O 1
ATOM 1920 N N . ILE A 1 268 ? -0.856 -3.284 -5.153 1.00 98.38 268 ILE A N 1
ATOM 1921 C CA . ILE A 1 268 ? -1.415 -4.631 -5.340 1.00 98.38 268 ILE A CA 1
ATOM 1922 C C . ILE A 1 268 ? -2.521 -4.950 -4.322 1.00 98.38 268 ILE A C 1
ATOM 1924 O O . ILE A 1 268 ? -2.414 -4.629 -3.144 1.00 98.38 268 ILE A O 1
ATOM 1928 N N . ALA A 1 269 ? -3.581 -5.620 -4.773 1.00 97.75 269 ALA A N 1
ATOM 1929 C CA . ALA A 1 269 ? -4.656 -6.138 -3.930 1.00 97.75 269 ALA A CA 1
ATOM 1930 C C . ALA A 1 269 ? -4.987 -7.586 -4.305 1.00 97.75 269 ALA A C 1
ATOM 1932 O O . ALA A 1 269 ? -4.714 -8.026 -5.427 1.00 97.75 269 ALA A O 1
ATOM 1933 N N . SER A 1 270 ? -5.590 -8.330 -3.376 1.00 96.88 270 SER A N 1
ATOM 1934 C CA . SER A 1 270 ? -5.999 -9.716 -3.603 1.00 96.88 270 SER A CA 1
ATOM 1935 C C . SER A 1 270 ? -7.469 -9.976 -3.275 1.00 96.88 270 SER A C 1
ATOM 1937 O O . SER A 1 270 ? -8.032 -9.407 -2.344 1.00 96.88 270 SER A O 1
ATOM 1939 N N . LYS A 1 271 ? -8.081 -10.884 -4.043 1.00 94.50 271 LYS A N 1
ATOM 1940 C CA . LYS A 1 271 ? -9.362 -11.540 -3.740 1.00 94.50 271 LYS A CA 1
ATOM 1941 C C . LYS A 1 271 ? -9.133 -13.042 -3.847 1.00 94.50 271 LYS A C 1
ATOM 1943 O O . LYS A 1 271 ? -9.028 -13.588 -4.947 1.00 94.50 271 LYS A O 1
ATOM 1948 N N . GLY A 1 272 ? -8.987 -13.708 -2.705 1.00 94.38 272 GLY A N 1
ATOM 1949 C CA . GLY A 1 272 ? -8.537 -15.098 -2.675 1.00 94.38 272 GLY A CA 1
ATOM 1950 C C . GLY A 1 272 ? -7.168 -15.244 -3.351 1.00 94.38 272 GLY A C 1
ATOM 1951 O O . GLY A 1 272 ? -6.180 -14.696 -2.873 1.00 94.38 272 GLY A O 1
ATOM 1952 N N . ASN A 1 273 ? -7.117 -15.968 -4.472 1.00 96.94 273 ASN A N 1
ATOM 1953 C CA . ASN A 1 273 ? -5.885 -16.213 -5.236 1.00 96.94 273 ASN A CA 1
ATOM 1954 C C . ASN A 1 273 ? -5.752 -15.348 -6.498 1.00 96.94 273 ASN A C 1
ATOM 1956 O O . ASN A 1 273 ? -4.777 -15.477 -7.236 1.00 96.94 273 ASN A O 1
ATOM 1960 N N . MET A 1 274 ? -6.706 -14.456 -6.754 1.00 98.38 274 MET A N 1
ATOM 1961 C CA . MET A 1 274 ? -6.569 -13.436 -7.785 1.00 98.38 274 MET A CA 1
ATOM 1962 C C . MET A 1 274 ? -5.811 -12.242 -7.211 1.00 98.38 274 MET A C 1
ATOM 1964 O O . MET A 1 274 ? -6.196 -11.708 -6.171 1.00 98.38 274 MET A O 1
ATOM 1968 N N . LEU A 1 275 ? -4.761 -11.814 -7.908 1.00 98.75 275 LEU A N 1
ATOM 1969 C CA . LEU A 1 275 ? -4.011 -10.599 -7.603 1.00 98.75 275 LEU A CA 1
ATOM 1970 C C . LEU A 1 275 ? -4.296 -9.557 -8.683 1.00 98.75 275 LEU A C 1
ATOM 1972 O O . LEU A 1 275 ? -4.277 -9.889 -9.869 1.00 98.75 275 LEU A O 1
ATOM 1976 N N . LEU A 1 276 ? -4.521 -8.311 -8.284 1.00 98.81 276 LEU A N 1
ATOM 1977 C CA . LEU A 1 276 ? -4.683 -7.168 -9.179 1.00 98.81 276 LEU A CA 1
ATOM 1978 C C . LEU A 1 276 ? -3.637 -6.120 -8.830 1.00 98.81 276 LEU A C 1
ATOM 1980 O O . LEU A 1 276 ? -3.488 -5.768 -7.663 1.00 98.81 276 LEU A O 1
ATOM 1984 N N . THR A 1 277 ? -2.934 -5.610 -9.834 1.00 98.44 277 THR A N 1
ATOM 1985 C CA . THR A 1 277 ? -1.935 -4.556 -9.657 1.00 98.44 277 THR A CA 1
ATOM 1986 C C . THR A 1 277 ? -2.139 -3.423 -10.650 1.00 98.44 277 THR A C 1
ATOM 1988 O O . THR A 1 277 ? -2.507 -3.644 -11.808 1.00 98.44 277 THR A O 1
ATOM 1991 N N . SER A 1 278 ? -1.898 -2.198 -10.192 1.00 97.69 278 SER A N 1
ATOM 1992 C CA . SER A 1 278 ? -1.745 -1.024 -11.044 1.00 97.69 278 SER A CA 1
ATOM 1993 C C . SER A 1 278 ? -0.349 -1.028 -11.665 1.00 97.69 278 SER A C 1
ATOM 1995 O O . SER A 1 278 ? 0.649 -1.117 -10.960 1.00 97.69 278 SER A O 1
ATOM 1997 N N . ASN A 1 279 ? -0.265 -0.904 -12.989 1.00 97.00 279 ASN A N 1
ATOM 1998 C CA . ASN A 1 279 ? 0.990 -0.766 -13.725 1.00 97.00 279 ASN A CA 1
ATOM 1999 C C . ASN A 1 279 ? 1.039 0.604 -14.403 1.00 97.00 279 ASN A C 1
ATOM 2001 O O . ASN A 1 279 ? 0.236 0.865 -15.296 1.00 97.00 279 ASN A O 1
ATOM 2005 N N . GLN A 1 280 ? 1.978 1.467 -14.015 1.00 95.56 280 GLN A N 1
ATOM 2006 C CA . GLN A 1 280 ? 2.110 2.822 -14.558 1.00 95.56 280 GLN A CA 1
ATOM 2007 C C . GLN A 1 280 ? 2.609 2.854 -16.014 1.00 95.56 280 GLN A C 1
ATOM 2009 O O . GLN A 1 280 ? 2.468 3.871 -16.707 1.00 95.56 280 GLN A O 1
ATOM 2014 N N . GLN A 1 281 ? 3.181 1.759 -16.515 1.00 91.56 281 GLN A N 1
ATOM 2015 C CA . GLN A 1 281 ? 3.658 1.695 -17.893 1.00 91.56 281 GLN A CA 1
ATOM 2016 C C . GLN A 1 281 ? 2.526 1.953 -18.900 1.00 91.56 281 GLN A C 1
ATOM 2018 O O . GLN A 1 281 ? 1.356 1.662 -18.658 1.00 91.56 281 GLN A O 1
ATOM 2023 N N . GLN A 1 282 ? 2.895 2.520 -20.054 1.00 86.62 282 GLN A N 1
ATOM 2024 C CA . GLN A 1 282 ? 1.997 2.733 -21.200 1.00 86.62 282 GLN A CA 1
ATOM 2025 C C . GLN A 1 282 ? 0.701 3.498 -20.868 1.00 86.62 282 GLN A C 1
ATOM 2027 O O . GLN A 1 282 ? -0.345 3.259 -21.465 1.00 86.62 282 GLN A O 1
ATOM 2032 N N . GLY A 1 283 ? 0.777 4.444 -19.929 1.00 87.25 283 GLY A N 1
ATOM 2033 C CA . GLY A 1 283 ? -0.357 5.291 -19.569 1.00 87.25 283 GLY A CA 1
ATOM 2034 C C . GLY A 1 283 ? -1.278 4.699 -18.507 1.00 87.25 283 GLY A C 1
ATOM 2035 O O . GLY A 1 283 ? -2.330 5.283 -18.279 1.00 87.25 283 GLY A O 1
ATOM 2036 N N . GLY A 1 284 ? -0.898 3.607 -17.841 1.00 95.31 284 GLY A N 1
ATOM 2037 C CA . GLY A 1 284 ? -1.613 3.100 -16.674 1.00 95.31 284 GLY A CA 1
ATOM 2038 C C . GLY A 1 284 ? -2.610 1.993 -17.006 1.00 95.31 284 GLY A C 1
ATOM 2039 O O . GLY A 1 284 ? -3.623 2.244 -17.666 1.00 95.31 284 GLY A O 1
ATOM 2040 N N . LYS A 1 285 ? -2.345 0.783 -16.509 1.00 96.25 285 LYS A N 1
ATOM 2041 C CA . LYS A 1 285 ? -3.121 -0.443 -16.751 1.00 96.25 285 LYS A CA 1
ATOM 2042 C C . LYS A 1 285 ? -3.394 -1.205 -15.457 1.00 96.25 285 LYS A C 1
ATOM 2044 O O . LYS A 1 285 ? -2.675 -1.032 -14.476 1.00 96.25 285 LYS A O 1
ATOM 2049 N N . ILE A 1 286 ? -4.396 -2.081 -15.482 1.00 98.25 286 ILE A N 1
ATOM 2050 C CA . ILE A 1 286 ? -4.611 -3.090 -14.439 1.00 98.25 286 ILE A CA 1
ATOM 2051 C C . ILE A 1 286 ? -4.094 -4.416 -14.974 1.00 98.25 286 ILE A C 1
ATOM 2053 O O . ILE A 1 286 ? -4.511 -4.858 -16.046 1.00 98.25 286 ILE A O 1
ATOM 2057 N N . ILE A 1 287 ? -3.204 -5.055 -14.224 1.00 98.38 287 ILE A N 1
ATOM 2058 C CA . ILE A 1 287 ? -2.721 -6.396 -14.533 1.00 98.38 287 ILE A CA 1
ATOM 2059 C C . ILE A 1 287 ? -3.264 -7.356 -13.483 1.00 98.38 287 ILE A C 1
ATOM 2061 O O . ILE A 1 287 ? -3.154 -7.114 -12.281 1.00 98.38 287 ILE A O 1
ATOM 2065 N N . ARG A 1 288 ? -3.851 -8.450 -13.950 1.00 98.56 288 ARG A N 1
ATOM 2066 C CA . ARG A 1 288 ? -4.322 -9.560 -13.135 1.00 98.56 288 ARG A CA 1
ATOM 2067 C C . ARG A 1 288 ? -3.312 -10.695 -13.177 1.00 98.56 288 ARG A C 1
ATOM 2069 O O . ARG A 1 288 ? -2.770 -11.009 -14.234 1.00 98.56 288 ARG A O 1
ATOM 2076 N N . PHE A 1 289 ? -3.116 -11.342 -12.039 1.00 98.75 289 PHE A N 1
ATOM 2077 C CA . PHE A 1 289 ? -2.348 -12.574 -11.919 1.00 98.75 289 PHE A CA 1
ATOM 2078 C C . PHE A 1 289 ? -3.137 -13.621 -11.129 1.00 98.75 289 PHE A C 1
ATOM 2080 O O . PHE A 1 289 ? -4.003 -13.286 -10.318 1.00 98.75 289 PHE A O 1
ATOM 2087 N N . ASN A 1 290 ? -2.800 -14.895 -11.331 1.00 98.06 290 ASN A N 1
ATOM 2088 C CA . ASN A 1 290 ? -3.291 -16.002 -10.511 1.00 98.06 290 ASN A CA 1
ATOM 2089 C C . ASN A 1 290 ? -2.166 -16.517 -9.602 1.00 98.06 290 ASN A C 1
ATOM 2091 O O . ASN A 1 290 ? -1.197 -17.101 -10.083 1.00 98.06 290 ASN A O 1
ATOM 2095 N N . ALA A 1 291 ? -2.310 -16.335 -8.290 1.00 97.50 291 ALA A N 1
ATOM 2096 C CA . ALA A 1 291 ? -1.337 -16.724 -7.268 1.00 97.50 291 ALA A CA 1
ATOM 2097 C C . ALA A 1 291 ? -1.052 -18.241 -7.214 1.00 97.50 291 ALA A C 1
ATOM 2099 O O . ALA A 1 291 ? -0.007 -18.659 -6.706 1.00 97.50 291 ALA A O 1
ATOM 2100 N N . HIS A 1 292 ? -1.945 -19.079 -7.758 1.00 93.69 292 HIS A N 1
ATOM 2101 C CA . HIS A 1 292 ? -1.700 -20.519 -7.883 1.00 93.69 292 HIS A CA 1
ATOM 2102 C C . HIS A 1 292 ? -0.625 -20.861 -8.916 1.00 93.69 292 HIS A C 1
ATOM 2104 O O . HIS A 1 292 ? -0.025 -21.937 -8.835 1.00 93.69 292 HIS A O 1
ATOM 2110 N N . ASN A 1 293 ? -0.367 -19.973 -9.878 1.00 95.75 293 ASN A N 1
ATOM 2111 C CA . ASN A 1 293 ? 0.629 -20.233 -10.901 1.00 95.75 293 ASN A CA 1
ATOM 2112 C C . ASN A 1 293 ? 2.032 -20.253 -10.281 1.00 95.75 293 ASN A C 1
ATOM 2114 O O . ASN A 1 293 ? 2.373 -19.518 -9.346 1.00 95.75 293 ASN A O 1
ATOM 2118 N N . LYS A 1 294 ? 2.886 -21.128 -10.818 1.00 94.00 294 LYS A N 1
ATOM 2119 C CA . LYS A 1 294 ? 4.274 -21.270 -10.355 1.00 94.00 294 LYS A CA 1
ATOM 2120 C C . LYS A 1 294 ? 5.084 -19.987 -10.578 1.00 94.00 294 LYS A C 1
ATOM 2122 O O . LYS A 1 294 ? 5.958 -19.677 -9.772 1.00 94.00 294 LYS A O 1
ATOM 2127 N N . THR A 1 295 ? 4.775 -19.279 -11.655 1.00 96.50 295 THR A N 1
ATOM 2128 C CA . THR A 1 295 ? 5.290 -17.964 -12.044 1.00 96.50 295 THR A CA 1
ATOM 2129 C C . THR A 1 295 ? 4.115 -17.012 -12.213 1.00 96.50 295 THR A C 1
ATOM 2131 O O . THR A 1 295 ? 2.982 -17.459 -12.388 1.00 96.50 295 THR A O 1
ATOM 2134 N N . GLY A 1 296 ? 4.360 -15.710 -12.131 1.00 96.69 296 GLY A N 1
ATOM 2135 C CA . GLY A 1 296 ? 3.327 -14.728 -12.415 1.00 96.69 296 GLY A CA 1
ATOM 2136 C C . GLY A 1 296 ? 3.139 -14.625 -13.918 1.00 96.69 296 GLY A C 1
ATOM 2137 O O . GLY A 1 296 ? 4.024 -14.148 -14.614 1.00 96.69 296 GLY A O 1
ATOM 2138 N N . ASP A 1 297 ? 1.990 -15.067 -14.411 1.00 96.88 297 ASP A N 1
ATOM 2139 C CA . ASP A 1 297 ? 1.615 -14.890 -15.810 1.00 96.88 297 ASP A CA 1
ATOM 2140 C C . ASP A 1 297 ? 0.657 -13.692 -15.889 1.00 96.88 297 ASP A C 1
ATOM 2142 O O . ASP A 1 297 ? -0.445 -13.767 -15.331 1.00 96.88 297 ASP A O 1
ATOM 2146 N N . PRO A 1 298 ? 1.071 -12.564 -16.494 1.00 97.56 298 PRO A N 1
ATOM 2147 C CA . PRO A 1 298 ? 0.271 -11.349 -16.493 1.00 97.56 298 PRO A CA 1
ATOM 2148 C C . PRO A 1 298 ? -0.915 -11.471 -17.450 1.00 97.56 298 PRO A C 1
ATOM 2150 O O . PRO A 1 298 ? -0.776 -11.894 -18.598 1.00 97.56 298 PRO A O 1
ATOM 2153 N N . PHE A 1 299 ? -2.074 -11.007 -17.002 1.00 98.12 299 PHE A N 1
ATOM 2154 C CA . PHE A 1 299 ? -3.244 -10.765 -17.835 1.00 98.12 299 PHE A CA 1
ATOM 2155 C C . PHE A 1 299 ? -3.602 -9.280 -17.753 1.00 98.12 299 PHE A C 1
ATOM 2157 O O . PHE A 1 299 ? -4.014 -8.801 -16.698 1.00 98.12 299 PHE A O 1
ATOM 2164 N N . GLU A 1 300 ? -3.436 -8.527 -18.842 1.00 97.81 300 GLU A N 1
ATOM 2165 C CA . GLU A 1 300 ? -3.925 -7.143 -18.893 1.00 97.81 300 GLU A CA 1
ATOM 2166 C C . GLU A 1 300 ? -5.454 -7.156 -18.878 1.00 97.81 300 GLU A C 1
ATOM 2168 O O . GLU A 1 300 ? -6.074 -7.727 -19.773 1.00 97.81 300 GLU A O 1
ATOM 2173 N N . VAL A 1 301 ? -6.056 -6.525 -17.869 1.00 98.44 301 VAL A N 1
ATOM 2174 C CA . VAL A 1 301 ? -7.511 -6.388 -17.772 1.00 98.44 301 VAL A CA 1
ATOM 2175 C C . VAL A 1 301 ? -7.952 -5.288 -18.740 1.00 98.44 301 VAL A C 1
ATOM 2177 O O . VAL A 1 301 ? -7.606 -4.120 -18.525 1.00 98.44 301 VAL A O 1
ATOM 2180 N N . PRO A 1 302 ? -8.721 -5.605 -19.796 1.00 97.62 302 PRO A N 1
ATOM 2181 C CA . PRO A 1 302 ? -9.209 -4.597 -20.722 1.00 97.62 302 PRO A CA 1
ATOM 2182 C C . PRO A 1 302 ? -10.170 -3.644 -20.012 1.00 97.62 302 PRO A C 1
ATOM 2184 O O . PRO A 1 302 ? -11.136 -4.076 -19.376 1.00 97.62 302 PRO A O 1
ATOM 2187 N N . LEU A 1 303 ? -9.917 -2.345 -20.163 1.00 97.12 303 LEU A N 1
ATOM 2188 C CA . LEU A 1 303 ? -10.822 -1.294 -19.719 1.00 97.12 303 LEU A CA 1
ATOM 2189 C C . LEU A 1 303 ? -11.732 -0.871 -20.873 1.00 97.12 303 LEU A C 1
ATOM 2191 O O . LEU A 1 303 ? -11.256 -0.627 -21.987 1.00 97.12 303 LEU A O 1
ATOM 2195 N N . ALA A 1 304 ? -13.034 -0.761 -20.603 1.00 95.12 304 ALA A N 1
ATOM 2196 C CA . ALA A 1 304 ? -14.027 -0.308 -21.573 1.00 95.12 304 ALA A CA 1
ATOM 2197 C C . ALA A 1 304 ? -13.590 0.993 -22.273 1.00 95.12 304 ALA A C 1
ATOM 2199 O O . ALA A 1 304 ? -12.936 1.854 -21.679 1.00 95.12 304 ALA A O 1
ATOM 2200 N N . ASN A 1 305 ? -13.936 1.127 -23.558 1.00 92.69 305 ASN A N 1
ATOM 2201 C CA . ASN A 1 305 ? -13.550 2.260 -24.412 1.00 92.69 305 ASN A CA 1
ATOM 2202 C C . ASN A 1 305 ? -12.030 2.504 -24.507 1.00 92.69 305 ASN A C 1
ATOM 2204 O O . ASN A 1 305 ? -11.603 3.631 -24.755 1.00 92.69 305 ASN A O 1
ATOM 2208 N N . ASN A 1 306 ? -11.213 1.459 -24.325 1.00 88.62 306 ASN A N 1
ATOM 2209 C CA . ASN A 1 306 ? -9.751 1.553 -24.253 1.00 88.62 306 ASN A CA 1
ATOM 2210 C C . ASN A 1 306 ? -9.275 2.525 -23.159 1.00 88.62 306 ASN A C 1
ATOM 2212 O O . ASN A 1 306 ? -8.310 3.268 -23.354 1.00 88.62 306 ASN A O 1
ATOM 2216 N N . GLY A 1 307 ? -9.971 2.529 -22.017 1.00 91.56 307 GLY A N 1
ATOM 2217 C CA . GLY A 1 307 ? -9.637 3.361 -20.868 1.00 91.56 307 GLY A CA 1
ATOM 2218 C C . GLY A 1 307 ? -8.206 3.141 -20.363 1.00 91.56 307 GLY A C 1
ATOM 2219 O O . GLY A 1 307 ? -7.610 2.075 -20.531 1.00 91.56 307 GLY A O 1
ATOM 2220 N N . MET A 1 308 ? -7.652 4.172 -19.730 1.00 94.88 308 MET A N 1
ATOM 2221 C CA . MET A 1 308 ? -6.322 4.155 -19.120 1.00 94.88 308 MET A CA 1
ATOM 2222 C C . MET A 1 308 ? -6.360 4.887 -17.780 1.00 94.88 308 MET A C 1
ATOM 2224 O O . MET A 1 308 ? -7.065 5.888 -17.638 1.00 94.88 308 MET A O 1
ATOM 2228 N N . LEU A 1 309 ? -5.574 4.414 -16.813 1.00 96.12 309 LEU A N 1
ATOM 2229 C CA . LEU A 1 309 ? -5.525 4.993 -15.462 1.00 96.12 309 LEU A CA 1
ATOM 2230 C C . LEU A 1 309 ? -4.779 6.342 -15.437 1.00 96.12 309 LEU A C 1
ATOM 2232 O O . LEU A 1 309 ? -5.046 7.224 -14.620 1.00 96.12 309 LEU A O 1
ATOM 2236 N N . GLY A 1 310 ? -3.857 6.542 -16.377 1.00 94.19 310 GLY A N 1
ATOM 2237 C CA . GLY A 1 310 ? -2.908 7.647 -16.394 1.00 94.19 310 GLY A CA 1
ATOM 2238 C C . GLY A 1 310 ? -1.615 7.319 -15.643 1.00 94.19 310 GLY A C 1
ATOM 2239 O O . GLY A 1 310 ? -1.251 6.163 -15.459 1.00 94.19 310 GLY A O 1
ATOM 2240 N N . GLY A 1 311 ? -0.890 8.366 -15.248 1.00 94.12 311 GLY A N 1
ATOM 2241 C CA . GLY A 1 311 ? 0.348 8.255 -14.471 1.00 94.12 311 GLY A CA 1
ATOM 2242 C C . GLY A 1 311 ? 0.202 8.787 -13.047 1.00 94.12 311 GLY A C 1
ATOM 2243 O O . GLY A 1 311 ? -0.878 9.233 -12.654 1.00 94.12 311 GLY A O 1
ATOM 2244 N N . PHE A 1 312 ? 1.319 8.796 -12.314 1.00 95.00 312 PHE A N 1
ATOM 2245 C CA . PHE A 1 312 ? 1.356 9.051 -10.870 1.00 95.00 312 PHE A CA 1
ATOM 2246 C C . PHE A 1 312 ? 0.436 8.082 -10.139 1.00 95.00 312 PHE A C 1
ATOM 2248 O O . PHE A 1 312 ? -0.408 8.526 -9.374 1.00 95.00 312 PHE A O 1
ATOM 2255 N N . LEU A 1 313 ? 0.510 6.800 -10.496 1.00 97.31 313 LEU A N 1
ATOM 2256 C CA . LEU A 1 313 ? -0.225 5.747 -9.815 1.00 97.31 313 LEU A CA 1
ATOM 2257 C C . LEU A 1 313 ? 0.497 5.395 -8.523 1.00 97.31 313 LEU A C 1
ATOM 2259 O O . LEU A 1 313 ? 1.718 5.515 -8.433 1.00 97.31 313 LEU A O 1
ATOM 2263 N N . ASP A 1 314 ? -0.285 4.956 -7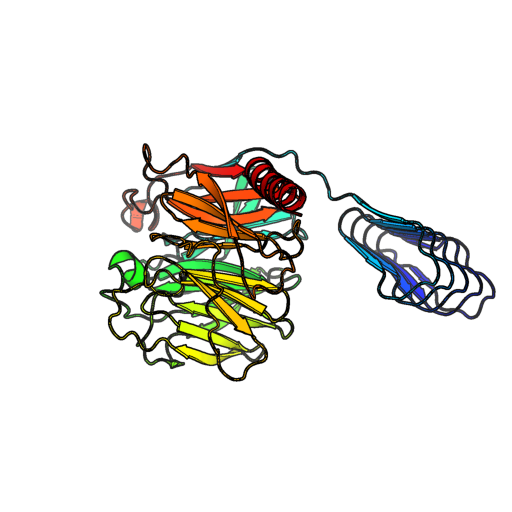.554 1.00 96.31 314 ASP A N 1
ATOM 2264 C CA . ASP A 1 314 ? 0.189 4.638 -6.220 1.00 96.31 314 ASP A CA 1
ATOM 2265 C C . ASP A 1 314 ? -0.518 3.362 -5.733 1.00 96.31 314 ASP A C 1
ATOM 2267 O O . ASP A 1 314 ? -0.644 2.407 -6.517 1.00 96.31 314 ASP A O 1
ATOM 2271 N N . GLY A 1 315 ? -1.011 3.342 -4.496 1.00 95.88 315 GLY A N 1
ATOM 2272 C CA . GLY A 1 315 ? -1.741 2.229 -3.905 1.00 95.88 315 GLY A CA 1
ATOM 2273 C C . GLY A 1 315 ? -3.051 1.852 -4.606 1.00 95.88 315 GLY A C 1
ATOM 2274 O O . GLY A 1 315 ? -3.637 2.589 -5.406 1.00 95.88 315 GLY A O 1
ATOM 2275 N N . ILE A 1 316 ? -3.533 0.659 -4.263 1.00 97.75 316 ILE A N 1
ATOM 2276 C CA . ILE A 1 316 ? -4.776 0.080 -4.771 1.00 97.75 316 ILE A CA 1
ATOM 2277 C C . ILE A 1 316 ? -5.543 -0.610 -3.637 1.00 97.75 316 ILE A C 1
ATOM 2279 O O . ILE A 1 316 ? -4.937 -1.101 -2.684 1.00 97.75 316 ILE A O 1
ATOM 2283 N N . LEU A 1 317 ? -6.870 -0.662 -3.734 1.00 97.88 317 LEU A N 1
ATOM 2284 C CA . LEU A 1 317 ? -7.735 -1.321 -2.757 1.00 97.88 317 LEU A CA 1
ATOM 2285 C C . LEU A 1 317 ? -8.885 -2.052 -3.453 1.00 97.88 317 LEU A C 1
ATOM 2287 O O . LEU A 1 317 ? -9.494 -1.520 -4.378 1.00 97.88 317 LEU A O 1
ATOM 2291 N N . LEU A 1 318 ? -9.211 -3.248 -2.965 1.00 97.25 318 LEU A N 1
ATOM 2292 C CA . LEU A 1 318 ? -10.485 -3.926 -3.212 1.00 97.25 318 LEU A CA 1
ATOM 2293 C C . LEU A 1 318 ? -11.352 -3.762 -1.956 1.00 97.25 318 LEU A C 1
ATOM 2295 O O . LEU A 1 318 ? -11.138 -4.518 -1.006 1.00 97.25 318 LEU A O 1
ATOM 2299 N N . PRO A 1 319 ? -12.288 -2.796 -1.905 1.00 95.94 319 PRO A N 1
ATOM 2300 C CA . PRO A 1 319 ? -13.041 -2.559 -0.686 1.00 95.94 319 PRO A CA 1
ATOM 2301 C C . PRO A 1 319 ? -13.945 -3.745 -0.351 1.00 95.94 319 PRO A C 1
ATOM 2303 O O . PRO A 1 319 ? -14.683 -4.240 -1.214 1.00 95.94 319 PRO A O 1
ATOM 2306 N N . ALA A 1 320 ? -13.939 -4.174 0.910 1.00 91.38 320 ALA A N 1
ATOM 2307 C CA . ALA A 1 320 ? -14.685 -5.345 1.368 1.00 91.38 320 ALA A CA 1
ATOM 2308 C C . ALA A 1 320 ? -16.190 -5.223 1.070 1.00 91.38 320 ALA A C 1
ATOM 2310 O O . ALA A 1 320 ? -16.826 -6.195 0.657 1.00 91.38 320 ALA A O 1
ATOM 2311 N N . LYS A 1 321 ? -16.746 -4.008 1.193 1.00 92.12 321 LYS A N 1
ATOM 2312 C CA . LYS A 1 321 ? -18.176 -3.728 0.980 1.00 92.12 321 LYS A CA 1
ATOM 2313 C C . LYS A 1 321 ? -18.684 -4.031 -0.436 1.00 92.12 321 LYS A C 1
ATOM 2315 O O . LYS A 1 321 ? -19.886 -4.201 -0.610 1.00 92.12 321 LYS A O 1
ATOM 2320 N N . TYR A 1 322 ? -17.800 -4.115 -1.432 1.00 94.88 322 TYR A N 1
ATOM 2321 C CA . TYR A 1 322 ? -18.174 -4.410 -2.821 1.00 94.88 322 TYR A CA 1
ATOM 2322 C C . TYR A 1 322 ? -17.829 -5.840 -3.248 1.00 94.88 322 TYR A C 1
ATOM 2324 O O . TYR A 1 322 ? -17.857 -6.149 -4.433 1.00 94.88 322 TYR A O 1
ATOM 2332 N N . ASN A 1 323 ? -17.460 -6.726 -2.316 1.00 92.25 323 ASN A N 1
ATOM 2333 C CA . ASN A 1 323 ? -17.215 -8.148 -2.594 1.00 92.25 323 ASN A CA 1
ATOM 2334 C C . ASN A 1 323 ? -16.260 -8.404 -3.791 1.00 92.25 323 ASN A C 1
ATOM 2336 O O . ASN A 1 323 ? -16.394 -9.352 -4.575 1.00 92.25 323 ASN A O 1
ATOM 2340 N N . GLY A 1 324 ? -15.286 -7.505 -3.958 1.00 94.88 324 GLY A N 1
ATOM 2341 C CA . GLY A 1 324 ? -14.277 -7.550 -5.009 1.00 94.88 324 GLY A CA 1
ATOM 2342 C C . GLY A 1 324 ? -14.767 -7.294 -6.439 1.00 94.88 324 GLY A C 1
ATOM 2343 O O . GLY A 1 324 ? -14.064 -7.681 -7.372 1.00 94.88 324 GLY A O 1
ATOM 2344 N N . THR A 1 325 ? -15.936 -6.675 -6.633 1.00 97.69 325 THR A N 1
ATOM 2345 C CA . THR A 1 325 ? -16.370 -6.150 -7.944 1.00 97.69 325 THR A CA 1
ATOM 2346 C C . THR A 1 325 ? -15.870 -4.730 -8.199 1.00 97.69 325 THR A C 1
ATOM 2348 O O . THR A 1 325 ? -15.765 -4.320 -9.349 1.00 97.69 325 THR A O 1
ATOM 2351 N N . VAL A 1 326 ? -15.495 -3.990 -7.152 1.00 98.56 326 VAL A N 1
ATOM 2352 C CA . VAL A 1 326 ? -14.962 -2.624 -7.255 1.00 98.56 326 VAL A CA 1
ATOM 2353 C C . VAL A 1 326 ? -13.500 -2.594 -6.828 1.00 98.56 326 VAL A C 1
ATOM 2355 O O . VAL A 1 326 ? -13.137 -3.151 -5.794 1.00 98.56 326 VAL A O 1
ATOM 2358 N N . LEU A 1 327 ? -12.677 -1.905 -7.615 1.00 98.75 327 LEU A N 1
ATOM 2359 C CA . LEU A 1 327 ? -11.263 -1.646 -7.369 1.00 98.75 327 LEU A CA 1
ATOM 2360 C C . LEU A 1 327 ? -11.032 -0.140 -7.358 1.00 98.75 327 LEU A C 1
ATOM 2362 O O . LEU A 1 327 ? -11.477 0.585 -8.251 1.00 98.75 327 LEU A O 1
ATOM 2366 N N . LEU A 1 328 ? -10.316 0.321 -6.345 1.00 98.75 328 LEU A N 1
ATOM 2367 C CA . LEU A 1 328 ? -9.918 1.707 -6.186 1.00 98.75 328 LEU A CA 1
ATOM 2368 C C . LEU A 1 328 ? -8.438 1.815 -6.506 1.00 98.75 328 LEU A C 1
ATOM 2370 O O . LEU A 1 328 ? -7.623 1.212 -5.814 1.00 98.75 328 LEU A O 1
ATOM 2374 N N . VAL A 1 329 ? -8.090 2.570 -7.545 1.00 98.56 329 VAL A N 1
ATOM 2375 C CA . VAL A 1 329 ? -6.691 2.841 -7.896 1.00 98.56 329 VAL A CA 1
ATOM 2376 C C . VAL A 1 329 ? -6.372 4.290 -7.575 1.00 98.56 329 VAL A C 1
ATOM 2378 O O . VAL A 1 329 ? -6.966 5.206 -8.153 1.00 98.56 329 VAL A O 1
ATOM 2381 N N . THR A 1 330 ? -5.410 4.503 -6.687 1.00 98.31 330 THR A N 1
ATOM 2382 C CA . THR A 1 330 ? -4.965 5.840 -6.317 1.00 98.31 330 THR A CA 1
ATOM 2383 C C . THR A 1 330 ? -4.025 6.401 -7.378 1.00 98.31 330 THR A C 1
ATOM 2385 O O . THR A 1 330 ? -3.080 5.749 -7.821 1.00 98.31 330 THR A O 1
ATOM 2388 N N . SER A 1 331 ? -4.284 7.644 -7.779 1.00 97.56 331 SER A N 1
ATOM 2389 C CA . SER A 1 331 ? -3.313 8.503 -8.438 1.00 97.56 331 SER A CA 1
ATOM 2390 C C . SER A 1 331 ? -2.948 9.653 -7.513 1.00 97.56 331 SER A C 1
ATOM 2392 O O . SER A 1 331 ? -3.823 10.426 -7.112 1.00 97.56 331 SER A O 1
ATOM 2394 N N . SER A 1 332 ? -1.657 9.849 -7.251 1.00 97.12 332 SER A N 1
ATOM 2395 C CA . SER A 1 332 ? -1.204 10.794 -6.233 1.00 97.12 332 SER A CA 1
ATOM 2396 C C . SER A 1 332 ? -1.611 12.237 -6.502 1.00 97.12 332 SER A C 1
ATOM 2398 O O . SER A 1 332 ? -1.764 13.022 -5.570 1.00 97.12 332 SER A O 1
ATOM 2400 N N . ARG A 1 333 ? -1.873 12.589 -7.765 1.00 96.31 333 ARG A N 1
ATOM 2401 C CA . ARG A 1 333 ? -2.316 13.936 -8.159 1.00 96.31 333 ARG A CA 1
ATOM 2402 C C . ARG A 1 333 ? -3.809 14.029 -8.436 1.00 96.31 333 ARG A C 1
ATOM 2404 O O . ARG A 1 333 ? -4.424 15.026 -8.085 1.00 96.31 333 ARG A O 1
ATOM 2411 N N . LYS A 1 334 ? -4.388 13.027 -9.104 1.00 96.62 334 LYS A N 1
ATOM 2412 C CA . LYS A 1 334 ? -5.794 13.089 -9.535 1.00 96.62 334 LYS A CA 1
ATOM 2413 C C . LYS A 1 334 ? -6.764 12.680 -8.433 1.00 96.62 334 LYS A C 1
ATOM 2415 O O . LYS A 1 334 ? -7.884 13.172 -8.437 1.00 96.62 334 LYS A O 1
ATOM 2420 N N . GLY A 1 335 ? -6.343 11.812 -7.516 1.00 97.75 335 GLY A N 1
ATOM 2421 C CA . GLY A 1 335 ? -7.201 11.157 -6.534 1.00 97.75 335 GLY A CA 1
ATOM 2422 C C . GLY A 1 335 ? -7.489 9.703 -6.896 1.00 97.75 335 GLY A C 1
ATOM 2423 O O . GLY A 1 335 ? -6.691 9.055 -7.572 1.00 97.75 335 GLY A O 1
ATOM 2424 N N . THR A 1 336 ? -8.623 9.184 -6.447 1.00 98.56 336 THR A N 1
ATOM 2425 C CA . THR A 1 336 ? -8.948 7.756 -6.504 1.00 98.56 336 THR A CA 1
ATOM 2426 C C . THR A 1 336 ? -9.843 7.447 -7.695 1.00 98.56 336 THR A C 1
ATOM 2428 O O . THR A 1 336 ? -10.980 7.910 -7.767 1.00 98.56 336 THR A O 1
ATOM 2431 N N . THR A 1 337 ? -9.351 6.634 -8.627 1.00 98.62 337 THR A N 1
ATOM 2432 C CA . THR A 1 337 ? -10.146 6.114 -9.748 1.00 98.62 337 THR A CA 1
ATOM 2433 C C . THR A 1 337 ? -10.987 4.935 -9.271 1.00 98.62 337 THR A C 1
ATOM 2435 O O . THR A 1 337 ? -10.441 3.984 -8.715 1.00 98.62 337 THR A O 1
ATOM 2438 N N . VAL A 1 338 ? -12.299 4.992 -9.505 1.00 98.69 338 VAL A N 1
ATOM 2439 C CA . VAL A 1 338 ? -13.253 3.924 -9.175 1.00 98.69 338 VAL A CA 1
ATOM 2440 C C . VAL A 1 338 ? -13.486 3.072 -10.412 1.00 98.69 338 VAL A C 1
ATOM 2442 O O . VAL A 1 338 ? -13.864 3.590 -11.467 1.00 98.69 338 VAL A O 1
ATOM 2445 N N . ILE A 1 339 ? -13.242 1.774 -10.281 1.00 98.62 339 ILE A N 1
ATOM 2446 C CA . ILE A 1 339 ? -13.252 0.822 -11.388 1.00 98.62 339 ILE A CA 1
ATOM 2447 C C . ILE A 1 339 ? -14.133 -0.355 -11.008 1.00 98.62 339 ILE A C 1
ATOM 2449 O O . ILE A 1 339 ? -14.022 -0.863 -9.896 1.00 98.62 339 ILE A O 1
ATOM 2453 N N . GLU A 1 340 ? -14.976 -0.804 -11.929 1.00 98.25 340 GLU A N 1
ATOM 2454 C CA . GLU A 1 340 ? -15.899 -1.912 -11.702 1.00 98.25 340 GLU A CA 1
ATOM 2455 C C . GLU A 1 340 ? -15.659 -3.063 -12.680 1.00 98.25 340 GLU A C 1
ATOM 2457 O O . GLU A 1 340 ? -15.493 -2.871 -13.884 1.00 98.25 340 GLU A O 1
ATOM 2462 N N . SER A 1 341 ? -15.676 -4.277 -12.141 1.00 97.88 341 SER A N 1
ATOM 2463 C CA . SER A 1 341 ? -15.826 -5.530 -12.864 1.00 97.88 341 SER A CA 1
ATOM 2464 C C . SER A 1 341 ? -17.171 -6.140 -12.473 1.00 97.88 341 SER A C 1
ATOM 2466 O O . SER A 1 341 ? -17.388 -6.469 -11.309 1.00 97.88 341 SER A O 1
ATOM 2468 N N . LYS A 1 342 ? -18.076 -6.301 -13.444 1.00 94.25 342 LYS A N 1
ATOM 2469 C CA . LYS A 1 342 ? -19.477 -6.699 -13.199 1.00 94.25 342 LYS A CA 1
ATOM 2470 C C . LYS A 1 342 ? -19.633 -8.045 -12.489 1.00 94.25 342 LYS A C 1
ATOM 2472 O O . LYS A 1 342 ? -20.583 -8.232 -11.740 1.00 94.25 342 LYS A O 1
ATOM 2477 N N . ASP A 1 343 ? -18.719 -8.974 -12.745 1.00 92.44 343 ASP A N 1
ATOM 2478 C CA . ASP A 1 343 ? -18.698 -10.317 -12.159 1.00 92.44 343 ASP A CA 1
ATOM 2479 C C . ASP A 1 343 ? -17.639 -10.466 -11.054 1.00 92.44 343 ASP A C 1
ATOM 2481 O O . ASP A 1 343 ? -17.630 -11.455 -10.325 1.00 92.44 343 ASP A O 1
ATOM 2485 N N . GLY A 1 344 ? -16.750 -9.479 -10.898 1.00 95.81 344 GLY A N 1
ATOM 2486 C CA . GLY A 1 344 ? -15.619 -9.557 -9.980 1.00 95.81 344 GLY A CA 1
ATOM 2487 C C . GLY A 1 344 ? -14.581 -10.614 -10.369 1.00 95.81 344 GLY A C 1
ATOM 2488 O O . GLY A 1 344 ? -13.756 -10.961 -9.521 1.00 95.81 344 GLY A O 1
ATOM 2489 N N . GLU A 1 345 ? -14.606 -11.102 -11.614 1.00 96.81 345 GLU A N 1
ATOM 2490 C CA . GLU A 1 345 ? -13.617 -12.025 -12.191 1.00 96.81 345 GLU A CA 1
ATOM 2491 C C . GLU A 1 345 ? -12.479 -11.274 -12.897 1.00 96.81 345 GLU A C 1
ATOM 2493 O O . GLU A 1 345 ? -11.430 -11.849 -13.202 1.00 96.81 345 GLU A O 1
ATOM 2498 N N . TRP A 1 346 ? -12.670 -9.972 -13.155 1.00 98.19 346 TRP A N 1
ATOM 2499 C CA . TRP A 1 346 ? -11.661 -9.074 -13.726 1.00 98.19 346 TRP A CA 1
ATOM 2500 C C . TRP A 1 346 ? -11.103 -9.561 -15.069 1.00 98.19 346 TRP A C 1
ATOM 2502 O O . TRP A 1 346 ? -9.932 -9.364 -15.397 1.00 98.19 346 TRP A O 1
ATOM 2512 N N . ASN A 1 347 ? -11.962 -10.179 -15.882 1.00 97.88 347 ASN A N 1
ATOM 2513 C CA . ASN A 1 347 ? -11.671 -10.448 -17.294 1.00 97.88 347 ASN A CA 1
ATOM 2514 C C . ASN A 1 347 ? -11.834 -9.189 -18.161 1.00 97.88 347 ASN A C 1
ATOM 2516 O O . ASN A 1 347 ? -11.260 -9.106 -19.243 1.00 97.88 347 ASN A O 1
ATOM 2520 N N . SER A 1 348 ? -12.594 -8.214 -17.666 1.00 98.00 348 SER A N 1
ATOM 2521 C CA . SER A 1 348 ? -12.748 -6.855 -18.185 1.00 98.00 348 SER A CA 1
ATOM 2522 C C . SER A 1 348 ? -13.271 -5.953 -17.069 1.00 98.00 348 SER A C 1
ATOM 2524 O O . SER A 1 348 ? -13.863 -6.450 -16.104 1.00 98.00 348 SER A O 1
ATOM 2526 N N . ALA A 1 349 ? -13.093 -4.645 -17.216 1.00 98.25 349 ALA A N 1
ATOM 2527 C CA . ALA A 1 349 ? -13.606 -3.667 -16.268 1.00 98.25 349 ALA A CA 1
ATOM 2528 C C . ALA A 1 349 ? -13.943 -2.325 -16.940 1.00 98.25 349 ALA A C 1
ATOM 2530 O O . ALA A 1 349 ? -13.600 -2.083 -18.099 1.00 98.25 349 ALA A O 1
ATOM 2531 N N . GLU A 1 350 ? -14.603 -1.434 -16.211 1.00 97.50 350 GLU A N 1
ATOM 2532 C CA . GLU A 1 350 ? -14.906 -0.072 -16.646 1.00 97.50 350 GLU A CA 1
ATOM 2533 C C . GLU A 1 350 ? -14.547 0.961 -15.576 1.00 97.50 350 GLU A C 1
ATOM 2535 O O . GLU A 1 350 ? -14.630 0.696 -14.380 1.00 97.50 350 GLU A O 1
ATOM 2540 N N . ILE A 1 351 ? -14.111 2.146 -16.010 1.00 98.00 351 ILE A N 1
ATOM 2541 C CA . ILE A 1 351 ? -13.857 3.273 -15.108 1.00 98.00 351 ILE A CA 1
ATOM 2542 C C . ILE A 1 351 ? -15.181 4.003 -14.894 1.00 98.00 351 ILE A C 1
ATOM 2544 O O . ILE A 1 351 ? -15.722 4.584 -15.833 1.00 98.00 351 ILE A O 1
ATOM 2548 N N . LEU A 1 352 ? -15.658 4.027 -13.652 1.00 97.75 352 LEU A N 1
ATOM 2549 C CA . LEU A 1 352 ? -16.904 4.698 -13.280 1.00 97.75 352 LEU A CA 1
ATOM 2550 C C . LEU A 1 352 ? -16.706 6.194 -13.012 1.00 97.75 352 LEU A C 1
ATOM 2552 O O . LEU A 1 352 ? -17.620 7.000 -13.190 1.00 97.75 352 LEU A O 1
ATOM 2556 N N . GLY A 1 353 ? -15.505 6.585 -12.587 1.00 97.75 353 GLY A N 1
ATOM 2557 C CA . GLY A 1 353 ? -15.154 7.975 -12.327 1.00 97.75 353 GLY A CA 1
ATOM 2558 C C . GLY A 1 353 ? -13.937 8.119 -11.425 1.00 97.75 353 GLY A C 1
ATOM 2559 O O . GLY A 1 353 ? -13.219 7.156 -11.162 1.00 97.75 353 GLY A O 1
ATOM 2560 N N . ILE A 1 354 ? -13.703 9.345 -10.960 1.00 98.19 354 ILE A N 1
ATOM 2561 C CA . ILE A 1 354 ? -12.592 9.689 -10.068 1.00 98.19 354 ILE A CA 1
ATOM 2562 C C . ILE A 1 354 ? -13.145 10.494 -8.892 1.00 98.19 354 ILE A C 1
ATOM 2564 O O . ILE A 1 354 ? -13.865 11.472 -9.100 1.00 98.19 354 ILE A O 1
ATOM 2568 N N . VAL A 1 355 ? -12.775 10.106 -7.672 1.00 98.44 355 VAL A N 1
ATOM 2569 C CA . VAL A 1 355 ? -12.897 10.954 -6.481 1.00 98.44 355 VAL A CA 1
ATOM 2570 C C . VAL A 1 355 ? -11.626 11.810 -6.390 1.00 98.44 355 VAL A C 1
ATOM 2572 O O . VAL A 1 355 ? -10.535 11.245 -6.309 1.00 98.44 355 VAL A O 1
ATOM 2575 N N . PRO A 1 356 ? -11.717 13.149 -6.488 1.00 97.88 356 PRO A N 1
ATOM 2576 C CA . PRO A 1 356 ? -10.547 14.004 -6.670 1.00 97.88 356 PRO A CA 1
ATOM 2577 C C . PRO A 1 356 ? -9.676 14.098 -5.413 1.00 97.88 356 PRO A C 1
ATOM 2579 O O . PRO A 1 356 ? -10.205 14.118 -4.310 1.00 97.88 356 PRO A O 1
ATOM 2582 N N . ASN A 1 357 ? -8.357 14.252 -5.581 1.00 97.88 357 ASN A N 1
ATOM 2583 C CA . ASN A 1 357 ? -7.455 14.637 -4.487 1.00 97.88 357 ASN A CA 1
ATOM 2584 C C . ASN A 1 357 ? -7.619 16.146 -4.188 1.00 97.88 357 ASN A C 1
ATOM 2586 O O . ASN A 1 357 ? -7.228 16.964 -5.029 1.00 97.88 357 ASN A O 1
ATOM 2590 N N . PRO A 1 358 ? -8.143 16.543 -3.012 1.00 96.44 358 PRO A N 1
ATOM 2591 C CA . PRO A 1 358 ? -8.365 17.952 -2.691 1.00 96.44 358 PRO A CA 1
ATOM 2592 C C . PRO A 1 358 ? -7.086 18.702 -2.277 1.00 96.44 358 PRO A C 1
ATOM 2594 O O . PRO A 1 358 ? -7.068 19.932 -2.311 1.00 96.44 358 PRO A O 1
ATOM 2597 N N . HIS A 1 359 ? -6.007 17.998 -1.919 1.00 96.12 359 HIS A N 1
ATOM 2598 C CA . HIS A 1 359 ? -4.782 18.592 -1.367 1.00 96.12 359 HIS A CA 1
ATOM 2599 C C . HIS A 1 359 ? -3.679 18.838 -2.410 1.00 96.12 359 HIS A C 1
ATOM 2601 O O . HIS A 1 359 ? -2.664 19.468 -2.099 1.00 96.12 359 HIS A O 1
ATOM 2607 N N . TRP A 1 360 ? -3.862 18.396 -3.660 1.00 95.00 360 TRP A N 1
ATOM 2608 C CA . TRP A 1 360 ? -2.825 18.492 -4.694 1.00 95.00 360 TRP A CA 1
ATOM 2609 C C . TRP A 1 360 ? -2.498 19.937 -5.112 1.00 95.00 360 TRP A C 1
ATOM 2611 O O . TRP A 1 360 ? -1.338 20.351 -5.044 1.00 95.00 360 TRP A O 1
ATOM 2621 N N . GLU A 1 361 ? -3.497 20.704 -5.562 1.00 91.31 361 GLU A N 1
ATOM 2622 C CA . GLU A 1 361 ? -3.271 21.999 -6.229 1.00 91.31 361 GLU A CA 1
ATOM 2623 C C . GLU A 1 361 ? -2.704 23.073 -5.286 1.00 91.31 361 GLU A C 1
ATOM 2625 O O . GLU A 1 361 ? -1.815 23.829 -5.677 1.00 91.31 361 GLU A O 1
ATOM 2630 N N . ASN A 1 362 ? -3.178 23.119 -4.037 1.00 87.75 362 ASN A N 1
ATOM 2631 C CA . ASN A 1 362 ? -2.856 24.208 -3.107 1.00 87.75 362 ASN A CA 1
ATOM 2632 C C . ASN A 1 362 ? -1.724 23.872 -2.133 1.00 87.75 362 ASN A C 1
ATOM 2634 O O . ASN A 1 362 ? -0.951 24.752 -1.763 1.00 87.75 362 ASN A O 1
ATOM 2638 N N . GLU A 1 363 ? -1.623 22.612 -1.713 1.00 92.38 363 GLU A N 1
ATOM 2639 C CA . GLU A 1 363 ? -0.748 22.212 -0.606 1.00 92.38 363 GLU A CA 1
ATOM 2640 C C . GLU A 1 363 ? 0.258 21.139 -1.006 1.00 92.38 363 GLU A C 1
ATOM 2642 O O . GLU A 1 363 ? 1.081 20.753 -0.182 1.00 92.38 363 GLU A O 1
ATOM 2647 N N . ARG A 1 364 ? 0.219 20.668 -2.263 1.00 93.88 364 ARG A N 1
ATOM 2648 C CA . ARG A 1 364 ? 1.063 19.571 -2.757 1.00 93.88 364 ARG A CA 1
ATOM 2649 C C . ARG A 1 364 ? 0.948 18.303 -1.899 1.00 93.88 364 ARG A C 1
ATOM 2651 O O . ARG A 1 364 ? 1.923 17.571 -1.778 1.00 93.88 364 ARG A O 1
ATOM 2658 N N . GLY A 1 365 ? -0.236 18.039 -1.345 1.00 96.62 365 GLY A N 1
ATOM 2659 C CA . GLY A 1 365 ? -0.557 16.762 -0.714 1.00 96.62 365 GLY A CA 1
ATOM 2660 C C . GLY A 1 365 ? -0.794 15.697 -1.782 1.00 96.62 365 GLY A C 1
ATOM 2661 O O . GLY A 1 365 ? -1.612 15.874 -2.689 1.00 96.62 365 GLY A O 1
ATOM 2662 N N . PHE A 1 366 ? -0.049 14.606 -1.701 1.00 97.75 366 PHE A N 1
ATOM 2663 C CA . PHE A 1 366 ? -0.090 13.470 -2.608 1.00 97.75 366 PHE A CA 1
ATOM 2664 C C . PHE A 1 366 ? -1.000 12.405 -2.023 1.00 97.75 366 PHE A C 1
ATOM 2666 O O . PHE A 1 366 ? -0.814 12.016 -0.882 1.00 97.75 366 PHE A O 1
ATOM 2673 N N . SER A 1 367 ? -1.974 11.913 -2.782 1.00 97.75 367 SER A N 1
ATOM 2674 C CA . SER A 1 367 ? -2.733 10.753 -2.318 1.00 97.75 367 SER A CA 1
ATOM 2675 C C . SER A 1 367 ? -1.920 9.475 -2.510 1.00 97.75 367 SER A C 1
ATOM 2677 O O . SER A 1 367 ? -1.482 9.199 -3.620 1.00 97.75 367 SER A O 1
ATOM 2679 N N . THR A 1 368 ? -1.735 8.687 -1.462 1.00 97.00 368 THR A N 1
ATOM 2680 C CA . THR A 1 368 ? -0.871 7.496 -1.530 1.00 97.00 368 THR A CA 1
ATOM 2681 C C . THR A 1 368 ? -1.692 6.214 -1.591 1.00 97.00 368 THR A C 1
ATOM 2683 O O . THR A 1 368 ? -1.458 5.339 -2.420 1.00 97.00 368 THR A O 1
ATOM 2686 N N . GLN A 1 369 ? -2.764 6.128 -0.804 1.00 95.69 369 GLN A N 1
ATOM 2687 C CA . GLN A 1 369 ? -3.585 4.926 -0.728 1.00 95.69 369 GLN A CA 1
ATOM 2688 C C . GLN A 1 369 ? -5.040 5.230 -0.318 1.00 95.69 369 GLN A C 1
ATOM 2690 O O . GLN A 1 369 ? -5.355 6.273 0.258 1.00 95.69 369 GLN A O 1
ATOM 2695 N N . THR A 1 370 ? -5.932 4.276 -0.607 1.00 97.38 370 THR A N 1
ATOM 2696 C CA . THR A 1 370 ? -7.212 4.118 0.098 1.00 97.38 370 THR A CA 1
ATOM 2697 C C . THR A 1 370 ? -7.225 2.869 0.987 1.00 97.38 370 THR A C 1
ATOM 2699 O O . THR A 1 370 ? -6.601 1.859 0.653 1.00 97.38 370 THR A O 1
ATOM 2702 N N . PHE A 1 371 ? -7.936 2.913 2.114 1.00 94.94 371 PHE A N 1
ATOM 2703 C CA . PHE A 1 371 ? -8.135 1.754 2.993 1.00 94.94 371 PHE A CA 1
ATOM 2704 C C . PHE A 1 371 ? -9.557 1.707 3.554 1.00 94.94 371 PHE A C 1
ATOM 2706 O O . PHE A 1 371 ? -10.236 2.732 3.657 1.00 94.94 371 PHE A O 1
ATOM 2713 N N . ASP A 1 372 ? -9.974 0.505 3.948 1.00 91.38 372 ASP A N 1
ATOM 2714 C CA . ASP A 1 372 ? -11.258 0.275 4.599 1.00 91.38 372 ASP A CA 1
ATOM 2715 C C . ASP A 1 372 ? -11.148 0.389 6.118 1.00 91.38 372 ASP A C 1
ATOM 2717 O O . ASP A 1 372 ? -10.208 -0.106 6.747 1.00 91.38 372 ASP A O 1
ATOM 2721 N N . ARG A 1 373 ? -12.193 0.950 6.717 1.00 86.75 373 ARG A N 1
ATOM 2722 C CA . ARG A 1 373 ? -12.492 0.833 8.139 1.00 86.75 373 ARG A CA 1
ATOM 2723 C C . ARG A 1 373 ? -13.976 0.526 8.278 1.00 86.75 373 ARG A C 1
ATOM 2725 O O . ARG A 1 373 ? -14.813 1.410 8.115 1.00 86.75 373 ARG A O 1
ATOM 2732 N N . ALA A 1 374 ? -14.279 -0.722 8.622 1.00 80.94 374 ALA A N 1
ATOM 2733 C CA . ALA A 1 374 ? -15.646 -1.231 8.663 1.00 80.94 374 ALA A CA 1
ATOM 2734 C C . ALA A 1 374 ? -16.373 -0.989 7.324 1.00 80.94 374 ALA A C 1
ATOM 2736 O O . ALA A 1 374 ? -16.000 -1.576 6.313 1.00 80.94 374 ALA A O 1
ATOM 2737 N N . ASP A 1 375 ? -17.395 -0.139 7.313 1.00 81.81 375 ASP A N 1
ATOM 2738 C CA . ASP A 1 375 ? -18.231 0.183 6.157 1.00 81.81 375 ASP A CA 1
ATOM 2739 C C . ASP A 1 375 ? -17.778 1.434 5.382 1.00 81.81 375 ASP A C 1
ATOM 2741 O O . ASP A 1 375 ? -18.407 1.803 4.382 1.00 81.81 375 ASP A O 1
ATOM 2745 N N . ARG A 1 376 ? -16.692 2.082 5.826 1.00 91.38 376 ARG A N 1
ATOM 2746 C CA . ARG A 1 376 ? -16.179 3.337 5.263 1.00 91.38 376 ARG A CA 1
ATOM 2747 C C . ARG A 1 376 ? -14.826 3.152 4.586 1.00 91.38 376 ARG A C 1
ATOM 2749 O O . ARG A 1 376 ? -14.017 2.318 4.987 1.00 91.38 376 ARG A O 1
ATOM 2756 N N . ILE A 1 377 ? -14.589 3.980 3.578 1.00 96.25 377 ILE A N 1
ATOM 2757 C CA . ILE A 1 377 ? -13.384 4.023 2.756 1.00 96.25 377 ILE A CA 1
ATOM 2758 C C . ILE A 1 377 ? -12.737 5.387 2.950 1.00 96.25 377 ILE A C 1
ATOM 2760 O O . ILE A 1 377 ? -13.369 6.421 2.716 1.00 96.25 377 ILE A O 1
ATOM 2764 N N . TYR A 1 378 ? -11.461 5.380 3.313 1.00 97.00 378 TYR A N 1
ATOM 2765 C CA . TYR A 1 378 ? -10.693 6.596 3.531 1.00 97.00 378 TYR A CA 1
ATOM 2766 C C . TYR A 1 378 ? -9.564 6.719 2.520 1.00 97.00 378 TYR A C 1
ATOM 2768 O O . TYR A 1 378 ? -8.861 5.750 2.238 1.00 97.00 378 TYR A O 1
ATOM 2776 N N . GLN A 1 379 ? -9.385 7.925 1.999 1.00 97.44 379 GLN A N 1
ATOM 2777 C CA . GLN A 1 379 ? -8.229 8.339 1.225 1.00 97.44 379 GLN A CA 1
ATOM 2778 C C . GLN A 1 379 ? -7.215 9.000 2.160 1.00 97.44 379 GLN A C 1
ATOM 2780 O O . GLN A 1 379 ? -7.580 9.852 2.971 1.00 97.44 379 GLN A O 1
ATOM 2785 N N . MET A 1 380 ? -5.948 8.603 2.047 1.00 95.94 380 MET A N 1
ATOM 2786 C CA . MET A 1 380 ? -4.850 9.183 2.823 1.00 95.94 380 MET A CA 1
ATOM 2787 C C . MET A 1 380 ? -3.930 10.027 1.941 1.00 95.94 380 MET A C 1
ATOM 2789 O O . MET A 1 380 ? -3.905 9.864 0.710 1.00 95.94 380 MET A O 1
ATOM 2793 N N . PHE A 1 381 ? -3.185 10.924 2.590 1.00 97.12 381 PHE A N 1
ATOM 2794 C CA . PHE A 1 381 ? -2.318 11.885 1.925 1.00 97.12 381 PHE A CA 1
ATOM 2795 C C . PHE A 1 381 ? -0.956 12.017 2.601 1.00 97.12 381 PHE A C 1
ATOM 2797 O O . PHE A 1 381 ? -0.836 11.962 3.824 1.00 97.12 381 PHE A O 1
ATOM 2804 N N . GLU A 1 382 ? 0.037 12.299 1.769 1.00 94.94 382 GLU A N 1
ATOM 2805 C CA . GLU A 1 382 ? 1.437 12.457 2.120 1.00 94.94 382 GLU A CA 1
ATOM 2806 C C . GLU A 1 382 ? 2.009 13.763 1.547 1.00 94.94 382 GLU A C 1
ATOM 2808 O O . GLU A 1 382 ? 1.609 14.221 0.475 1.00 94.94 382 GLU A O 1
ATOM 2813 N N . TRP A 1 383 ? 2.986 14.363 2.225 1.00 95.25 383 TRP A N 1
ATOM 2814 C CA . TRP A 1 383 ? 3.675 15.583 1.797 1.00 95.25 383 TRP A CA 1
ATOM 2815 C C . TRP A 1 383 ? 5.163 15.341 1.551 1.00 95.25 383 TRP A C 1
ATOM 2817 O O . TRP A 1 383 ? 6.024 15.921 2.212 1.00 95.25 383 TRP A O 1
ATOM 2827 N N . PHE A 1 384 ? 5.484 14.561 0.515 1.00 92.88 384 PHE A N 1
ATOM 2828 C CA . PHE A 1 384 ? 6.875 14.260 0.133 1.00 92.88 384 PHE A CA 1
ATOM 2829 C C . PHE A 1 384 ? 7.760 15.497 -0.114 1.00 92.88 384 PHE A C 1
ATOM 2831 O O . PHE A 1 384 ? 8.986 15.403 -0.132 1.00 92.88 384 PHE A O 1
ATOM 2838 N N . GLY A 1 385 ? 7.141 16.647 -0.399 1.00 90.00 385 GLY A N 1
ATOM 2839 C CA . GLY A 1 385 ? 7.828 17.908 -0.672 1.00 90.00 385 GLY A CA 1
ATOM 2840 C C . GLY A 1 385 ? 8.136 18.757 0.563 1.00 90.00 385 GLY A C 1
ATOM 2841 O O . GLY A 1 385 ? 8.806 19.780 0.413 1.00 90.00 385 GLY A O 1
ATOM 2842 N N . ASP A 1 386 ? 7.654 18.383 1.752 1.00 91.38 386 ASP A N 1
ATOM 2843 C CA . ASP A 1 386 ? 7.943 19.136 2.971 1.00 91.38 386 ASP A CA 1
ATOM 2844 C C . ASP A 1 386 ? 9.442 19.053 3.309 1.00 91.38 386 ASP A C 1
ATOM 2846 O O . ASP A 1 386 ? 10.091 18.010 3.199 1.00 91.38 386 ASP A O 1
ATOM 2850 N N . SER A 1 387 ? 10.016 20.185 3.725 1.00 84.81 387 SER A N 1
ATOM 2851 C CA . SER A 1 387 ? 11.438 20.268 4.068 1.00 84.81 387 SER A CA 1
ATOM 2852 C C . SER A 1 387 ? 11.767 19.355 5.246 1.00 84.81 387 SER A C 1
ATOM 2854 O O . SER A 1 387 ? 11.333 19.609 6.372 1.00 84.81 387 SER A O 1
ATOM 2856 N N . ARG A 1 388 ? 12.588 18.333 4.995 1.00 84.88 388 ARG A N 1
ATOM 2857 C CA . ARG A 1 388 ? 13.101 17.421 6.022 1.00 84.88 388 ARG A CA 1
ATOM 2858 C C . ARG A 1 388 ? 14.072 18.141 6.954 1.00 84.88 388 ARG A C 1
ATOM 2860 O O . ARG A 1 388 ? 14.964 18.866 6.500 1.00 84.88 388 ARG A O 1
ATOM 2867 N N . ALA A 1 389 ? 13.887 17.970 8.260 1.00 65.25 389 ALA A N 1
ATOM 2868 C CA . ALA A 1 389 ? 14.814 18.510 9.243 1.00 65.25 389 ALA A CA 1
ATOM 2869 C C . ALA A 1 389 ? 16.130 17.709 9.237 1.00 65.25 389 ALA A C 1
ATOM 2871 O O . ALA A 1 389 ? 16.147 16.538 8.859 1.00 65.25 389 ALA A O 1
ATOM 2872 N N . PRO A 1 390 ? 17.258 18.296 9.677 1.00 65.38 390 PRO A N 1
ATOM 2873 C CA . PRO A 1 390 ? 18.434 17.501 9.995 1.00 65.38 390 PRO A CA 1
ATOM 2874 C C . PRO A 1 390 ? 18.087 16.451 11.059 1.00 65.38 390 PRO A C 1
ATOM 2876 O O . PRO A 1 390 ? 17.478 16.797 12.075 1.00 65.38 390 PRO A O 1
ATOM 2879 N N . ALA A 1 391 ? 18.543 15.209 10.861 1.00 65.19 391 ALA A N 1
ATOM 2880 C CA . ALA A 1 391 ? 18.226 14.050 11.708 1.00 65.19 391 ALA A CA 1
ATOM 2881 C C . ALA A 1 391 ? 18.380 14.306 13.223 1.00 65.19 391 ALA A C 1
ATOM 2883 O O . ALA A 1 391 ? 17.635 13.769 14.037 1.00 65.19 391 ALA A O 1
ATOM 2884 N N . TYR A 1 392 ? 19.338 15.159 13.609 1.00 63.28 392 TYR A N 1
ATOM 2885 C CA . TYR A 1 392 ? 19.654 15.479 15.003 1.00 63.28 392 TYR A CA 1
ATOM 2886 C C . TYR A 1 392 ? 18.710 16.498 15.671 1.00 63.28 392 TYR A C 1
ATOM 2888 O O . TYR A 1 392 ? 18.855 16.735 16.869 1.00 63.28 392 TYR A O 1
ATOM 2896 N N . LEU A 1 393 ? 17.789 17.133 14.933 1.00 59.38 393 LEU A N 1
ATOM 2897 C CA . LEU A 1 393 ? 16.860 18.132 15.482 1.00 59.38 393 LEU A CA 1
ATOM 2898 C C . LEU A 1 393 ? 15.446 17.586 15.670 1.00 59.38 393 LEU A C 1
ATOM 2900 O O . LEU A 1 393 ? 14.914 17.707 16.766 1.00 59.38 393 LEU A O 1
ATOM 2904 N N . ASN A 1 394 ? 14.846 17.001 14.628 1.00 61.72 394 ASN A N 1
ATOM 2905 C CA . ASN A 1 394 ? 13.424 16.626 14.626 1.00 61.72 394 ASN A CA 1
ATOM 2906 C C . ASN A 1 394 ? 13.161 15.285 13.912 1.00 61.72 394 ASN A C 1
ATOM 2908 O O . ASN A 1 394 ? 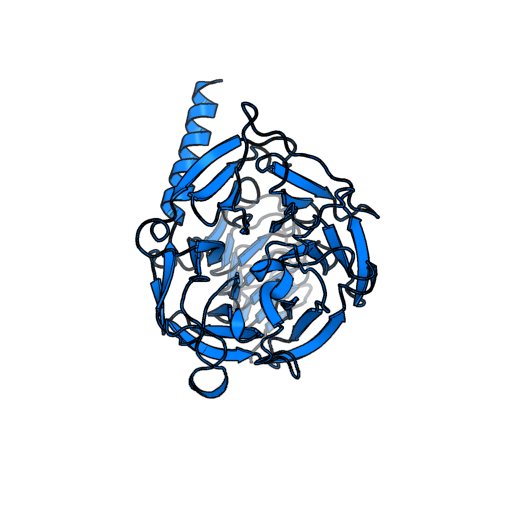12.105 15.122 13.307 1.00 61.72 394 ASN A O 1
ATOM 2912 N N . GLY A 1 395 ? 14.102 14.337 13.957 1.00 76.62 395 GLY A N 1
ATOM 2913 C CA . GLY A 1 395 ? 14.040 13.116 13.140 1.00 76.62 395 GLY A CA 1
ATOM 2914 C C . GLY A 1 395 ? 14.323 13.383 11.661 1.00 76.62 395 GLY A C 1
ATOM 2915 O O . GLY A 1 395 ? 14.843 14.441 11.304 1.00 76.62 395 GLY A O 1
ATOM 2916 N N . LEU A 1 396 ? 14.033 12.397 10.819 1.00 87.62 396 LEU A N 1
ATOM 2917 C CA . LEU A 1 396 ? 14.296 12.400 9.376 1.00 87.62 396 LEU A CA 1
ATOM 2918 C C . LEU A 1 396 ? 13.176 13.062 8.560 1.00 87.62 396 LEU A C 1
ATOM 2920 O O . LEU A 1 396 ? 13.368 13.414 7.395 1.00 87.62 396 LEU A O 1
ATOM 2924 N N . SER A 1 397 ? 12.013 13.242 9.176 1.00 88.69 397 SER A N 1
ATOM 2925 C CA . SER A 1 397 ? 10.813 13.793 8.553 1.00 88.69 397 SER A CA 1
ATOM 2926 C C . SER A 1 397 ? 10.795 15.329 8.487 1.00 88.69 397 SER A C 1
ATOM 2928 O O . SER A 1 397 ? 11.627 16.031 9.074 1.00 88.69 397 SER A O 1
ATOM 2930 N N . GLY A 1 398 ? 9.818 15.886 7.765 1.00 86.56 398 GLY A N 1
ATOM 2931 C CA . GLY A 1 398 ? 9.526 17.321 7.816 1.00 86.56 398 GLY A CA 1
ATOM 2932 C C . GLY A 1 398 ? 8.759 17.738 9.080 1.00 86.56 398 GLY A C 1
ATOM 2933 O O . GLY A 1 398 ? 8.446 16.924 9.947 1.00 86.56 398 GLY A O 1
ATOM 2934 N N . ASN A 1 399 ? 8.410 19.022 9.191 1.00 88.12 399 ASN A N 1
ATOM 2935 C CA . ASN A 1 399 ? 7.837 19.613 10.413 1.00 88.12 399 ASN A CA 1
ATOM 2936 C C . ASN A 1 399 ? 6.300 19.548 10.534 1.00 88.12 399 ASN A C 1
ATOM 2938 O O . ASN A 1 399 ? 5.752 20.077 11.504 1.00 88.12 399 ASN A O 1
ATOM 2942 N N . ARG A 1 400 ? 5.600 18.932 9.575 1.00 91.38 400 ARG A N 1
ATOM 2943 C CA . ARG A 1 400 ? 4.153 18.695 9.647 1.00 91.38 400 ARG A CA 1
ATOM 2944 C C . ARG A 1 400 ? 3.775 17.844 10.858 1.00 91.38 400 ARG A C 1
ATOM 2946 O O . ARG A 1 400 ? 4.452 16.876 11.197 1.00 91.38 400 ARG A O 1
ATOM 2953 N N . THR A 1 401 ? 2.666 18.213 11.490 1.00 91.19 401 THR A N 1
ATOM 2954 C CA . THR A 1 401 ? 2.134 17.542 12.684 1.00 91.19 401 THR A CA 1
ATOM 2955 C C . THR A 1 401 ? 0.691 17.082 12.533 1.00 91.19 401 THR A C 1
ATOM 2957 O O . THR A 1 401 ? 0.188 16.418 13.432 1.00 91.19 401 THR A O 1
ATOM 2960 N N . VAL A 1 402 ? 0.022 17.435 11.433 1.00 93.25 402 VAL A N 1
ATOM 2961 C CA . VAL A 1 402 ? -1.386 17.118 11.174 1.00 93.25 402 VAL A CA 1
ATOM 2962 C C . VAL A 1 402 ? -1.497 16.501 9.787 1.00 93.25 402 VAL A C 1
ATOM 2964 O O . VAL A 1 402 ? -1.030 17.096 8.813 1.00 93.25 402 VAL A O 1
ATOM 2967 N N . PHE A 1 403 ? -2.106 15.320 9.718 1.00 96.12 403 PHE A N 1
ATOM 2968 C CA . PHE A 1 403 ? -2.266 14.535 8.497 1.00 96.12 403 PHE A CA 1
ATOM 2969 C C . PHE A 1 403 ? -3.748 14.181 8.313 1.00 96.12 403 PHE A C 1
ATOM 2971 O O . PHE A 1 403 ? -4.285 13.431 9.136 1.00 96.12 403 PHE A O 1
ATOM 2978 N N . PRO A 1 404 ? -4.422 14.739 7.292 1.00 95.69 404 PRO A N 1
ATOM 2979 C CA . PRO A 1 404 ? -5.832 14.488 7.043 1.00 95.69 404 PRO A CA 1
ATOM 2980 C C . PRO A 1 404 ? -6.065 13.122 6.398 1.00 95.69 404 PRO A C 1
ATOM 2982 O O . PRO A 1 404 ? -5.264 12.625 5.607 1.00 95.69 404 PRO A O 1
ATOM 2985 N N . PHE A 1 405 ? -7.221 12.555 6.712 1.00 95.94 405 PHE A N 1
ATOM 2986 C CA . PHE A 1 405 ? -7.799 11.360 6.120 1.00 95.94 405 PHE A CA 1
ATOM 2987 C C . PHE A 1 405 ? -9.205 11.716 5.655 1.00 95.94 405 PHE A C 1
ATOM 2989 O O . PHE A 1 405 ? -10.054 12.104 6.461 1.00 95.94 405 PHE A O 1
ATOM 2996 N N . GLN A 1 406 ? -9.447 11.598 4.354 1.00 96.69 406 GLN A N 1
ATOM 2997 C CA . GLN A 1 406 ? -10.717 11.977 3.749 1.00 96.69 406 GLN A CA 1
ATOM 2998 C C . GLN A 1 406 ? -11.626 10.761 3.629 1.00 96.69 406 GLN A C 1
ATOM 3000 O O . GLN A 1 406 ? -11.235 9.751 3.047 1.00 96.69 406 GLN A O 1
ATOM 3005 N N . ASP A 1 407 ? -12.850 10.858 4.130 1.00 96.44 407 ASP A N 1
ATOM 3006 C CA . ASP A 1 407 ? -13.873 9.848 3.899 1.00 96.44 407 ASP A CA 1
ATOM 3007 C C . ASP A 1 407 ? -14.438 10.007 2.485 1.00 96.44 407 ASP A C 1
ATOM 3009 O O . ASP A 1 407 ? -15.102 10.992 2.157 1.00 96.44 407 ASP A O 1
ATOM 3013 N N . ILE A 1 408 ? -14.176 9.022 1.631 1.00 97.69 408 ILE A N 1
ATOM 3014 C CA . ILE A 1 408 ? -14.616 9.031 0.233 1.00 97.69 408 ILE A CA 1
ATOM 3015 C C . ILE A 1 408 ? -15.786 8.080 -0.023 1.00 97.69 408 ILE A C 1
ATOM 3017 O O . ILE A 1 408 ? -16.198 7.917 -1.171 1.00 97.69 408 ILE A O 1
ATOM 3021 N N . THR A 1 409 ? -16.336 7.455 1.021 1.00 96.06 409 THR A N 1
ATOM 3022 C CA . THR A 1 409 ? -17.307 6.356 0.904 1.00 96.06 409 THR A CA 1
ATOM 3023 C C . THR A 1 409 ? -18.500 6.733 0.035 1.00 96.06 409 THR A C 1
ATOM 3025 O O . THR A 1 409 ? -18.772 6.066 -0.961 1.00 96.06 409 THR A O 1
ATOM 3028 N N . ASP A 1 410 ? -19.160 7.847 0.357 1.00 94.62 410 ASP A N 1
ATOM 3029 C CA . ASP A 1 410 ? -20.391 8.260 -0.322 1.00 94.62 410 ASP A CA 1
ATOM 3030 C C . ASP A 1 410 ? -20.116 8.682 -1.777 1.00 94.62 410 ASP A C 1
ATOM 3032 O O . ASP A 1 410 ? -20.953 8.506 -2.666 1.00 94.62 410 ASP A O 1
ATOM 3036 N N . ALA A 1 411 ? -18.920 9.221 -2.045 1.00 96.69 411 ALA A N 1
ATOM 3037 C CA . ALA A 1 411 ? -18.492 9.573 -3.394 1.00 96.69 411 ALA A CA 1
ATOM 3038 C C . ALA A 1 411 ? -18.249 8.321 -4.249 1.00 96.69 411 ALA A C 1
ATOM 3040 O O . ALA A 1 411 ? -18.653 8.296 -5.414 1.00 96.69 411 ALA A O 1
ATOM 3041 N N . VAL A 1 412 ? -17.650 7.274 -3.673 1.00 97.75 412 VAL A N 1
ATOM 3042 C CA . VAL A 1 412 ? -17.486 5.974 -4.340 1.00 97.75 412 VAL A CA 1
ATOM 3043 C C . VAL A 1 412 ? -18.849 5.308 -4.558 1.00 97.75 412 VAL A C 1
ATOM 3045 O O . VAL A 1 412 ? -19.150 4.932 -5.690 1.00 97.75 412 VAL A O 1
ATOM 3048 N N . ASP A 1 413 ? -19.712 5.246 -3.537 1.00 95.81 413 ASP A N 1
ATOM 3049 C CA . ASP A 1 413 ? -21.059 4.651 -3.625 1.00 95.81 413 ASP A CA 1
ATOM 3050 C C . ASP A 1 413 ? -21.897 5.300 -4.738 1.00 95.81 413 ASP A C 1
ATOM 3052 O O . ASP A 1 413 ? -22.603 4.630 -5.501 1.00 95.81 413 ASP A O 1
ATOM 3056 N N . LYS A 1 414 ? -21.795 6.625 -4.883 1.00 95.19 414 LYS A N 1
ATOM 3057 C CA . LYS A 1 414 ? -22.471 7.367 -5.950 1.00 95.19 414 LYS A CA 1
ATOM 3058 C C . LYS A 1 414 ? -21.984 6.972 -7.347 1.00 95.19 414 LYS A C 1
ATOM 3060 O O . LYS A 1 414 ? -22.784 6.931 -8.279 1.00 95.19 414 LYS A O 1
ATOM 3065 N N . LEU A 1 415 ? -20.689 6.709 -7.516 1.00 96.75 415 LEU A N 1
ATOM 3066 C CA . LEU A 1 415 ? -20.130 6.286 -8.803 1.00 96.75 415 LEU A CA 1
ATOM 3067 C C . LEU A 1 415 ? -20.557 4.854 -9.146 1.00 96.75 415 LEU A C 1
ATOM 3069 O O . LEU A 1 415 ? -20.997 4.612 -10.268 1.00 96.75 415 LEU A O 1
ATOM 3073 N N . VAL A 1 416 ? -20.519 3.946 -8.167 1.00 94.44 416 VAL A N 1
ATOM 3074 C CA . VAL A 1 416 ? -20.949 2.543 -8.315 1.00 94.44 416 VAL A CA 1
ATOM 3075 C C . VAL A 1 416 ? -22.440 2.448 -8.657 1.00 94.44 416 VAL A C 1
ATOM 3077 O O . VAL A 1 416 ? -22.824 1.820 -9.641 1.00 94.44 416 VAL A O 1
ATOM 3080 N N . SER A 1 417 ? -23.297 3.148 -7.911 1.00 86.25 417 SER A N 1
ATOM 3081 C CA . SER A 1 417 ? -24.747 3.160 -8.171 1.00 86.25 417 SER A CA 1
ATOM 3082 C C . SER A 1 417 ? -25.111 3.752 -9.538 1.00 86.25 417 SER A C 1
ATOM 3084 O O . SER A 1 417 ? -26.036 3.267 -10.196 1.00 86.25 417 SER A O 1
ATOM 3086 N N . LYS A 1 418 ? -24.373 4.767 -10.005 1.00 78.31 418 LYS A N 1
ATOM 3087 C CA . LYS A 1 418 ? -24.558 5.324 -11.348 1.00 78.31 418 LYS A CA 1
ATOM 3088 C C . LYS A 1 418 ? -24.231 4.292 -12.435 1.00 78.31 418 LYS A C 1
ATOM 3090 O O . LYS A 1 418 ? -25.044 4.138 -13.348 1.00 78.31 418 LYS A O 1
ATOM 3095 N N . GLY A 1 419 ? -23.115 3.569 -12.314 1.00 66.38 419 GLY A N 1
ATOM 3096 C CA . GLY A 1 419 ? -22.728 2.508 -13.258 1.00 66.38 419 GLY A CA 1
ATOM 3097 C C . GLY A 1 419 ? -23.806 1.430 -13.404 1.00 66.38 419 GLY A C 1
ATOM 3098 O O . GLY A 1 419 ? -24.228 1.108 -14.516 1.00 66.38 419 GLY A O 1
ATOM 3099 N N . ALA A 1 420 ? -24.366 0.979 -12.277 1.00 62.78 420 ALA A N 1
ATOM 3100 C CA . ALA A 1 420 ? -25.473 0.022 -12.274 1.00 62.78 420 ALA A CA 1
ATOM 3101 C C . ALA A 1 420 ? -26.718 0.544 -13.022 1.00 62.78 420 ALA A C 1
ATOM 3103 O O . ALA A 1 420 ? -27.360 -0.198 -13.769 1.00 62.78 420 ALA A O 1
ATOM 3104 N N . SER A 1 421 ? -27.055 1.829 -12.856 1.00 57.97 421 SER A N 1
ATOM 3105 C CA . SER A 1 421 ? -28.228 2.438 -13.498 1.00 57.97 421 SER A CA 1
ATOM 3106 C C . SER A 1 421 ? -28.090 2.597 -15.019 1.00 57.97 421 SER A C 1
ATOM 3108 O O . SER A 1 421 ? -29.064 2.387 -15.741 1.00 57.97 421 SER A O 1
ATOM 3110 N N . GLU A 1 422 ? -26.892 2.917 -15.519 1.00 58.88 422 GLU A N 1
ATOM 3111 C CA . GLU A 1 422 ? -26.628 3.054 -16.959 1.00 58.88 422 GLU A CA 1
ATOM 3112 C C . GLU A 1 422 ? -26.613 1.680 -17.653 1.00 58.88 422 GLU A C 1
ATOM 3114 O O . GLU A 1 422 ? -27.123 1.546 -18.765 1.00 58.88 422 GLU A O 1
ATOM 3119 N N . ALA A 1 423 ? -26.141 0.629 -16.971 1.00 55.91 423 ALA A N 1
ATOM 3120 C CA . ALA A 1 423 ? -26.198 -0.744 -17.475 1.00 55.91 423 ALA A CA 1
ATOM 3121 C C . ALA A 1 423 ? -27.639 -1.272 -17.634 1.00 55.91 423 ALA A C 1
ATOM 3123 O O . ALA A 1 423 ? -27.922 -1.987 -18.592 1.00 55.91 423 ALA A O 1
ATOM 3124 N N . LEU A 1 424 ? -28.554 -0.898 -16.732 1.00 52.97 424 LEU A N 1
ATOM 3125 C CA . LEU A 1 424 ? -29.974 -1.279 -16.792 1.00 52.97 424 LEU A CA 1
ATOM 3126 C C . LEU A 1 424 ? -30.752 -0.576 -17.915 1.00 52.97 424 LEU A C 1
ATOM 3128 O O . LEU A 1 424 ? -31.769 -1.100 -18.351 1.00 52.97 424 LEU A O 1
ATOM 3132 N N . GLN A 1 425 ? -30.301 0.595 -18.375 1.00 43.75 425 GLN A N 1
ATOM 3133 C CA . GLN A 1 425 ? -30.933 1.328 -19.483 1.00 43.75 425 GLN A CA 1
ATOM 3134 C C . GLN A 1 425 ? -30.438 0.883 -20.868 1.00 43.75 425 GLN A C 1
ATOM 3136 O O . GLN A 1 425 ? -31.049 1.234 -21.875 1.00 43.75 425 GLN A O 1
ATOM 3141 N N . ALA A 1 426 ? -29.324 0.148 -20.927 1.00 48.97 426 ALA A N 1
ATOM 3142 C CA . ALA A 1 426 ? -28.732 -0.357 -22.165 1.00 48.97 426 ALA A CA 1
ATOM 3143 C C . ALA A 1 426 ? -29.206 -1.776 -22.552 1.00 48.97 426 ALA A C 1
ATOM 3145 O O . ALA A 1 426 ? -28.866 -2.247 -23.641 1.00 48.97 426 ALA A O 1
ATOM 3146 N N . CYS A 1 427 ? -29.970 -2.437 -21.676 1.00 41.25 427 CYS A N 1
ATOM 3147 C CA . CYS A 1 427 ? -30.676 -3.701 -21.912 1.00 41.25 427 CYS A CA 1
ATOM 3148 C C . CYS A 1 427 ? -32.148 -3.429 -22.238 1.00 41.25 427 CYS A C 1
ATOM 3150 O O . CYS A 1 427 ? -32.724 -4.225 -23.015 1.00 41.25 427 CYS A O 1
#

Foldseek 3Di:
DWEDEDEDPDQEAEEAEDAAEYEYEEAHCEYEEYEYAAETEYYYAHCEYEEYEYAAETEYQEAHCYYEEYEYAHYTDYNYDHVYYNDYDHNDPPDPDWKDKAFAFQQQFLDWAAQPVVQWIWTWSFQQQWIFTARPVVSYGPDIQDDPPQGLDRQWTWAEWDDDPRFKIKTKIFGCCCVVVLQPDQDDWIWIWIAGRVVSDTPDIAGQCVQVVSQFHDFHYWEAAPQGWIWTFTFQPTFTWIQHPVRDIDRQGDDPDNRRNQTFWAEWYDDHQKIWTWTQPPFIWIWIFGNPDSHTDTDTQQEPPNDHPGHQWHYKDQEVLVSQQWIWIQRFAFATWIKGDPVSPRNYIYTLGGDGDPCCPPPNWTFHYWYDDRQWIKIWTGDPPADADDCVPRGRHHGDRMTMIGTCRVVNVVSVVVVVVVVVVVD

Sequence (427 aa):
MLRAAVTLLSASLGAITATAQATAGGDPASLDAITATAQATAGGDPASLDAITATAQATAGGDPASLDAITATAQATAGGDPASLDAITSTPQATTGGDFDITGAQLYPEKCVFDSKRDVMYCSELYESKIAVIDLKTKTIVKTIDFPGLSGDPDYHASGVLIQGEDRLISSINTGAAFESYGKNITGINYLLITDLETGKEKARVNVTAVTNGAYGGPQDFATDTCGNIYEVFTYPGAIIKVTPSLKVIPWYLSDETNTTKAGFTGIASKGNMLLTSNQQQGGKIIRFNAHNKTGDPFEVPLANNGMLGGFLDGILLPAKYNGTVLLVTSSRKGTTVIESKDGEWNSAEILGIVPNPHWENERGFSTQTFDRADRIYQMFEWFGDSRAPAYLNGLSGNRTVFPFQDITDAVDKLVSKGASEALQAC

Secondary structure (DSSP, 8-state):
--EEEEE---SEE--EEESSEEEEES--SEEEEEEESSEEEE-S--S-EEEEEESSEEEE-S--S-EEEEEESSEEEE-S--S-EEEEEE-------S-EEEE-TT---S-EEEETTTTEEEEEETTTTEEEEEETTTTEEEEEE--TTTTT-TTEEEEEEEE-SSSEEEEEEEETHHHHTTTS---S--EEEEEETTTTEEEEEEESSGGGTTSSEEEEEEEE-TT--EEEEEEETTEEEEE-TT--EEEEEE-S---TTS--EEEEEEETTEEEEEE-GGG-EEEEEETTSSS---EEEPBGGG----SSEEEEE--GGGTTSEEEEEETTTEEEEEE-SSSS-SSBEEEEEEE-TTHHHH-PEEEEEEEETTEEEEEEE-TTS-BPPHHHH-SSBS--EEEEEE-HHHHHHHHHHHHHHHHH--

Organism: Metarhizium robertsii (strain ARSEF 23 / ATCC MYA-3075) (NCBI:txid655844)